Protein AF-A0A3A6P322-F1 (afdb_monomer_lite)

Secondary structure (DSSP, 8-state):
-------EEEEE-S-HHHHHHHHHHHHHTT-EEEEESSHHHHHHHHTT---SEEEE-SS-SSS-HHHHHHHHHHSTTGGG-EEEEEESGGGTS---HHHHT-SEEEE---HHHHHHHHHHHHHHHHTT---PSTT--BTGGG-PPPHHHHHHHHHHHHHHHHHHH-SSEEEEE-TTSBEEEE-HHHHHHHT--HHHHTTSBGGGGS-TTTHHHHHHHHHHTTTS-EEESTTTTEEETTEEEEEEEEEEEETTEEEEEEEEEE-HHHHHHHHHHHHHHHHHHHHHHHHHHHHHHHHHHHHHHHHHHHHHHHHHHHHHHHHHHHHHHHHHHT----B-TTT-PEEPTTS-EE-HHHHHHHHH---------HHHHHHH-GGGGS--

Structure (mmCIF, N/CA/C/O backbone):
data_AF-A0A3A6P322-F1
#
_entry.id   AF-A0A3A6P322-F1
#
loop_
_atom_site.group_PDB
_atom_site.id
_atom_site.type_symbol
_atom_site.label_atom_id
_atom_site.label_alt_id
_atom_site.label_comp_id
_atom_site.label_asym_id
_atom_site.label_entity_id
_atom_site.label_seq_id
_atom_site.pdbx_PDB_ins_code
_atom_site.Cartn_x
_atom_site.Cartn_y
_atom_site.Cartn_z
_atom_site.occupancy
_atom_site.B_iso_or_equiv
_atom_site.auth_seq_id
_atom_site.auth_comp_id
_atom_site.auth_asym_id
_atom_site.auth_atom_id
_atom_site.pdbx_PDB_model_num
ATOM 1 N N . MET A 1 1 ? 8.075 -6.057 -49.344 1.00 40.66 1 MET A N 1
ATOM 2 C CA . MET A 1 1 ? 7.851 -5.943 -47.887 1.00 40.66 1 MET A CA 1
ATOM 3 C C . MET A 1 1 ? 8.477 -4.638 -47.450 1.00 40.66 1 MET A C 1
ATOM 5 O O . MET A 1 1 ? 9.699 -4.543 -47.470 1.00 40.66 1 MET A O 1
ATOM 9 N N . ASP A 1 2 ? 7.656 -3.635 -47.153 1.00 43.91 2 ASP A N 1
ATOM 10 C CA . ASP A 1 2 ? 8.124 -2.313 -46.735 1.00 43.91 2 ASP A CA 1
ATOM 11 C C . ASP A 1 2 ? 8.832 -2.416 -45.381 1.00 43.91 2 ASP A C 1
ATOM 13 O O . ASP A 1 2 ? 8.223 -2.778 -44.372 1.00 43.91 2 ASP A O 1
ATOM 17 N N . LYS A 1 3 ? 10.145 -2.154 -45.367 1.00 55.72 3 LYS A N 1
ATOM 18 C CA . LYS A 1 3 ? 10.917 -2.018 -44.128 1.00 55.72 3 LYS A CA 1
ATOM 19 C C . LYS A 1 3 ? 10.449 -0.744 -43.435 1.00 55.72 3 LYS A C 1
ATOM 21 O O . LYS A 1 3 ? 10.542 0.333 -44.019 1.00 55.72 3 LYS A O 1
ATOM 26 N N . LYS A 1 4 ? 9.956 -0.861 -42.201 1.00 64.69 4 LYS A N 1
ATOM 27 C CA . LYS A 1 4 ? 9.653 0.315 -41.380 1.00 64.69 4 LYS A CA 1
ATOM 28 C C . LYS A 1 4 ? 10.980 1.005 -41.051 1.00 64.69 4 LYS A C 1
ATOM 30 O O . LYS A 1 4 ? 11.884 0.365 -40.517 1.00 64.69 4 LYS A O 1
ATOM 35 N N . GLU A 1 5 ? 11.099 2.277 -41.408 1.00 75.31 5 GLU A N 1
ATOM 36 C CA . GLU A 1 5 ? 12.256 3.101 -41.063 1.00 75.31 5 GLU A CA 1
ATOM 37 C C . GLU A 1 5 ? 12.214 3.385 -39.555 1.00 75.31 5 GLU A C 1
ATOM 39 O O . GLU A 1 5 ? 11.262 3.992 -39.065 1.00 75.31 5 GLU A O 1
ATOM 44 N N . ILE A 1 6 ? 13.199 2.873 -38.815 1.00 77.94 6 ILE A N 1
ATOM 45 C CA . ILE A 1 6 ? 13.358 3.151 -37.384 1.00 77.94 6 ILE A CA 1
ATOM 46 C C . ILE A 1 6 ? 13.904 4.568 -37.280 1.00 77.94 6 ILE A C 1
ATOM 48 O O . ILE A 1 6 ? 15.014 4.819 -37.741 1.00 77.94 6 ILE A O 1
ATOM 52 N N . LYS A 1 7 ? 13.126 5.487 -36.707 1.00 84.75 7 LYS A N 1
ATOM 53 C CA . LYS A 1 7 ? 13.545 6.886 -36.572 1.00 84.75 7 LYS A CA 1
ATOM 54 C C . LYS A 1 7 ? 13.874 7.256 -35.148 1.00 84.75 7 LYS A C 1
ATOM 56 O O . LYS A 1 7 ? 14.807 8.019 -34.956 1.00 84.75 7 LYS A O 1
ATOM 61 N N . LYS A 1 8 ? 13.126 6.748 -34.169 1.00 94.00 8 LYS A N 1
ATOM 62 C CA . LYS A 1 8 ? 13.229 7.218 -32.783 1.00 94.00 8 LYS A CA 1
ATOM 63 C C . LYS A 1 8 ? 13.598 6.084 -31.851 1.00 94.00 8 LYS A C 1
ATOM 65 O O . LYS A 1 8 ? 12.889 5.079 -31.799 1.00 94.00 8 LYS A O 1
ATOM 70 N N . ILE A 1 9 ? 14.680 6.251 -31.102 1.00 95.88 9 ILE A N 1
ATOM 71 C CA . ILE A 1 9 ? 15.171 5.240 -30.167 1.00 95.88 9 ILE A CA 1
ATOM 72 C C . ILE A 1 9 ? 15.332 5.864 -28.787 1.00 95.88 9 ILE A C 1
ATOM 74 O O . ILE A 1 9 ? 15.892 6.948 -28.661 1.00 95.88 9 ILE A O 1
ATOM 78 N N . LEU A 1 10 ? 14.860 5.168 -27.755 1.00 96.81 10 LEU A N 1
ATOM 79 C CA . LEU A 1 10 ? 15.116 5.519 -26.360 1.00 96.81 10 LEU A CA 1
ATOM 80 C C . LEU A 1 10 ? 16.160 4.563 -25.772 1.00 96.81 10 LEU A C 1
ATOM 82 O O . LEU A 1 10 ? 16.041 3.351 -25.928 1.00 96.81 10 LEU A O 1
ATOM 86 N N . VAL A 1 11 ? 17.164 5.092 -25.082 1.00 96.25 11 VAL A N 1
ATOM 87 C CA . VAL A 1 11 ? 18.168 4.310 -24.349 1.00 96.25 11 VAL A CA 1
ATOM 88 C C . VAL A 1 11 ? 18.060 4.639 -22.866 1.00 96.25 11 VAL A C 1
ATOM 90 O O . VAL A 1 11 ? 18.153 5.805 -22.488 1.00 96.25 11 VAL A O 1
ATOM 93 N N . VAL A 1 12 ? 17.861 3.622 -22.032 1.00 96.44 12 VAL A N 1
ATOM 94 C CA . VAL A 1 12 ? 17.664 3.761 -20.587 1.00 96.44 12 VAL A CA 1
ATOM 95 C C . VAL A 1 12 ? 18.778 3.032 -19.846 1.00 96.44 12 VAL A C 1
ATOM 97 O O . VAL A 1 12 ? 18.859 1.803 -19.899 1.00 96.44 12 VAL A O 1
ATOM 100 N N . ASP A 1 13 ? 19.649 3.797 -19.192 1.00 93.50 13 ASP A N 1
ATOM 101 C CA . ASP A 1 13 ? 20.837 3.284 -18.510 1.00 93.50 13 ASP A CA 1
ATOM 102 C C . ASP A 1 13 ? 21.332 4.289 -17.463 1.00 93.50 13 ASP A C 1
ATOM 104 O O . ASP A 1 13 ? 21.461 5.478 -17.753 1.00 93.50 13 ASP A O 1
ATOM 108 N N . ASN A 1 14 ? 21.669 3.829 -16.259 1.00 91.06 14 ASN A N 1
ATOM 109 C CA . ASN A 1 14 ? 22.191 4.705 -15.209 1.00 91.06 14 ASN A CA 1
ATOM 110 C C . ASN A 1 14 ? 23.682 5.043 -15.385 1.00 91.06 14 ASN A C 1
ATOM 112 O O . ASN A 1 14 ? 24.209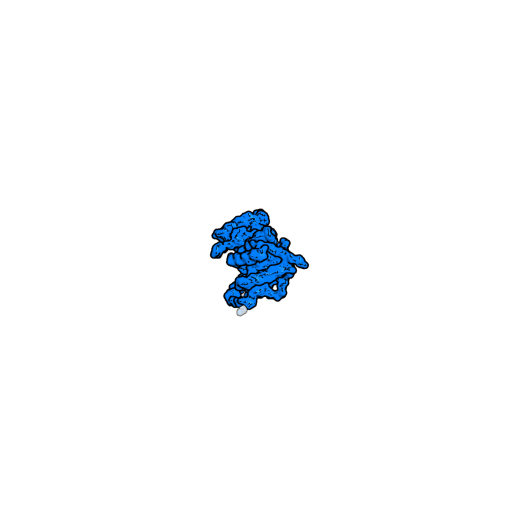 5.889 -14.658 1.00 91.06 14 ASN A O 1
ATOM 116 N N . ASN A 1 15 ? 24.382 4.408 -16.331 1.00 90.06 15 ASN A N 1
ATOM 117 C CA . ASN A 1 15 ? 25.773 4.698 -16.642 1.00 90.06 15 ASN A CA 1
ATOM 118 C C . ASN A 1 15 ? 25.891 5.737 -17.780 1.00 90.06 15 ASN A C 1
ATOM 120 O O . ASN A 1 15 ? 25.635 5.421 -18.948 1.00 90.06 15 ASN A O 1
ATOM 124 N N . PRO A 1 16 ? 26.396 6.957 -17.501 1.00 90.81 16 PRO A N 1
ATOM 125 C CA . PRO A 1 16 ? 26.507 8.013 -18.508 1.00 90.81 16 PRO A CA 1
ATOM 126 C C . PRO A 1 16 ? 27.463 7.666 -19.660 1.00 90.81 16 PRO A C 1
ATOM 128 O O . PRO A 1 16 ? 27.329 8.215 -20.754 1.00 90.81 16 PRO A O 1
ATOM 131 N N . VAL A 1 17 ? 28.430 6.765 -19.449 1.00 91.12 17 VAL A N 1
ATOM 132 C CA . VAL A 1 17 ? 29.339 6.296 -20.507 1.00 91.12 17 VAL A CA 1
ATOM 133 C C . VAL A 1 17 ? 28.582 5.431 -21.513 1.00 91.12 17 VAL A C 1
ATOM 135 O O . VAL A 1 17 ? 28.780 5.589 -22.717 1.00 91.12 17 VAL A O 1
ATOM 138 N N . ILE A 1 18 ? 27.690 4.559 -21.033 1.00 89.81 18 ILE A N 1
ATOM 139 C CA . ILE A 1 18 ? 26.874 3.702 -21.897 1.00 89.81 18 ILE A CA 1
ATOM 140 C C . ILE A 1 18 ? 25.860 4.532 -22.678 1.00 89.81 18 ILE A C 1
ATOM 142 O O . ILE A 1 18 ? 25.749 4.340 -23.888 1.00 89.81 18 ILE A O 1
ATOM 146 N N . LEU A 1 19 ? 25.193 5.494 -22.030 1.00 93.44 19 LEU A N 1
ATOM 147 C CA . LEU A 1 19 ? 24.292 6.421 -22.720 1.00 93.44 19 LEU A CA 1
ATOM 148 C C . LEU A 1 19 ? 25.007 7.142 -23.868 1.00 93.44 19 LEU A C 1
ATOM 150 O O . LEU A 1 19 ? 24.546 7.086 -25.002 1.00 93.44 19 LEU A O 1
ATOM 154 N N . ARG A 1 20 ? 26.180 7.740 -23.610 1.00 93.00 20 ARG A N 1
ATOM 155 C CA . ARG A 1 20 ? 26.964 8.442 -24.643 1.00 93.00 20 ARG A CA 1
ATOM 156 C C . ARG A 1 20 ? 27.395 7.528 -25.786 1.00 93.00 20 ARG A C 1
ATOM 158 O O . ARG A 1 20 ? 27.314 7.929 -26.944 1.00 93.00 20 ARG A O 1
ATOM 165 N N . LEU A 1 21 ? 27.856 6.317 -25.468 1.00 91.19 21 LEU A N 1
ATOM 166 C CA . LEU A 1 21 ? 28.233 5.330 -26.477 1.00 91.19 21 LEU A CA 1
ATOM 167 C C . LEU A 1 21 ? 27.039 4.981 -27.370 1.00 91.19 21 LEU A C 1
ATOM 169 O O . LEU A 1 21 ? 27.158 5.025 -28.592 1.00 91.19 21 LEU A O 1
ATOM 173 N N . MET A 1 22 ? 25.916 4.600 -26.760 1.00 93.00 22 MET A N 1
ATOM 174 C CA . MET A 1 22 ? 24.723 4.167 -27.480 1.00 93.00 22 MET A CA 1
ATOM 175 C C . MET A 1 22 ? 24.141 5.302 -28.317 1.00 93.00 22 MET A C 1
ATOM 177 O O . MET A 1 22 ? 23.811 5.066 -29.475 1.00 93.00 22 MET A O 1
ATOM 181 N N . SER A 1 23 ? 24.088 6.526 -27.783 1.00 94.44 23 SER A N 1
ATOM 182 C CA . SER A 1 23 ? 23.704 7.718 -28.544 1.00 94.44 23 SER A CA 1
ATOM 183 C C . SER A 1 23 ? 24.567 7.885 -29.784 1.00 94.44 23 SER A C 1
ATOM 185 O O . SER A 1 23 ? 24.035 7.863 -30.887 1.00 94.44 23 SER A O 1
ATOM 187 N N . HIS A 1 24 ? 25.892 7.927 -29.629 1.00 93.50 24 HIS A N 1
ATOM 188 C CA . HIS A 1 24 ? 26.792 8.106 -30.766 1.00 93.50 24 HIS A CA 1
ATOM 189 C C . HIS A 1 24 ? 26.637 6.994 -31.817 1.00 93.50 24 HIS A C 1
ATOM 191 O O . HIS A 1 24 ? 26.561 7.263 -33.013 1.00 93.50 24 HIS A O 1
ATOM 197 N N . LEU A 1 25 ? 26.532 5.741 -31.370 1.00 91.06 25 LEU A N 1
ATOM 198 C CA . LEU A 1 25 ? 26.390 4.578 -32.241 1.00 91.06 25 LEU A CA 1
ATOM 199 C C . LEU A 1 25 ? 25.090 4.603 -33.048 1.00 91.06 25 LEU A C 1
ATOM 201 O O . LEU A 1 25 ? 25.097 4.298 -34.238 1.00 91.06 25 LEU A O 1
ATOM 205 N N . LEU A 1 26 ? 23.975 4.933 -32.402 1.00 93.31 26 LEU A N 1
ATOM 206 C CA . LEU A 1 26 ? 22.654 4.946 -33.022 1.00 93.31 26 LEU A CA 1
ATOM 207 C C . LEU A 1 26 ? 22.445 6.190 -33.905 1.00 93.31 26 LEU A C 1
ATOM 209 O O . LEU A 1 26 ? 21.820 6.086 -34.961 1.00 93.31 26 LEU A O 1
ATOM 213 N N . GLU A 1 27 ? 23.019 7.335 -33.527 1.00 94.19 27 GLU A N 1
ATOM 214 C CA . GLU A 1 27 ? 23.039 8.558 -34.342 1.00 94.19 27 GLU A CA 1
ATOM 215 C C . GLU A 1 27 ? 23.847 8.364 -35.633 1.00 94.19 27 GLU A C 1
ATOM 217 O O . GLU A 1 27 ? 23.377 8.736 -36.708 1.00 94.19 27 GLU A O 1
ATOM 222 N N . GLU A 1 28 ? 25.013 7.700 -35.575 1.00 91.12 28 GLU A N 1
ATOM 223 C CA . GLU A 1 28 ? 25.774 7.298 -36.775 1.00 91.12 28 GLU A CA 1
ATOM 224 C C . GLU A 1 28 ? 24.954 6.400 -37.716 1.00 91.12 28 GLU A C 1
ATOM 226 O O . GLU A 1 28 ? 25.182 6.375 -38.927 1.00 91.12 28 GLU A O 1
ATOM 231 N N . MET A 1 29 ? 23.992 5.655 -37.168 1.00 88.62 29 MET A N 1
ATOM 232 C CA . MET A 1 29 ? 23.067 4.809 -37.924 1.00 88.62 29 MET A CA 1
ATOM 233 C C . MET A 1 29 ? 21.836 5.575 -38.441 1.00 88.62 29 MET A C 1
ATOM 235 O O . MET A 1 29 ? 20.950 4.960 -39.033 1.00 88.62 29 MET A O 1
ATOM 239 N N . GLY A 1 30 ? 21.786 6.899 -38.257 1.00 89.81 30 GLY A N 1
ATOM 240 C CA . GLY A 1 30 ? 20.733 7.784 -38.761 1.00 89.81 30 GLY A CA 1
ATOM 241 C C . GLY A 1 30 ? 19.476 7.848 -37.891 1.00 89.81 30 GLY A C 1
ATOM 242 O O . GLY A 1 30 ? 18.441 8.313 -38.365 1.00 89.81 30 GLY A O 1
ATOM 243 N N . CYS A 1 31 ? 19.539 7.367 -36.646 1.00 93.06 31 CYS A N 1
ATOM 244 C CA . CYS A 1 31 ? 18.415 7.396 -35.711 1.00 93.06 31 CYS A CA 1
ATOM 245 C C . CYS A 1 31 ? 18.452 8.650 -34.825 1.00 93.06 31 CYS A C 1
ATOM 247 O O . CYS A 1 31 ? 19.515 9.125 -34.436 1.00 93.06 31 CYS A O 1
ATOM 249 N N . GLU A 1 32 ? 17.280 9.149 -34.450 1.00 94.81 32 GLU A N 1
ATOM 250 C CA . GLU A 1 32 ? 17.099 10.160 -33.413 1.00 94.81 32 GLU A CA 1
ATOM 251 C C . GLU A 1 32 ? 17.088 9.469 -32.043 1.00 94.81 32 GLU A C 1
ATOM 253 O O . GLU A 1 32 ? 16.232 8.613 -31.778 1.00 94.81 32 GLU A O 1
ATOM 258 N N . VAL A 1 33 ? 18.050 9.809 -31.183 1.00 96.00 33 VAL A N 1
ATOM 259 C CA . VAL A 1 33 ? 18.254 9.122 -29.903 1.00 96.00 33 VAL A CA 1
ATOM 260 C C . VAL A 1 33 ? 17.821 9.994 -28.738 1.00 96.00 33 VAL A C 1
ATOM 262 O O . VAL A 1 33 ? 18.214 11.148 -28.605 1.00 96.00 33 VAL A O 1
ATOM 265 N N . TYR A 1 34 ? 17.043 9.389 -27.856 1.00 97.00 34 TYR A N 1
ATOM 266 C CA . TYR A 1 34 ? 16.624 9.937 -26.582 1.00 97.00 34 TYR A CA 1
ATOM 267 C C . TYR A 1 34 ? 17.236 9.082 -25.477 1.00 97.00 34 TYR A C 1
ATOM 269 O O . TYR A 1 34 ? 17.385 7.869 -25.632 1.00 97.00 34 TYR A O 1
ATOM 277 N N . THR A 1 35 ? 17.590 9.697 -24.356 1.00 96.50 35 THR A N 1
ATOM 278 C CA . THR A 1 35 ? 18.238 9.003 -23.239 1.00 96.50 35 THR A CA 1
ATOM 279 C C . THR A 1 35 ? 17.467 9.219 -21.953 1.00 96.50 35 THR A C 1
ATOM 281 O O . THR A 1 35 ? 16.935 10.307 -21.749 1.00 96.50 35 THR A O 1
ATOM 284 N N . ALA A 1 36 ? 17.475 8.218 -21.081 1.00 96.06 36 ALA A N 1
ATOM 285 C CA . ALA A 1 36 ? 16.993 8.330 -19.714 1.00 96.06 36 ALA A CA 1
ATOM 286 C C . ALA A 1 36 ? 17.952 7.629 -18.745 1.00 96.06 36 ALA A C 1
ATOM 288 O O . ALA A 1 36 ? 18.548 6.607 -19.089 1.00 96.06 36 ALA A O 1
ATOM 289 N N . VAL A 1 37 ? 18.103 8.172 -17.538 1.00 92.62 37 VAL A N 1
ATOM 290 C CA . VAL A 1 37 ? 19.062 7.642 -16.543 1.00 92.62 37 VAL A CA 1
ATOM 291 C C . VAL A 1 37 ? 18.472 6.578 -15.616 1.00 92.62 37 VAL A C 1
ATOM 293 O O . VAL A 1 37 ? 19.207 5.841 -14.962 1.00 92.62 37 VAL A O 1
ATOM 296 N N . ASP A 1 38 ? 17.147 6.502 -15.529 1.00 91.75 38 ASP A N 1
ATOM 297 C CA . ASP A 1 38 ? 16.419 5.518 -14.732 1.00 91.75 38 ASP A CA 1
ATOM 298 C C . ASP A 1 38 ? 15.004 5.300 -15.294 1.00 91.75 38 ASP A C 1
ATOM 300 O O . ASP A 1 38 ? 14.584 5.952 -16.257 1.00 91.75 38 ASP A O 1
ATOM 304 N N . GLY A 1 39 ? 14.250 4.366 -14.706 1.00 91.88 39 GLY A N 1
ATOM 305 C CA . GLY A 1 39 ? 12.904 4.063 -15.183 1.00 91.88 39 GLY A CA 1
ATOM 306 C C . GLY A 1 39 ? 11.879 5.188 -14.993 1.00 91.88 39 GLY A C 1
ATOM 307 O O . GLY A 1 39 ? 10.930 5.254 -15.769 1.00 91.88 39 GLY A O 1
ATOM 308 N N . LEU A 1 40 ? 12.044 6.100 -14.026 1.00 90.94 40 LEU A N 1
ATOM 309 C CA . LEU A 1 40 ? 11.132 7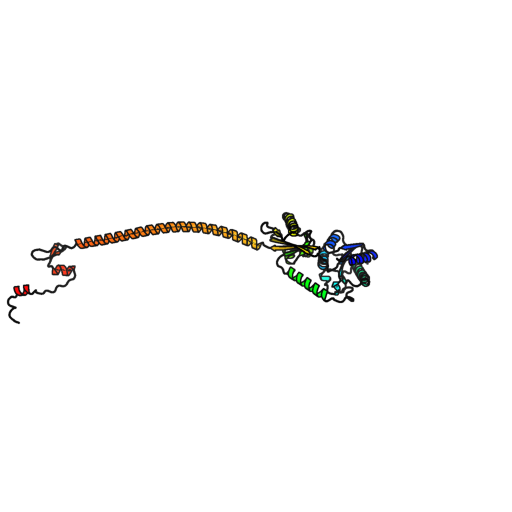.243 -13.880 1.00 90.94 40 LEU A CA 1
ATOM 310 C C . LEU A 1 40 ? 11.371 8.291 -14.966 1.00 90.94 40 LEU A C 1
ATOM 312 O O . LEU A 1 40 ? 10.408 8.790 -15.547 1.00 90.94 40 LEU A O 1
ATOM 316 N N . ASP A 1 41 ? 12.637 8.600 -15.240 1.00 92.69 41 ASP A N 1
ATOM 317 C CA . ASP A 1 41 ? 13.040 9.502 -16.322 1.00 92.69 41 ASP A CA 1
ATOM 318 C C . ASP A 1 41 ? 12.578 8.950 -17.684 1.00 92.69 41 ASP A C 1
ATOM 320 O O . ASP A 1 41 ? 11.974 9.656 -18.493 1.00 92.69 41 ASP A O 1
ATOM 324 N N . ALA A 1 42 ? 12.708 7.633 -17.890 1.00 94.62 42 ALA A N 1
ATOM 325 C CA . ALA A 1 42 ? 12.212 6.969 -19.092 1.00 94.62 42 ALA A CA 1
ATOM 326 C C . ALA A 1 42 ? 10.698 7.140 -19.276 1.00 94.62 42 ALA A C 1
ATOM 328 O O . ALA A 1 42 ? 10.244 7.446 -20.377 1.00 94.62 42 ALA A O 1
ATOM 329 N N . LEU A 1 43 ? 9.904 6.983 -18.211 1.00 92.19 43 LEU A N 1
ATOM 330 C CA . LEU A 1 43 ? 8.454 7.190 -18.273 1.00 92.19 43 LEU A CA 1
ATOM 331 C C . LEU A 1 43 ? 8.084 8.652 -18.561 1.00 92.19 43 LEU A C 1
ATOM 333 O O . LEU A 1 43 ? 7.101 8.904 -19.260 1.00 92.19 43 LEU A O 1
ATOM 337 N N . GLU A 1 44 ? 8.874 9.619 -18.087 1.00 91.12 44 GLU A N 1
ATOM 338 C CA . GLU A 1 44 ? 8.681 11.028 -18.440 1.00 91.12 44 GLU A CA 1
ATOM 339 C C . GLU A 1 44 ? 8.930 11.270 -19.935 1.00 91.12 44 GLU A C 1
ATOM 341 O O . GLU A 1 44 ? 8.105 11.909 -20.595 1.00 91.12 44 GLU A O 1
ATOM 346 N N . VAL A 1 45 ? 9.996 10.699 -20.501 1.00 93.25 45 VAL A N 1
ATOM 347 C CA . VAL A 1 45 ? 10.264 10.771 -21.946 1.00 93.25 45 VAL A CA 1
ATOM 348 C C . VAL A 1 45 ? 9.141 10.102 -22.745 1.00 93.25 45 VAL A C 1
ATOM 350 O O . VAL A 1 45 ? 8.616 10.695 -23.689 1.00 93.25 45 VAL A O 1
ATOM 353 N N . LEU A 1 46 ? 8.706 8.908 -22.333 1.00 92.62 46 LEU A N 1
ATOM 354 C CA . LEU A 1 46 ? 7.636 8.152 -22.994 1.00 92.62 46 LEU A CA 1
ATOM 355 C C . LEU A 1 46 ? 6.265 8.837 -22.922 1.00 92.62 46 LEU A C 1
ATOM 357 O O . LEU A 1 46 ? 5.414 8.597 -23.775 1.00 92.62 46 LEU A O 1
ATOM 361 N N . SER A 1 47 ? 6.046 9.730 -21.951 1.00 89.88 47 SER A N 1
ATOM 362 C CA . SER A 1 47 ? 4.825 10.546 -21.893 1.00 89.88 47 SER A CA 1
ATOM 363 C C . SER A 1 47 ? 4.743 11.597 -23.010 1.00 89.88 47 SER A C 1
ATOM 365 O O . SER A 1 47 ? 3.656 12.080 -23.328 1.00 89.88 47 SER A O 1
ATOM 367 N N . ARG A 1 48 ? 5.883 11.952 -23.620 1.00 90.75 48 ARG A N 1
ATOM 368 C CA . ARG A 1 48 ? 6.005 12.985 -24.666 1.00 90.75 48 ARG A CA 1
ATOM 369 C C . ARG A 1 48 ? 6.378 12.408 -26.033 1.00 90.75 48 ARG A C 1
ATOM 371 O O . ARG A 1 48 ? 6.257 13.102 -27.042 1.00 90.75 48 ARG A O 1
ATOM 378 N N . LEU A 1 49 ? 6.847 11.163 -26.070 1.00 90.81 49 LEU A N 1
ATOM 379 C CA . LEU A 1 49 ? 7.446 10.530 -27.238 1.00 90.81 49 LEU A CA 1
ATOM 380 C C . LEU A 1 49 ? 7.024 9.065 -27.352 1.00 90.81 49 LEU A C 1
ATOM 382 O O . LEU A 1 49 ? 7.076 8.321 -26.380 1.00 90.81 49 LEU A O 1
ATOM 386 N N . LEU A 1 50 ? 6.722 8.623 -28.573 1.00 90.75 50 LEU A N 1
ATOM 387 C CA . LEU A 1 50 ? 6.532 7.209 -28.894 1.00 90.75 50 LEU A CA 1
ATOM 388 C C . LEU A 1 50 ? 7.731 6.711 -29.725 1.00 90.75 50 LEU A C 1
ATOM 390 O O . LEU A 1 50 ? 7.784 6.999 -30.925 1.00 90.75 50 LEU A O 1
ATOM 394 N N . PRO A 1 51 ? 8.728 6.048 -29.107 1.00 93.12 51 PRO A N 1
ATOM 395 C CA . PRO A 1 51 ? 9.895 5.529 -29.815 1.00 93.12 51 PRO A CA 1
ATOM 396 C C . PRO A 1 51 ? 9.557 4.255 -30.601 1.00 93.12 51 PRO A C 1
ATOM 398 O O . PRO A 1 51 ? 8.627 3.527 -30.269 1.00 93.12 51 PRO A O 1
ATOM 401 N N . ASP A 1 52 ? 10.338 3.954 -31.636 1.00 91.94 52 ASP A N 1
ATOM 402 C CA . ASP A 1 52 ? 10.244 2.692 -32.376 1.00 91.94 52 ASP A CA 1
ATOM 403 C C . ASP A 1 52 ? 10.935 1.544 -31.626 1.00 91.94 52 ASP A C 1
ATOM 405 O O . ASP A 1 52 ? 10.477 0.401 -31.683 1.00 91.94 52 ASP A O 1
ATOM 409 N N . VAL A 1 53 ? 12.034 1.853 -30.931 1.00 93.38 53 VAL A N 1
ATOM 410 C CA . VAL A 1 53 ? 12.855 0.895 -30.179 1.00 93.38 53 VAL A CA 1
ATOM 411 C C . VAL A 1 53 ? 13.245 1.492 -28.829 1.00 93.38 53 VAL A C 1
ATOM 413 O O . VAL A 1 53 ? 13.561 2.679 -28.745 1.00 93.38 53 VAL A O 1
ATOM 416 N N . ILE A 1 54 ? 13.260 0.671 -27.780 1.00 95.06 54 ILE A N 1
ATOM 417 C CA . ILE A 1 54 ? 13.777 1.048 -26.460 1.00 95.06 54 ILE A CA 1
ATOM 418 C C . ILE A 1 54 ? 14.850 0.045 -26.050 1.00 95.06 54 ILE A C 1
ATOM 420 O O . ILE A 1 54 ? 14.585 -1.153 -26.019 1.00 95.06 54 ILE A O 1
ATOM 424 N N . PHE A 1 55 ? 16.037 0.535 -25.709 1.00 94.38 55 PHE A N 1
ATOM 425 C CA . PHE A 1 55 ? 17.081 -0.237 -25.041 1.00 94.38 55 PHE A CA 1
ATOM 426 C C . PHE A 1 55 ? 17.022 0.052 -23.544 1.00 94.38 55 PHE A C 1
ATOM 428 O O . PHE A 1 55 ? 17.015 1.218 -23.158 1.00 94.38 55 PHE A O 1
ATOM 435 N N . VAL A 1 56 ? 16.971 -0.981 -22.708 1.00 94.50 56 VAL A N 1
ATOM 436 C CA . VAL A 1 56 ? 16.791 -0.834 -21.258 1.00 94.50 56 VAL A CA 1
ATOM 437 C C . VAL A 1 56 ? 17.755 -1.715 -20.475 1.00 94.50 56 VAL A C 1
ATOM 439 O O . VAL A 1 56 ? 17.826 -2.922 -20.711 1.00 94.50 56 VAL A O 1
ATOM 442 N N . ASP A 1 57 ? 18.467 -1.129 -19.514 1.00 92.50 57 ASP A N 1
ATOM 443 C CA . ASP A 1 57 ? 19.222 -1.902 -18.529 1.00 92.50 57 ASP A CA 1
ATOM 444 C C . ASP A 1 57 ? 18.313 -2.476 -17.438 1.00 92.50 57 ASP A C 1
ATOM 446 O O . ASP A 1 57 ? 17.407 -1.810 -16.949 1.00 92.50 57 ASP A O 1
ATOM 450 N N . LEU A 1 58 ? 18.561 -3.716 -17.014 1.00 87.44 58 LEU A N 1
ATOM 451 C CA . LEU A 1 58 ? 17.797 -4.345 -15.936 1.00 87.44 58 LEU A CA 1
ATOM 452 C C . LEU A 1 58 ? 18.142 -3.761 -14.566 1.00 87.44 58 LEU A C 1
ATOM 454 O O . LEU A 1 58 ? 17.257 -3.627 -13.717 1.00 87.44 58 LEU A O 1
ATOM 458 N N . VAL A 1 59 ? 19.406 -3.395 -14.343 1.00 84.44 59 VAL A N 1
ATOM 459 C CA . VAL A 1 59 ? 19.902 -2.969 -13.030 1.00 84.44 59 VAL A CA 1
ATOM 460 C C . VAL A 1 59 ? 20.036 -1.453 -12.986 1.00 84.44 59 VAL A C 1
ATOM 462 O O . VAL A 1 59 ? 21.061 -0.892 -13.346 1.00 84.44 59 VAL A O 1
ATOM 465 N N . MET A 1 60 ? 18.992 -0.785 -12.501 1.00 86.88 60 MET A N 1
ATOM 466 C CA . MET A 1 60 ? 18.943 0.673 -12.365 1.00 86.88 60 MET A CA 1
ATOM 467 C C . MET A 1 60 ? 18.302 1.075 -11.026 1.00 86.88 60 MET A C 1
ATOM 469 O O . MET A 1 60 ? 17.527 0.284 -10.473 1.00 86.88 60 MET A O 1
ATOM 473 N N . PRO A 1 61 ? 18.609 2.274 -10.490 1.00 81.12 61 PRO A N 1
ATOM 474 C CA . PRO A 1 61 ? 17.960 2.800 -9.290 1.00 81.12 61 PRO A CA 1
ATOM 475 C C . PRO A 1 61 ? 16.486 3.157 -9.548 1.00 81.12 61 PRO A C 1
ATOM 477 O O . PRO A 1 61 ? 16.053 3.284 -10.694 1.00 81.12 61 PRO A O 1
ATOM 480 N N . LYS A 1 62 ? 15.722 3.379 -8.469 1.00 84.69 62 LYS A N 1
ATOM 481 C CA . LYS A 1 62 ? 14.286 3.712 -8.502 1.00 84.69 62 LYS A CA 1
ATOM 482 C C . LYS A 1 62 ? 13.456 2.599 -9.159 1.00 84.69 62 LYS A C 1
ATOM 484 O O . LYS A 1 62 ? 13.167 1.594 -8.520 1.00 84.69 62 LYS A O 1
ATOM 489 N N . ILE A 1 63 ? 13.085 2.757 -10.430 1.00 87.12 63 ILE A N 1
ATOM 490 C CA . ILE A 1 63 ? 12.368 1.738 -11.202 1.00 87.12 63 ILE A CA 1
ATOM 491 C C . ILE A 1 63 ? 13.390 0.970 -12.039 1.00 87.12 63 ILE A C 1
ATOM 493 O O . ILE A 1 63 ? 14.017 1.530 -12.940 1.00 87.12 63 ILE A O 1
ATOM 497 N N . ASN A 1 64 ? 13.536 -0.321 -11.739 1.00 88.88 64 ASN A N 1
ATOM 498 C CA . ASN A 1 64 ? 14.432 -1.219 -12.463 1.00 88.88 64 ASN A CA 1
ATOM 499 C C . ASN A 1 64 ? 13.912 -1.528 -13.887 1.00 88.88 64 ASN A C 1
ATOM 501 O O . ASN A 1 64 ? 12.745 -1.284 -14.213 1.00 88.88 64 ASN A O 1
ATOM 505 N N . GLY A 1 65 ? 14.774 -2.082 -14.745 1.00 88.69 65 GLY A N 1
ATOM 506 C CA . GLY A 1 65 ? 14.422 -2.330 -16.147 1.00 88.69 65 GLY A CA 1
ATOM 507 C C . GLY A 1 65 ? 13.329 -3.372 -16.346 1.00 88.69 65 GLY A C 1
ATOM 508 O O . GLY A 1 65 ? 12.512 -3.233 -17.254 1.00 88.69 65 GLY A O 1
ATOM 509 N N . GLU A 1 66 ? 13.261 -4.390 -15.483 1.00 89.12 66 GLU A N 1
ATOM 510 C CA . GLU A 1 66 ? 12.201 -5.402 -15.557 1.00 89.12 66 GLU A CA 1
ATOM 511 C C . GLU A 1 66 ? 10.818 -4.786 -15.334 1.00 89.12 66 GLU A C 1
ATOM 513 O O . GLU A 1 66 ? 9.900 -5.010 -16.125 1.00 89.12 66 GLU A O 1
ATOM 518 N N . LYS A 1 67 ? 10.678 -3.974 -14.279 1.00 90.44 67 LYS A N 1
ATOM 519 C CA . LYS A 1 67 ? 9.442 -3.252 -13.970 1.00 90.44 67 LYS A CA 1
ATOM 520 C C . LYS A 1 67 ? 9.119 -2.253 -15.075 1.00 90.44 67 LYS A C 1
ATOM 522 O O . LYS A 1 67 ? 7.977 -2.216 -15.522 1.00 90.44 67 LYS A O 1
ATOM 527 N N . LEU A 1 68 ? 10.110 -1.506 -15.574 1.00 93.38 68 LEU A N 1
ATOM 528 C CA . LEU A 1 68 ? 9.910 -0.570 -16.685 1.00 93.38 68 LEU A CA 1
ATOM 529 C C . LEU A 1 68 ? 9.337 -1.272 -17.923 1.00 93.38 68 LEU A C 1
ATOM 531 O O . LEU A 1 68 ? 8.355 -0.791 -18.480 1.00 93.38 68 LEU A O 1
ATOM 535 N N . CYS A 1 69 ? 9.886 -2.421 -18.329 1.00 92.25 69 CYS A N 1
ATOM 536 C CA . CYS A 1 69 ? 9.359 -3.197 -19.456 1.00 92.25 69 CYS A CA 1
ATOM 537 C C . CYS A 1 69 ? 7.881 -3.556 -19.275 1.00 92.25 69 CYS A C 1
ATOM 539 O O . CYS A 1 69 ? 7.080 -3.340 -20.190 1.00 92.25 69 CYS A O 1
ATOM 541 N N . ARG A 1 70 ? 7.498 -4.056 -18.092 1.00 90.88 70 ARG A N 1
ATOM 542 C CA . ARG A 1 70 ? 6.100 -4.402 -17.797 1.00 90.88 70 ARG A CA 1
ATOM 543 C C . ARG A 1 70 ? 5.191 -3.175 -17.831 1.00 90.88 70 ARG A C 1
ATOM 545 O O . ARG A 1 70 ? 4.123 -3.234 -18.439 1.00 90.88 70 ARG A O 1
ATOM 552 N N . ILE A 1 71 ? 5.640 -2.048 -17.267 1.00 91.25 71 ILE A N 1
ATOM 553 C CA . ILE A 1 71 ? 4.914 -0.773 -17.334 1.00 91.25 71 ILE A CA 1
ATOM 554 C C . ILE A 1 71 ? 4.705 -0.373 -18.793 1.00 91.25 71 ILE A C 1
ATOM 556 O O . ILE A 1 71 ? 3.563 -0.169 -19.196 1.00 91.25 71 ILE A O 1
ATOM 560 N N . VAL A 1 72 ? 5.764 -0.345 -19.609 1.00 91.75 72 VAL A N 1
ATOM 561 C CA . VAL A 1 72 ? 5.676 0.017 -21.032 1.00 91.75 72 VAL A CA 1
ATOM 562 C C . VAL A 1 72 ? 4.698 -0.887 -21.778 1.00 91.75 72 VAL A C 1
ATOM 564 O O . VAL A 1 72 ? 3.901 -0.389 -22.565 1.00 91.75 72 VAL A O 1
ATOM 567 N N . ARG A 1 73 ? 4.678 -2.196 -21.503 1.00 89.75 73 ARG A N 1
ATOM 568 C CA . ARG A 1 73 ? 3.700 -3.117 -22.108 1.00 89.75 73 ARG A CA 1
ATOM 569 C C . ARG A 1 73 ? 2.264 -2.905 -21.649 1.00 89.75 73 ARG A C 1
ATOM 571 O O . ARG A 1 73 ? 1.351 -3.227 -22.402 1.00 89.75 73 ARG A O 1
ATOM 578 N N . SER A 1 74 ? 2.059 -2.354 -20.459 1.00 88.44 74 SER A N 1
ATOM 579 C CA . SER A 1 74 ? 0.730 -1.997 -19.959 1.00 88.44 74 SER A CA 1
ATOM 580 C C . SER A 1 74 ? 0.204 -0.663 -20.513 1.00 88.44 74 SER A C 1
ATOM 582 O O . SER A 1 74 ? -0.995 -0.393 -20.415 1.00 88.44 74 SER A O 1
ATOM 584 N N . LEU A 1 75 ? 1.076 0.172 -21.099 1.00 87.81 75 LEU A N 1
ATOM 585 C CA . LEU A 1 75 ? 0.705 1.485 -21.626 1.00 87.81 75 LEU A CA 1
ATOM 586 C C . LEU A 1 75 ? -0.030 1.377 -22.979 1.00 87.81 75 LEU A C 1
ATOM 588 O O . LEU A 1 75 ? 0.472 0.741 -23.913 1.00 87.81 75 LEU A O 1
ATOM 592 N N . PRO A 1 76 ? -1.184 2.056 -23.142 1.00 84.56 76 PRO A N 1
ATOM 593 C CA . PRO A 1 76 ? -1.885 2.118 -24.421 1.00 84.56 76 PRO A CA 1
ATOM 594 C C . PRO A 1 76 ? -0.997 2.710 -25.524 1.00 84.56 76 PRO A C 1
ATOM 596 O O . PRO A 1 76 ? -0.373 3.752 -25.336 1.00 84.56 76 PRO A O 1
ATOM 599 N N . GLY A 1 77 ? -0.956 2.064 -26.691 1.00 84.00 77 GLY A N 1
ATOM 600 C CA . GLY A 1 77 ? -0.177 2.528 -27.848 1.00 84.00 77 GLY A CA 1
ATOM 601 C C . GLY A 1 77 ? 1.266 2.012 -27.921 1.00 84.00 77 GLY A C 1
ATOM 602 O O . GLY A 1 77 ? 1.913 2.199 -28.949 1.00 84.00 77 GLY A O 1
ATOM 603 N N . MET A 1 78 ? 1.754 1.293 -26.904 1.00 86.88 78 MET A N 1
ATOM 604 C CA . MET A 1 78 ? 3.127 0.760 -26.869 1.00 86.88 78 MET A CA 1
ATOM 605 C C . MET A 1 78 ? 3.280 -0.662 -27.455 1.00 86.88 78 MET A C 1
ATOM 607 O O . MET A 1 78 ? 4.370 -1.234 -27.450 1.00 86.88 78 MET A O 1
ATOM 611 N N . GLU A 1 79 ? 2.214 -1.245 -28.016 1.00 82.69 79 GLU A N 1
ATOM 612 C CA . GLU A 1 79 ? 2.200 -2.612 -28.583 1.00 82.69 79 GLU A CA 1
ATOM 613 C C . GLU A 1 79 ? 3.132 -2.812 -29.793 1.00 82.69 79 GLU A C 1
ATOM 615 O O . GLU A 1 79 ? 3.477 -3.945 -30.160 1.00 82.69 79 GLU A O 1
ATOM 620 N N . GLY A 1 80 ? 3.470 -1.709 -30.465 1.00 82.06 80 GLY A N 1
ATOM 621 C CA . GLY A 1 80 ? 4.327 -1.675 -31.648 1.00 82.06 80 GLY A CA 1
ATOM 622 C C . GLY A 1 80 ? 5.780 -1.298 -31.364 1.00 82.06 80 GLY A C 1
ATOM 623 O O . GLY A 1 80 ? 6.574 -1.298 -32.304 1.00 82.06 80 GLY A O 1
ATOM 624 N N . VAL A 1 81 ? 6.113 -0.963 -30.114 1.00 89.38 81 VAL A N 1
ATOM 625 C CA . VAL A 1 81 ? 7.464 -0.563 -29.705 1.00 89.38 81 VAL A CA 1
ATOM 626 C C . VAL A 1 81 ? 8.315 -1.801 -29.476 1.00 89.38 81 VAL A C 1
ATOM 628 O O . VAL A 1 81 ? 7.897 -2.712 -28.758 1.00 89.38 81 VAL A O 1
ATOM 631 N N . PHE A 1 82 ? 9.509 -1.828 -30.059 1.00 90.88 82 PHE A N 1
ATOM 632 C CA . PHE A 1 82 ? 10.435 -2.941 -29.895 1.00 90.88 82 PHE A CA 1
ATOM 633 C C . PHE A 1 82 ? 11.275 -2.759 -28.618 1.00 90.88 82 PHE A C 1
ATOM 635 O O . PHE A 1 82 ? 12.092 -1.843 -28.539 1.00 90.88 82 PHE A O 1
ATOM 642 N N . LEU A 1 83 ? 11.071 -3.601 -27.605 1.00 92.19 83 LEU A N 1
ATOM 643 C CA . LEU A 1 83 ? 11.783 -3.549 -26.324 1.00 92.19 83 LEU A CA 1
ATOM 644 C C . LEU A 1 83 ? 13.006 -4.465 -26.345 1.00 92.19 83 LEU A C 1
ATOM 646 O O . LEU A 1 83 ? 12.894 -5.671 -26.572 1.00 92.19 83 LEU A O 1
ATOM 650 N N . VAL A 1 84 ? 14.167 -3.900 -26.038 1.00 90.94 84 VAL A N 1
ATOM 651 C CA . VAL A 1 84 ? 15.449 -4.599 -26.011 1.00 90.94 84 VAL A CA 1
ATOM 652 C C . VAL A 1 84 ? 16.054 -4.475 -24.625 1.00 90.94 84 VAL A C 1
ATOM 654 O O . VAL A 1 84 ? 16.454 -3.391 -24.206 1.00 90.94 84 VAL A O 1
ATOM 657 N N . ILE A 1 85 ? 16.181 -5.595 -23.925 1.00 90.88 85 ILE A N 1
ATOM 658 C CA . ILE A 1 85 ? 16.982 -5.649 -22.706 1.00 90.88 85 ILE A CA 1
ATOM 659 C C . ILE A 1 85 ? 18.452 -5.522 -23.112 1.00 90.88 85 ILE A C 1
ATOM 661 O O . ILE A 1 85 ? 18.938 -6.305 -23.922 1.00 90.88 85 ILE A O 1
ATOM 665 N N . PHE A 1 86 ? 19.162 -4.551 -22.553 1.00 89.31 86 PHE A N 1
ATOM 666 C CA . PHE A 1 86 ? 20.590 -4.343 -22.746 1.00 89.31 86 PHE A CA 1
ATOM 667 C C . PHE A 1 86 ? 21.243 -4.308 -21.371 1.00 89.31 86 PHE A C 1
ATOM 669 O O . PHE A 1 86 ? 21.232 -3.269 -20.725 1.00 89.31 86 PHE A O 1
ATOM 676 N N . SER A 1 87 ? 21.764 -5.440 -20.886 1.00 84.62 87 SER A N 1
ATOM 677 C CA . SER A 1 87 ? 22.246 -5.547 -19.500 1.00 84.62 87 SER A CA 1
ATOM 678 C C . SER A 1 87 ? 23.491 -6.417 -19.353 1.00 84.62 87 SER A C 1
ATOM 680 O O . SER A 1 87 ? 23.684 -7.368 -20.104 1.00 84.62 87 SER A O 1
ATOM 682 N N . ALA A 1 88 ? 24.348 -6.101 -18.379 1.00 78.12 88 ALA A N 1
ATOM 683 C CA . ALA A 1 88 ? 25.541 -6.897 -18.077 1.00 78.12 88 ALA A CA 1
ATOM 684 C C . ALA A 1 88 ? 25.181 -8.240 -17.422 1.00 78.12 88 ALA A C 1
ATOM 686 O O . ALA A 1 88 ? 25.802 -9.252 -17.724 1.00 78.12 88 ALA A O 1
ATOM 687 N N . ILE A 1 89 ? 24.122 -8.263 -16.603 1.00 74.69 89 ILE A N 1
ATOM 688 C CA . ILE A 1 89 ? 23.668 -9.476 -15.905 1.00 74.69 89 ILE A CA 1
ATOM 689 C C . ILE A 1 89 ? 22.918 -10.452 -16.817 1.00 74.69 89 ILE A C 1
ATOM 691 O O . ILE A 1 89 ? 22.688 -11.591 -16.433 1.00 74.69 89 ILE A O 1
ATOM 695 N N . ALA A 1 90 ? 22.564 -10.041 -18.039 1.00 68.00 90 ALA A N 1
ATOM 696 C CA . ALA A 1 90 ? 21.876 -10.913 -18.986 1.00 68.00 90 ALA A CA 1
ATOM 697 C C . ALA A 1 90 ? 22.715 -12.139 -19.389 1.00 68.00 90 ALA A C 1
ATOM 699 O O . ALA A 1 90 ? 22.154 -13.148 -19.784 1.00 68.00 90 ALA A O 1
ATOM 700 N N . ALA A 1 91 ? 24.045 -12.074 -19.288 1.00 65.50 91 ALA A N 1
ATOM 701 C CA . ALA A 1 91 ? 24.899 -13.247 -19.485 1.00 65.50 91 ALA A CA 1
ATOM 702 C C . ALA A 1 91 ? 25.082 -14.094 -18.211 1.00 65.50 91 ALA A C 1
ATOM 704 O O . ALA A 1 91 ? 25.512 -15.239 -18.309 1.00 65.50 91 ALA A O 1
ATOM 705 N N . GLU A 1 92 ? 24.781 -13.541 -17.033 1.00 64.88 92 GLU A N 1
ATOM 706 C CA . GLU A 1 92 ? 25.056 -14.152 -15.725 1.00 64.88 92 GLU A CA 1
ATOM 707 C C . GLU A 1 92 ? 23.814 -14.826 -15.112 1.00 64.88 92 GLU A C 1
ATOM 709 O O . GLU A 1 92 ? 23.941 -15.795 -14.370 1.00 64.88 92 GLU A O 1
ATOM 714 N N . GLU A 1 93 ? 22.606 -14.352 -15.436 1.00 66.50 93 GLU A N 1
ATOM 715 C CA . GLU A 1 93 ? 21.336 -14.917 -14.969 1.00 66.50 93 GLU A CA 1
ATOM 716 C C . GLU A 1 93 ? 20.434 -15.288 -16.154 1.00 66.50 93 GLU A C 1
ATOM 718 O O . GLU A 1 93 ? 20.409 -14.613 -17.184 1.00 66.50 93 GLU A O 1
ATOM 723 N N . GLN A 1 94 ? 19.658 -16.368 -16.012 1.00 66.56 94 GLN A N 1
ATOM 724 C CA . GLN A 1 94 ? 18.682 -16.771 -17.021 1.00 66.56 94 GLN A CA 1
ATOM 725 C C . GLN A 1 94 ? 17.500 -15.788 -17.023 1.00 66.56 94 GLN A C 1
ATOM 727 O O . GLN A 1 94 ? 16.509 -15.966 -16.315 1.00 66.56 94 GLN A O 1
ATOM 732 N N . VAL A 1 95 ? 17.622 -14.727 -17.821 1.00 71.06 95 VAL A N 1
ATOM 733 C CA . VAL A 1 95 ? 16.589 -13.701 -17.978 1.00 71.06 95 VAL A CA 1
ATOM 734 C C . VAL A 1 95 ? 15.439 -14.249 -18.824 1.00 71.06 95 VAL A C 1
ATOM 736 O O . VAL A 1 95 ? 15.595 -14.532 -20.013 1.00 71.06 95 VAL A O 1
ATOM 739 N N . ASP A 1 96 ? 14.245 -14.354 -18.238 1.00 77.75 96 ASP A N 1
ATOM 740 C CA . ASP A 1 96 ? 13.028 -14.704 -18.979 1.00 77.75 96 ASP A CA 1
ATOM 741 C C . ASP A 1 96 ? 12.482 -13.475 -19.725 1.00 77.75 96 ASP A C 1
ATOM 743 O O . ASP A 1 96 ? 11.606 -12.739 -19.255 1.00 77.75 96 ASP A O 1
ATOM 747 N N . VAL A 1 97 ? 13.033 -13.257 -20.920 1.00 80.75 97 VAL A N 1
ATOM 748 C CA . VAL A 1 97 ? 12.707 -12.141 -21.822 1.00 80.75 97 VAL A CA 1
ATOM 749 C C . VAL A 1 97 ? 11.198 -12.056 -22.097 1.00 80.75 97 VAL A C 1
ATOM 751 O O . VAL A 1 97 ? 10.633 -10.959 -22.098 1.00 80.75 97 VAL A O 1
ATOM 754 N N . LYS A 1 98 ? 10.520 -13.205 -22.261 1.00 77.38 98 LYS A N 1
ATOM 755 C CA . LYS A 1 98 ? 9.074 -13.264 -22.536 1.00 77.38 98 LYS A CA 1
ATOM 756 C C . LYS A 1 98 ? 8.259 -12.830 -21.320 1.00 77.38 98 LYS A C 1
ATOM 758 O O . LYS A 1 98 ? 7.322 -12.051 -21.476 1.00 77.38 98 LYS A O 1
ATOM 763 N N . LYS A 1 99 ? 8.616 -13.288 -20.115 1.00 82.19 99 LYS A N 1
ATOM 764 C CA . LYS A 1 99 ? 7.921 -12.910 -18.871 1.00 82.19 99 LYS A CA 1
ATOM 765 C C . LYS A 1 99 ? 8.076 -11.426 -18.532 1.00 82.19 99 LYS A C 1
ATOM 767 O O . LYS A 1 99 ? 7.168 -10.830 -17.958 1.00 82.19 99 LYS A O 1
ATOM 772 N N . ILE A 1 100 ? 9.212 -10.826 -18.882 1.00 84.25 100 ILE A N 1
ATOM 773 C CA . ILE A 1 100 ? 9.443 -9.379 -18.739 1.00 84.25 100 ILE A CA 1
ATOM 774 C C . ILE A 1 100 ? 8.664 -8.583 -19.804 1.00 84.25 100 ILE A C 1
ATOM 776 O O . ILE A 1 100 ? 8.327 -7.420 -19.589 1.00 84.25 100 ILE A O 1
ATOM 780 N N . GLY A 1 101 ? 8.330 -9.217 -20.932 1.00 84.31 101 GLY A N 1
ATOM 781 C CA . GLY A 1 101 ? 7.618 -8.601 -22.050 1.00 84.31 101 GLY A CA 1
ATOM 782 C C . GLY A 1 101 ? 8.537 -7.919 -23.065 1.00 84.31 101 GLY A C 1
ATOM 783 O O . GLY A 1 101 ? 8.059 -7.120 -23.870 1.00 84.31 101 GLY A O 1
ATOM 784 N N . ALA A 1 102 ? 9.839 -8.209 -23.042 1.00 87.88 102 ALA A N 1
ATOM 785 C CA . ALA A 1 102 ? 10.793 -7.697 -24.021 1.00 87.88 102 ALA A CA 1
ATOM 786 C C . ALA A 1 102 ? 10.790 -8.538 -25.313 1.00 87.88 102 ALA A C 1
ATOM 788 O O . ALA A 1 102 ? 10.383 -9.698 -25.316 1.00 87.88 102 ALA A O 1
ATOM 789 N N . ASP A 1 103 ? 11.238 -7.947 -26.420 1.00 87.94 103 ASP A N 1
ATOM 790 C CA . ASP A 1 103 ? 11.312 -8.605 -27.733 1.00 87.94 103 ASP A CA 1
ATOM 791 C C . ASP A 1 103 ? 12.702 -9.211 -27.996 1.00 87.94 103 ASP A C 1
ATOM 793 O O . ASP A 1 103 ? 12.845 -10.193 -28.733 1.00 87.94 103 ASP A O 1
ATOM 797 N N . ALA A 1 104 ? 13.738 -8.624 -27.388 1.00 87.38 104 ALA A N 1
ATOM 798 C CA . ALA A 1 104 ? 15.118 -9.076 -27.499 1.00 87.38 104 ALA A CA 1
ATOM 799 C C . ALA A 1 104 ? 15.933 -8.816 -26.227 1.00 87.38 104 ALA A C 1
ATOM 801 O O . ALA A 1 104 ? 15.583 -7.968 -25.405 1.00 87.38 104 ALA A O 1
ATOM 802 N N . CYS A 1 105 ? 17.053 -9.527 -26.097 1.00 87.75 105 CYS A N 1
ATOM 803 C CA . CYS A 1 105 ? 18.025 -9.335 -25.029 1.00 87.75 105 CYS A CA 1
ATOM 804 C C . CYS A 1 105 ? 19.452 -9.353 -25.593 1.00 87.75 105 CYS A C 1
ATOM 806 O O . CYS A 1 105 ? 19.806 -10.211 -26.403 1.00 87.75 105 CYS A O 1
ATOM 808 N N . ILE A 1 106 ? 20.254 -8.380 -25.175 1.00 87.12 106 ILE A N 1
ATOM 809 C CA . ILE A 1 106 ? 21.660 -8.214 -25.515 1.00 87.12 106 ILE A CA 1
ATOM 810 C C . ILE A 1 106 ? 22.440 -8.147 -24.200 1.00 87.12 106 ILE A C 1
ATOM 812 O O . ILE A 1 106 ? 22.160 -7.303 -23.342 1.00 87.12 106 ILE A O 1
ATOM 816 N N . ALA A 1 107 ? 23.452 -8.998 -24.064 1.00 84.38 107 ALA A N 1
ATOM 817 C CA . ALA A 1 107 ? 24.404 -8.886 -22.973 1.00 84.38 107 ALA A CA 1
ATOM 818 C C . ALA A 1 107 ? 25.375 -7.723 -23.237 1.00 84.38 107 ALA A C 1
ATOM 820 O O . ALA A 1 107 ? 25.918 -7.585 -24.340 1.00 84.38 107 ALA A O 1
ATOM 821 N N . LYS A 1 108 ? 25.604 -6.869 -22.232 1.00 82.19 108 LYS A N 1
ATOM 822 C CA . LYS A 1 108 ? 26.603 -5.791 -22.313 1.00 82.19 108 LYS A CA 1
ATOM 823 C C . LYS A 1 108 ? 28.006 -6.409 -22.347 1.00 82.19 108 LYS A C 1
ATOM 825 O O . LYS A 1 108 ? 28.585 -6.708 -21.308 1.00 82.19 108 LYS A O 1
ATOM 830 N N . GLY A 1 109 ? 28.527 -6.616 -23.552 1.00 74.19 109 GLY A N 1
ATOM 831 C CA . GLY A 1 109 ? 29.874 -7.124 -23.805 1.00 74.19 109 GLY A CA 1
ATOM 832 C C . GLY A 1 109 ? 30.889 -6.023 -24.145 1.00 74.19 109 GLY A C 1
ATOM 833 O O . GLY A 1 109 ? 30.625 -4.833 -23.948 1.00 74.19 109 GLY A O 1
ATOM 834 N N . PRO A 1 110 ? 32.063 -6.396 -24.681 1.00 77.00 110 PRO A N 1
ATOM 835 C CA . PRO A 1 110 ? 33.062 -5.447 -25.163 1.00 77.00 110 PRO A CA 1
ATOM 836 C C . PRO A 1 110 ? 32.499 -4.502 -26.237 1.00 77.00 110 PRO A C 1
ATOM 838 O O . PRO A 1 110 ? 31.733 -4.910 -27.110 1.00 77.00 110 PRO A O 1
ATOM 841 N N . PHE A 1 111 ? 32.952 -3.243 -26.244 1.00 72.75 111 PHE A N 1
ATOM 842 C CA . PHE A 1 111 ? 32.449 -2.196 -27.152 1.00 72.75 111 PHE A CA 1
ATOM 843 C C . PHE A 1 111 ? 32.435 -2.578 -28.642 1.00 72.75 111 PHE A C 1
ATOM 845 O O . PHE A 1 111 ? 31.560 -2.124 -29.378 1.00 72.75 111 PHE A O 1
ATOM 852 N N . LYS A 1 112 ? 33.389 -3.404 -29.095 1.00 74.12 112 LYS A N 1
ATOM 853 C CA . LYS A 1 112 ? 33.481 -3.835 -30.500 1.00 74.12 112 LYS A CA 1
ATOM 854 C C . LYS A 1 112 ? 32.283 -4.689 -30.931 1.00 74.12 112 LYS A C 1
ATOM 856 O O . LYS A 1 112 ? 31.798 -4.516 -32.042 1.00 74.12 112 LYS A O 1
ATOM 861 N N . GLU A 1 113 ? 31.788 -5.548 -30.045 1.00 81.44 113 GLU A N 1
ATOM 862 C CA . GLU A 1 113 ? 30.694 -6.488 -30.323 1.00 81.44 113 GLU A CA 1
ATOM 863 C C . GLU A 1 113 ? 29.319 -5.815 -30.193 1.00 81.44 113 GLU A C 1
ATOM 865 O O . GLU A 1 113 ? 28.395 -6.123 -30.947 1.00 81.44 113 GLU A O 1
ATOM 870 N N . ILE A 1 114 ? 29.195 -4.811 -29.308 1.00 84.50 114 ILE A N 1
ATOM 871 C CA . ILE A 1 114 ? 27.942 -4.065 -29.088 1.00 84.50 114 ILE A CA 1
ATOM 872 C C . ILE A 1 114 ? 27.382 -3.513 -30.408 1.00 84.50 114 ILE A C 1
ATOM 874 O O . ILE A 1 114 ? 26.180 -3.619 -30.654 1.00 84.50 114 ILE A O 1
ATOM 878 N N . ARG A 1 115 ? 28.233 -2.978 -31.297 1.00 85.81 115 ARG A N 1
ATOM 879 C CA . ARG A 1 115 ? 27.794 -2.429 -32.594 1.00 85.81 115 ARG A CA 1
ATOM 880 C C . ARG A 1 115 ? 27.126 -3.473 -33.480 1.00 85.81 115 ARG A C 1
ATOM 882 O O . ARG A 1 115 ? 26.102 -3.183 -34.101 1.00 85.81 115 ARG A O 1
ATOM 889 N N . GLU A 1 116 ? 27.683 -4.674 -33.544 1.00 85.44 116 GLU A N 1
ATOM 890 C CA . GLU A 1 116 ? 27.130 -5.753 -34.362 1.00 85.44 116 GLU A CA 1
ATOM 891 C C . GLU A 1 116 ? 25.813 -6.266 -33.775 1.00 85.44 116 GLU A C 1
ATOM 893 O O . GLU A 1 116 ? 24.833 -6.437 -34.506 1.00 85.44 116 GLU A O 1
ATOM 898 N N . HIS A 1 117 ? 25.752 -6.414 -32.449 1.00 87.50 117 HIS A N 1
ATOM 899 C CA . HIS A 1 117 ? 24.554 -6.853 -31.735 1.00 87.50 117 HIS A CA 1
ATOM 900 C C . HIS A 1 117 ? 23.398 -5.860 -31.888 1.00 87.50 117 HIS A C 1
ATOM 902 O O . HIS A 1 117 ? 22.290 -6.252 -32.264 1.00 87.50 117 HIS A O 1
ATOM 908 N N . VAL A 1 118 ? 23.661 -4.565 -31.693 1.00 88.31 118 VAL A N 1
ATOM 909 C CA . VAL A 1 118 ? 22.665 -3.500 -31.883 1.00 88.31 118 VAL A CA 1
ATOM 910 C C . VAL A 1 118 ? 22.167 -3.483 -33.329 1.00 88.31 118 VAL A C 1
ATOM 912 O O . VAL A 1 118 ? 20.959 -3.451 -33.563 1.00 88.31 118 VAL A O 1
ATOM 915 N N . LYS A 1 119 ? 23.061 -3.606 -34.318 1.00 87.81 119 LYS A N 1
ATOM 916 C CA . LYS A 1 119 ? 22.674 -3.657 -35.737 1.00 87.81 119 LYS A CA 1
ATOM 917 C C . LYS A 1 119 ? 21.806 -4.875 -36.069 1.00 87.81 119 LYS A C 1
ATOM 919 O O . LYS A 1 119 ? 20.826 -4.731 -36.805 1.00 87.81 119 LYS A O 1
ATOM 924 N N . LYS A 1 120 ? 22.123 -6.054 -35.518 1.00 86.31 120 LYS A N 1
ATOM 925 C CA . LYS A 1 120 ? 21.307 -7.276 -35.660 1.00 86.31 120 LYS A CA 1
ATOM 926 C C . LYS A 1 120 ? 19.896 -7.044 -35.111 1.00 86.31 120 LYS A C 1
ATOM 928 O O . LYS A 1 120 ? 18.921 -7.339 -35.801 1.00 86.31 120 LYS A O 1
ATOM 933 N N . VAL A 1 121 ? 19.782 -6.452 -33.922 1.00 87.81 121 VAL A N 1
ATOM 934 C CA . VAL A 1 121 ? 18.492 -6.200 -33.262 1.00 87.81 121 VAL A CA 1
ATOM 935 C C . VAL A 1 121 ? 17.657 -5.134 -33.974 1.00 87.81 121 VAL A C 1
ATOM 937 O O . VAL A 1 121 ? 16.470 -5.356 -34.203 1.00 87.81 121 VAL A O 1
ATOM 940 N N . LEU A 1 122 ? 18.258 -4.032 -34.429 1.00 87.25 122 LEU A N 1
ATOM 941 C CA . LEU A 1 122 ? 17.547 -3.035 -35.239 1.00 87.25 122 LEU A CA 1
ATOM 942 C C . LEU A 1 122 ? 17.038 -3.630 -36.561 1.00 87.25 122 LEU A C 1
ATOM 944 O O . LEU A 1 122 ? 15.936 -3.314 -37.008 1.00 87.25 122 LEU A O 1
ATOM 948 N N . GLY A 1 123 ? 17.796 -4.553 -37.161 1.00 84.81 123 GLY A N 1
ATOM 949 C CA . GLY A 1 123 ? 17.339 -5.320 -38.319 1.00 84.81 123 GLY A CA 1
ATOM 950 C C . GLY A 1 123 ? 16.086 -6.150 -38.023 1.00 84.81 123 GLY A C 1
ATOM 951 O O . GLY A 1 123 ? 15.154 -6.162 -38.831 1.00 84.81 123 GLY A O 1
ATOM 952 N N . LEU A 1 124 ? 16.027 -6.809 -36.862 1.00 83.94 124 LEU A N 1
ATOM 953 C CA . LEU A 1 124 ? 14.855 -7.576 -36.418 1.00 83.94 124 LEU A CA 1
ATOM 954 C C . LEU A 1 124 ? 13.642 -6.673 -36.164 1.00 83.94 124 LEU A C 1
ATOM 956 O O . LEU A 1 124 ? 12.555 -6.965 -36.673 1.00 83.94 124 LEU A O 1
ATOM 960 N N . ALA A 1 125 ? 13.853 -5.548 -35.477 1.00 84.38 125 ALA A N 1
ATOM 961 C CA . ALA A 1 125 ? 12.825 -4.547 -35.206 1.00 84.38 125 ALA A CA 1
ATOM 962 C C . ALA A 1 125 ? 12.213 -3.992 -36.508 1.00 84.38 125 ALA A C 1
ATOM 964 O O . ALA A 1 125 ? 10.991 -3.982 -36.672 1.00 84.38 125 ALA A O 1
ATOM 965 N N . ALA A 1 126 ? 13.048 -3.640 -37.494 1.00 81.44 126 ALA A N 1
ATOM 966 C CA . ALA A 1 126 ? 12.600 -3.155 -38.805 1.00 81.44 126 ALA A CA 1
ATOM 967 C C . ALA A 1 126 ? 11.838 -4.221 -39.618 1.00 81.44 126 ALA A C 1
ATOM 969 O O . ALA A 1 126 ? 11.005 -3.893 -40.466 1.00 81.44 126 ALA A O 1
ATOM 970 N N . SER A 1 127 ? 12.107 -5.504 -39.351 1.00 74.75 127 SER A N 1
ATOM 971 C CA . SER A 1 127 ? 11.479 -6.656 -40.015 1.00 74.75 127 SER A CA 1
ATOM 972 C C . SER A 1 127 ? 10.128 -7.066 -39.408 1.00 74.75 127 SER A C 1
ATOM 974 O O . SER A 1 127 ? 9.523 -8.024 -39.890 1.00 74.75 127 SER A O 1
ATOM 976 N N . LYS A 1 128 ? 9.664 -6.395 -38.338 1.00 63.75 128 LYS A N 1
ATOM 977 C CA . LYS A 1 128 ? 8.496 -6.780 -37.514 1.00 63.75 128 LYS A CA 1
ATOM 978 C C . LYS A 1 128 ? 8.536 -8.222 -36.975 1.00 63.75 128 LYS A C 1
ATOM 980 O O . LYS A 1 128 ? 7.500 -8.767 -36.592 1.00 63.75 128 LYS A O 1
ATOM 985 N N . ARG A 1 129 ? 9.709 -8.859 -36.905 1.00 62.34 129 ARG A N 1
ATOM 986 C CA . ARG A 1 129 ? 9.848 -10.126 -36.173 1.00 62.34 129 ARG A CA 1
ATOM 987 C C . ARG A 1 129 ? 9.876 -9.787 -34.690 1.00 62.34 129 ARG A C 1
ATOM 989 O O . ARG A 1 129 ? 10.891 -9.307 -34.208 1.00 62.34 129 ARG A O 1
ATOM 996 N N . LYS A 1 130 ? 8.752 -10.001 -34.000 1.00 58.25 130 LYS A N 1
ATOM 997 C CA . LYS A 1 130 ? 8.583 -9.636 -32.583 1.00 58.25 130 LYS A CA 1
ATOM 998 C C . LYS A 1 130 ? 9.456 -10.445 -31.615 1.00 58.25 130 LYS A C 1
ATOM 1000 O O . LYS A 1 130 ? 9.593 -10.037 -30.478 1.00 58.25 130 LYS A O 1
ATOM 1005 N N . THR A 1 131 ? 10.049 -11.565 -32.025 1.00 56.00 131 THR A N 1
ATOM 1006 C CA . THR A 1 131 ? 10.822 -12.408 -31.100 1.00 56.00 131 THR A CA 1
ATOM 1007 C C . THR A 1 131 ? 12.051 -13.022 -31.761 1.00 56.00 131 THR A C 1
ATOM 1009 O O . THR A 1 131 ? 11.984 -13.519 -32.890 1.00 56.00 131 THR A O 1
ATOM 1012 N N . LEU A 1 132 ? 13.169 -13.013 -31.030 1.00 56.94 132 LEU A N 1
ATOM 1013 C CA . LEU A 1 132 ? 14.296 -13.924 -31.257 1.00 56.94 132 LEU A CA 1
ATOM 1014 C C . LEU A 1 132 ? 13.854 -15.393 -31.038 1.00 56.94 132 LEU A C 1
ATOM 1016 O O . LEU A 1 132 ? 12.850 -15.629 -30.355 1.00 56.94 132 LEU A O 1
ATOM 1020 N N . PRO A 1 133 ? 14.561 -16.387 -31.614 1.00 53.12 133 PRO A N 1
ATOM 1021 C CA . PRO A 1 133 ? 14.425 -17.795 -31.228 1.00 53.12 133 PRO A CA 1
ATOM 1022 C C . PRO A 1 133 ? 14.600 -17.972 -29.708 1.00 53.12 133 PRO A C 1
ATOM 1024 O O . PRO A 1 133 ? 15.285 -17.181 -29.062 1.00 53.12 133 PRO A O 1
ATOM 1027 N N . GLU A 1 134 ? 13.927 -18.963 -29.121 1.00 49.03 134 GLU A N 1
ATOM 1028 C CA . GLU A 1 134 ? 13.734 -19.068 -27.667 1.00 49.03 134 GLU A CA 1
ATOM 1029 C C . GLU A 1 134 ? 15.033 -18.988 -26.852 1.00 49.03 134 GLU A C 1
ATOM 1031 O O . GLU A 1 134 ? 15.925 -19.815 -27.006 1.00 49.03 134 GLU A O 1
ATOM 1036 N N . GLY A 1 135 ? 15.102 -18.005 -25.946 1.00 54.16 135 GLY A N 1
ATOM 1037 C CA . GLY A 1 135 ? 16.168 -17.890 -24.947 1.00 54.16 135 GLY A CA 1
ATOM 1038 C C . GLY A 1 135 ? 17.526 -17.412 -25.471 1.00 54.16 135 GLY A C 1
ATOM 1039 O O . GLY A 1 135 ? 18.480 -17.404 -24.701 1.00 54.16 135 GLY A O 1
ATOM 1040 N N . GLU A 1 136 ? 17.639 -17.010 -26.742 1.00 62.28 136 GLU A N 1
ATOM 1041 C CA . GLU A 1 136 ? 18.914 -16.569 -27.317 1.00 62.28 136 GLU A CA 1
ATOM 1042 C C . GLU A 1 136 ? 19.268 -15.149 -26.835 1.00 62.28 136 GLU A C 1
ATOM 1044 O O . GLU A 1 136 ? 18.680 -14.152 -27.267 1.00 62.28 136 GLU A O 1
ATOM 1049 N N . ILE A 1 137 ? 20.234 -15.059 -25.920 1.00 65.62 137 ILE A N 1
ATOM 1050 C CA . ILE A 1 137 ? 20.810 -13.795 -25.451 1.00 65.62 137 ILE A CA 1
ATOM 1051 C C . ILE A 1 137 ? 21.984 -13.455 -26.364 1.00 65.62 137 ILE A C 1
ATOM 1053 O O . ILE A 1 137 ? 22.965 -14.190 -26.450 1.00 65.62 137 ILE A O 1
ATOM 1057 N N . ILE A 1 138 ? 21.895 -12.334 -27.078 1.00 70.00 138 ILE A N 1
ATOM 1058 C CA . ILE A 1 138 ? 22.941 -11.949 -28.027 1.00 70.00 138 ILE A CA 1
ATOM 1059 C C . ILE A 1 138 ? 24.168 -11.464 -27.241 1.00 70.00 138 ILE A C 1
ATOM 1061 O O . ILE A 1 138 ? 24.070 -10.509 -26.469 1.00 70.00 138 ILE A O 1
ATOM 1065 N N . GLY A 1 139 ? 25.327 -12.089 -27.469 1.00 62.78 139 GLY A N 1
ATOM 1066 C CA . GLY A 1 139 ? 26.597 -11.702 -26.843 1.00 62.78 139 GLY A CA 1
ATOM 1067 C C . GLY A 1 139 ? 26.902 -12.370 -25.501 1.00 62.78 139 GLY A C 1
ATOM 1068 O O . GLY A 1 139 ? 27.824 -11.936 -24.816 1.00 62.78 139 GLY A O 1
ATOM 1069 N N . SER A 1 140 ? 26.161 -13.414 -25.113 1.00 61.34 140 SER A N 1
ATOM 1070 C CA . SER A 1 140 ? 26.447 -14.190 -23.895 1.00 61.34 140 SER A CA 1
ATOM 1071 C C . SER A 1 140 ? 27.660 -15.124 -24.023 1.00 61.34 140 SER A C 1
ATOM 1073 O O . SER A 1 140 ? 28.148 -15.623 -23.018 1.00 61.34 140 SER A O 1
ATOM 1075 N N . GLU A 1 141 ? 28.167 -15.359 -25.239 1.00 54.62 141 GLU A N 1
ATOM 1076 C CA . GLU A 1 141 ? 29.247 -16.322 -25.526 1.00 54.62 141 GLU A CA 1
ATOM 1077 C C . GLU A 1 141 ? 30.626 -15.907 -24.964 1.00 54.62 141 GLU A C 1
ATOM 1079 O O . GLU A 1 141 ? 31.505 -16.754 -24.809 1.00 54.62 141 GLU A O 1
ATOM 1084 N N . SER A 1 142 ? 30.811 -14.625 -24.620 1.00 50.00 142 SER A N 1
ATOM 1085 C CA . SER A 1 142 ? 32.114 -14.031 -24.263 1.00 50.00 142 SER A CA 1
ATOM 1086 C C . SER A 1 142 ? 32.237 -13.588 -22.793 1.00 50.00 142 SER A C 1
ATOM 1088 O O . SER A 1 142 ? 33.241 -12.974 -22.424 1.00 50.00 142 SER A O 1
ATOM 1090 N N . ILE A 1 143 ? 31.221 -13.822 -21.952 1.00 57.09 143 ILE A N 1
ATOM 1091 C CA . ILE A 1 143 ? 31.124 -13.229 -20.605 1.00 57.09 143 ILE A CA 1
ATOM 1092 C C . ILE A 1 143 ? 31.111 -14.336 -19.544 1.00 57.09 143 ILE A C 1
ATOM 1094 O O . ILE A 1 143 ? 30.250 -15.209 -19.552 1.00 57.09 143 ILE A O 1
ATOM 1098 N N . PHE A 1 144 ? 32.081 -14.294 -18.626 1.00 54.38 144 PHE A N 1
ATOM 1099 C CA . PHE A 1 144 ? 32.183 -15.222 -17.497 1.00 54.38 144 PHE A CA 1
ATOM 1100 C C . PHE A 1 144 ? 31.363 -14.716 -16.302 1.00 54.38 144 PHE A C 1
ATOM 1102 O O . PHE A 1 144 ? 31.540 -13.571 -15.883 1.00 54.38 144 PHE A O 1
ATOM 1109 N N . GLU A 1 145 ? 30.519 -15.587 -15.743 1.00 53.72 145 GLU A N 1
ATOM 1110 C CA . GLU A 1 145 ? 29.739 -15.356 -14.518 1.00 53.72 145 GLU A CA 1
ATOM 1111 C C . GLU A 1 145 ? 30.682 -15.007 -13.349 1.00 53.72 145 GLU A C 1
ATOM 1113 O O . GLU A 1 145 ? 31.645 -15.730 -13.075 1.00 53.72 145 GLU A O 1
ATOM 1118 N N . ARG A 1 146 ? 30.448 -13.878 -12.666 1.00 57.97 146 ARG A N 1
ATOM 1119 C CA . ARG A 1 146 ? 31.256 -13.455 -11.510 1.00 57.97 146 ARG A CA 1
ATOM 1120 C C . ARG A 1 146 ? 30.585 -13.915 -10.212 1.00 57.97 146 ARG A C 1
ATOM 1122 O O . ARG A 1 146 ? 29.424 -13.628 -9.962 1.00 57.97 146 ARG A O 1
ATOM 1129 N N . GLU A 1 147 ? 31.325 -14.582 -9.331 1.00 57.12 147 GLU A N 1
ATOM 1130 C CA . GLU A 1 147 ? 30.769 -15.156 -8.090 1.00 57.12 147 GLU A CA 1
ATOM 1131 C C . GLU A 1 147 ? 30.134 -14.089 -7.163 1.00 57.12 147 GLU A C 1
ATOM 1133 O O . GLU A 1 147 ? 29.052 -14.290 -6.617 1.00 57.12 147 GLU A O 1
ATOM 1138 N N . ILE A 1 148 ? 30.736 -12.894 -7.087 1.00 63.00 148 ILE A N 1
ATOM 1139 C CA . ILE A 1 148 ? 30.243 -11.769 -6.267 1.00 63.00 148 ILE A CA 1
ATOM 1140 C C . ILE A 1 148 ? 28.917 -11.194 -6.797 1.00 63.00 148 ILE A C 1
ATOM 1142 O O . ILE A 1 148 ? 28.055 -10.799 -6.009 1.00 63.00 148 ILE A O 1
ATOM 1146 N N . THR A 1 149 ? 28.724 -11.117 -8.120 1.00 67.69 149 THR A N 1
ATOM 1147 C CA . THR A 1 149 ? 27.482 -10.559 -8.685 1.00 67.69 149 THR A CA 1
ATOM 1148 C C . THR A 1 149 ? 26.302 -11.479 -8.395 1.00 67.69 149 THR A C 1
ATOM 1150 O O . THR A 1 149 ? 25.235 -10.998 -8.012 1.00 67.69 149 THR A O 1
ATOM 1153 N N . LYS A 1 150 ? 26.518 -12.797 -8.443 1.00 68.50 150 LYS A N 1
ATOM 1154 C CA . LYS A 1 150 ? 25.529 -13.807 -8.053 1.00 68.50 150 LYS A CA 1
ATOM 1155 C C . LYS A 1 150 ? 25.100 -13.686 -6.590 1.00 68.50 150 LYS A C 1
ATOM 1157 O O . LYS A 1 150 ? 23.902 -13.716 -6.303 1.00 68.50 150 LYS A O 1
ATOM 1162 N N . GLU A 1 151 ? 26.046 -13.522 -5.664 1.00 69.81 151 GLU A N 1
ATOM 1163 C CA . GLU A 1 151 ? 25.733 -13.344 -4.239 1.00 69.81 151 GLU A CA 1
ATOM 1164 C C . GLU A 1 151 ? 24.913 -12.071 -3.984 1.00 69.81 151 GLU A C 1
ATOM 1166 O O . GLU A 1 151 ? 23.904 -12.114 -3.275 1.00 69.81 151 GLU A O 1
ATOM 1171 N N . LEU A 1 152 ? 25.292 -10.949 -4.608 1.00 75.19 152 LEU A N 1
ATOM 1172 C CA . LEU A 1 152 ? 24.567 -9.680 -4.489 1.00 75.19 152 LEU A CA 1
ATOM 1173 C C . LEU A 1 152 ? 23.144 -9.767 -5.058 1.00 75.19 152 LEU A C 1
ATOM 1175 O O . LEU A 1 152 ? 22.198 -9.299 -4.420 1.00 75.19 152 LEU A O 1
ATOM 1179 N N . LEU A 1 153 ? 22.973 -10.396 -6.225 1.00 72.25 153 LEU A N 1
ATOM 1180 C CA . LEU A 1 153 ? 21.660 -10.615 -6.839 1.00 72.25 153 LEU A CA 1
ATOM 1181 C C . LEU A 1 153 ? 20.782 -11.529 -5.976 1.00 72.25 153 LEU A C 1
ATOM 1183 O O . LEU A 1 153 ? 19.612 -11.222 -5.738 1.00 72.25 153 LEU A O 1
ATOM 1187 N N . SER A 1 154 ? 21.354 -12.610 -5.441 1.00 73.38 154 SER A N 1
ATOM 1188 C CA . SER A 1 154 ? 20.654 -13.518 -4.527 1.00 73.38 154 SER A CA 1
ATOM 1189 C C . SER A 1 154 ? 20.205 -12.802 -3.250 1.00 73.38 154 SER A C 1
ATOM 1191 O O . SER A 1 154 ? 19.057 -12.947 -2.824 1.00 73.38 154 SER A O 1
ATOM 1193 N N . SER A 1 155 ? 21.078 -11.978 -2.667 1.00 77.88 155 SER A N 1
ATOM 1194 C CA . SER A 1 155 ? 20.758 -11.169 -1.490 1.00 77.88 155 SER A CA 1
ATOM 1195 C C . SER A 1 155 ? 19.618 -10.186 -1.780 1.00 77.88 155 SER A C 1
ATOM 1197 O O . SER A 1 155 ? 18.613 -10.175 -1.068 1.00 77.88 155 SER A O 1
ATOM 1199 N N . LYS A 1 156 ? 19.695 -9.442 -2.894 1.00 79.88 156 LYS A N 1
ATOM 1200 C CA . LYS A 1 156 ? 18.626 -8.534 -3.342 1.00 79.88 156 LYS A CA 1
ATOM 1201 C C . LYS A 1 156 ? 17.285 -9.257 -3.501 1.00 79.88 156 LYS A C 1
ATOM 1203 O O . LYS A 1 156 ? 16.266 -8.784 -3.000 1.00 79.88 156 LYS A O 1
ATOM 1208 N N . LYS A 1 157 ? 17.285 -10.429 -4.138 1.00 77.62 157 LYS A N 1
ATOM 1209 C CA . LYS A 1 157 ? 16.083 -11.254 -4.321 1.00 77.62 157 LYS A CA 1
ATOM 1210 C C . LYS A 1 157 ? 15.485 -11.698 -2.988 1.00 77.62 157 LYS A C 1
ATOM 1212 O O . LYS A 1 157 ? 14.267 -11.691 -2.829 1.00 77.62 157 LYS A O 1
ATOM 1217 N N . HIS A 1 158 ? 16.325 -12.058 -2.019 1.00 80.75 158 HIS A N 1
ATOM 1218 C CA . HIS A 1 158 ? 15.867 -12.409 -0.678 1.00 80.75 158 HIS A CA 1
ATOM 1219 C C . HIS A 1 158 ? 15.177 -11.224 0.020 1.00 80.75 158 HIS A C 1
ATOM 1221 O O . HIS A 1 158 ? 14.109 -11.403 0.606 1.00 80.75 158 HIS A O 1
ATOM 1227 N N . PHE A 1 159 ? 15.727 -10.010 -0.092 1.00 81.75 159 PHE A N 1
ATOM 1228 C CA . PHE A 1 159 ? 15.085 -8.799 0.434 1.00 81.75 159 PHE A CA 1
ATOM 1229 C C . PHE A 1 159 ? 13.728 -8.519 -0.222 1.00 81.75 159 PHE A C 1
ATOM 1231 O O . PHE A 1 159 ? 12.748 -8.279 0.481 1.00 81.75 159 PHE A O 1
ATOM 1238 N N . GLU A 1 160 ? 13.633 -8.610 -1.550 1.00 78.88 160 GLU A N 1
ATOM 1239 C CA . GLU A 1 160 ? 12.365 -8.405 -2.265 1.00 78.88 160 GLU A CA 1
ATOM 1240 C C . GLU A 1 160 ? 11.298 -9.436 -1.863 1.00 78.88 160 GLU A C 1
ATOM 1242 O O . GLU A 1 160 ? 10.126 -9.094 -1.696 1.00 78.88 160 GLU A O 1
ATOM 1247 N N . LEU A 1 161 ? 11.689 -10.698 -1.660 1.00 81.94 161 LEU A N 1
ATOM 1248 C CA . LEU A 1 161 ? 10.783 -11.740 -1.172 1.00 81.94 161 LEU A CA 1
ATOM 1249 C C . LEU A 1 161 ? 10.309 -11.470 0.258 1.00 81.94 161 LEU A C 1
ATOM 1251 O O . LEU A 1 161 ? 9.132 -11.681 0.548 1.00 81.94 161 LEU A O 1
ATOM 1255 N N . ALA A 1 162 ? 11.195 -10.993 1.135 1.00 83.88 162 ALA A N 1
ATOM 1256 C CA . ALA A 1 162 ? 10.832 -10.626 2.499 1.00 83.88 162 ALA A CA 1
ATOM 1257 C C . ALA A 1 162 ? 9.801 -9.486 2.507 1.00 83.88 162 ALA A C 1
ATOM 1259 O O . ALA A 1 162 ? 8.756 -9.620 3.140 1.00 83.88 162 ALA A O 1
ATOM 1260 N N . LEU A 1 163 ? 10.039 -8.418 1.737 1.00 84.56 163 LEU A N 1
ATOM 1261 C CA . LEU A 1 163 ? 9.125 -7.274 1.631 1.00 84.56 163 LEU A CA 1
ATOM 1262 C C . LEU A 1 163 ? 7.756 -7.656 1.048 1.00 84.56 163 LEU A C 1
ATOM 1264 O O . LEU A 1 163 ? 6.727 -7.152 1.502 1.00 84.56 163 LEU A O 1
ATOM 1268 N N . ASN A 1 164 ? 7.717 -8.590 0.095 1.00 82.44 164 ASN A N 1
ATOM 1269 C CA . ASN A 1 164 ? 6.467 -9.095 -0.482 1.00 82.44 164 ASN A CA 1
ATOM 1270 C C . ASN A 1 164 ? 5.658 -9.997 0.463 1.00 82.44 164 ASN A C 1
ATOM 1272 O O . ASN A 1 164 ? 4.466 -10.195 0.241 1.00 82.44 164 ASN A O 1
ATOM 1276 N N . ARG A 1 165 ? 6.277 -10.542 1.518 1.00 77.50 165 ARG A N 1
ATOM 1277 C CA . ARG A 1 165 ? 5.592 -11.356 2.536 1.00 77.50 165 ARG A CA 1
ATOM 1278 C C . ARG A 1 165 ? 5.055 -10.544 3.714 1.00 77.50 165 ARG A C 1
ATOM 1280 O O . ARG A 1 165 ? 4.292 -11.100 4.501 1.00 77.50 165 ARG A O 1
ATOM 1287 N N . ILE A 1 166 ? 5.437 -9.273 3.842 1.00 87.94 166 ILE A N 1
ATOM 1288 C CA . ILE A 1 166 ? 4.890 -8.370 4.861 1.00 87.94 166 ILE A CA 1
ATOM 1289 C C . ILE A 1 166 ? 3.386 -8.193 4.607 1.00 87.94 166 ILE A C 1
ATOM 1291 O O . ILE A 1 166 ? 2.960 -8.010 3.467 1.00 87.94 166 ILE A O 1
ATOM 1295 N N . SER A 1 167 ? 2.582 -8.285 5.670 1.00 83.69 167 SER A N 1
ATOM 1296 C CA . SER A 1 167 ? 1.123 -8.125 5.605 1.00 83.69 167 SER A CA 1
ATOM 1297 C C . SER A 1 167 ? 0.699 -6.685 5.345 1.00 83.69 167 SER A C 1
ATOM 1299 O O . SER A 1 167 ? -0.319 -6.453 4.699 1.00 83.69 167 SER A O 1
ATOM 1301 N N . ASP A 1 168 ? 1.483 -5.735 5.846 1.00 92.94 168 ASP A N 1
ATOM 1302 C CA . ASP A 1 168 ? 1.241 -4.313 5.668 1.00 92.94 168 ASP A CA 1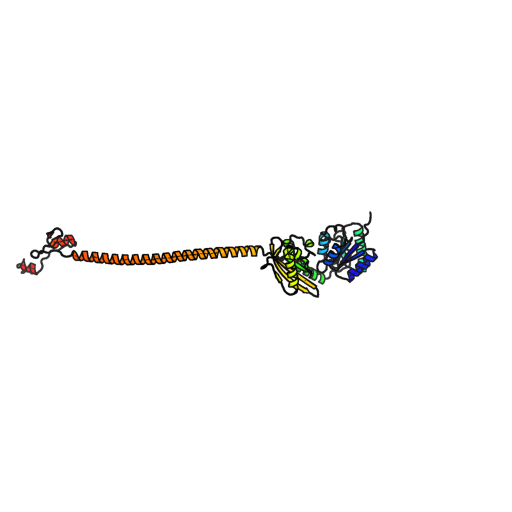
ATOM 1303 C C . ASP A 1 168 ? 1.697 -3.844 4.289 1.00 92.94 168 ASP A C 1
ATOM 1305 O O . ASP A 1 168 ? 2.678 -4.325 3.704 1.00 92.94 168 ASP A O 1
ATOM 1309 N N . ALA A 1 169 ? 0.964 -2.871 3.762 1.00 95.50 169 ALA A N 1
ATOM 1310 C CA . ALA A 1 169 ? 1.275 -2.279 2.479 1.00 95.50 169 ALA A CA 1
ATOM 1311 C C . ALA A 1 169 ? 2.514 -1.391 2.616 1.00 95.50 169 ALA A C 1
ATOM 1313 O O . ALA A 1 169 ? 2.519 -0.425 3.377 1.00 95.50 169 ALA A O 1
ATOM 1314 N N . PHE A 1 170 ? 3.559 -1.718 1.862 1.00 95.56 170 PHE A N 1
ATOM 1315 C CA . PHE A 1 170 ? 4.831 -1.007 1.871 1.00 95.56 170 PHE A CA 1
ATOM 1316 C C . PHE A 1 170 ? 5.041 -0.291 0.541 1.00 95.56 170 PHE A C 1
ATOM 1318 O O . PHE A 1 170 ? 4.920 -0.902 -0.526 1.00 95.56 170 PHE A O 1
ATOM 1325 N N . PHE A 1 171 ? 5.410 0.984 0.620 1.00 95.31 171 PHE A N 1
ATOM 1326 C CA . PHE A 1 171 ? 5.776 1.814 -0.517 1.00 95.31 171 PHE A CA 1
ATOM 1327 C C . PHE A 1 171 ? 7.140 2.453 -0.299 1.00 95.31 171 PHE A C 1
ATOM 1329 O O . PHE A 1 171 ? 7.452 2.930 0.791 1.00 95.31 171 PHE A O 1
ATOM 1336 N N . GLU A 1 172 ? 7.900 2.550 -1.379 1.00 93.56 172 GLU A N 1
ATOM 1337 C CA . GLU A 1 172 ? 9.072 3.412 -1.464 1.00 93.56 172 GLU A CA 1
ATOM 1338 C C . GLU A 1 172 ? 8.775 4.519 -2.468 1.00 93.56 172 GLU A C 1
ATOM 1340 O O . GLU A 1 172 ? 8.280 4.258 -3.573 1.00 93.56 172 GLU A O 1
ATOM 1345 N N . LEU A 1 173 ? 9.049 5.759 -2.078 1.00 94.31 173 LEU A N 1
ATOM 1346 C CA . LEU A 1 173 ? 8.743 6.949 -2.854 1.00 94.31 173 LEU A CA 1
ATOM 1347 C C . LEU A 1 173 ? 9.998 7.789 -3.106 1.00 94.31 173 LEU A C 1
ATOM 1349 O O . LEU A 1 173 ? 10.922 7.824 -2.289 1.00 94.31 173 LEU A O 1
ATOM 1353 N N . THR A 1 174 ? 9.988 8.541 -4.206 1.00 91.94 174 THR A N 1
ATOM 1354 C CA . THR A 1 174 ? 10.933 9.645 -4.416 1.00 91.94 174 THR A CA 1
ATOM 1355 C C . THR A 1 174 ? 10.646 10.813 -3.463 1.00 91.94 174 THR A C 1
ATOM 1357 O O . THR A 1 174 ? 9.542 10.894 -2.911 1.00 91.94 174 THR A O 1
ATOM 1360 N N . PRO A 1 175 ? 11.575 11.778 -3.312 1.00 89.19 175 PRO A N 1
ATOM 1361 C CA . PRO A 1 175 ? 11.337 12.995 -2.530 1.00 89.19 175 PRO A CA 1
ATOM 1362 C C . PRO A 1 175 ? 10.120 13.810 -2.995 1.00 89.19 175 PRO A C 1
ATOM 1364 O O . PRO A 1 175 ? 9.493 14.504 -2.202 1.00 89.19 175 PRO A O 1
ATOM 1367 N N . GLU A 1 176 ? 9.744 13.705 -4.272 1.00 90.00 176 GLU A N 1
ATOM 1368 C CA . GLU A 1 176 ? 8.564 14.360 -4.855 1.00 90.00 176 GLU A CA 1
ATOM 1369 C C . GLU A 1 176 ? 7.260 13.564 -4.643 1.00 90.00 176 GLU A C 1
ATOM 1371 O O . GLU A 1 176 ? 6.207 13.947 -5.170 1.00 90.00 176 GLU A O 1
ATOM 1376 N N . GLY A 1 177 ? 7.327 12.441 -3.919 1.00 92.44 177 GLY A N 1
ATOM 1377 C CA . GLY A 1 177 ? 6.194 11.582 -3.579 1.00 92.44 177 GLY A CA 1
ATOM 1378 C C . GLY A 1 177 ? 5.734 10.649 -4.703 1.00 92.44 177 GLY A C 1
ATOM 1379 O O . GLY A 1 177 ? 4.583 10.207 -4.680 1.00 92.44 177 GLY A O 1
ATOM 1380 N N . LYS A 1 178 ? 6.577 10.365 -5.708 1.00 93.56 178 LYS A N 1
ATOM 1381 C CA . LYS A 1 178 ? 6.269 9.367 -6.751 1.00 93.56 178 LYS A CA 1
ATOM 1382 C C . LYS A 1 178 ? 6.634 7.967 -6.273 1.00 93.56 178 LYS A C 1
ATOM 1384 O O . LYS A 1 178 ? 7.713 7.786 -5.723 1.00 93.56 178 LYS A O 1
ATOM 1389 N N . VAL A 1 179 ? 5.786 6.977 -6.532 1.00 95.50 179 VAL A N 1
ATOM 1390 C CA . VAL A 1 179 ? 6.053 5.585 -6.143 1.00 95.50 179 VAL A CA 1
ATOM 1391 C C . VAL A 1 179 ? 7.138 4.969 -7.026 1.00 95.50 179 VAL A C 1
ATOM 1393 O O . VAL A 1 179 ? 7.011 4.959 -8.253 1.00 95.50 179 VAL A O 1
ATOM 1396 N N . VAL A 1 180 ? 8.176 4.413 -6.403 1.00 92.88 180 VAL A N 1
ATOM 1397 C CA . VAL A 1 180 ? 9.245 3.646 -7.071 1.00 92.88 180 VAL A CA 1
ATOM 1398 C C . VAL A 1 180 ? 9.206 2.159 -6.732 1.00 92.88 180 VAL A C 1
ATOM 1400 O O . VAL A 1 180 ? 9.659 1.337 -7.527 1.00 92.88 180 VAL A O 1
ATOM 1403 N N . TYR A 1 181 ? 8.591 1.801 -5.605 1.00 92.06 181 TYR A N 1
ATOM 1404 C CA . TYR A 1 181 ? 8.341 0.419 -5.214 1.00 92.06 181 TYR A CA 1
ATOM 1405 C C . TYR A 1 181 ? 7.014 0.306 -4.460 1.00 92.06 181 TYR A C 1
ATOM 1407 O O . TYR A 1 181 ? 6.664 1.187 -3.674 1.00 92.06 181 TYR A O 1
ATOM 1415 N N . ALA A 1 182 ? 6.301 -0.797 -4.678 1.00 93.75 182 ALA A N 1
ATOM 1416 C CA . ALA A 1 182 ? 5.143 -1.207 -3.897 1.00 93.75 182 ALA A CA 1
ATOM 1417 C C . ALA A 1 182 ? 5.176 -2.732 -3.738 1.00 93.75 182 ALA A C 1
ATOM 1419 O O . ALA A 1 182 ? 5.411 -3.440 -4.717 1.00 93.75 182 ALA A O 1
ATOM 1420 N N . ASN A 1 183 ? 4.962 -3.237 -2.523 1.00 93.75 183 ASN A N 1
ATOM 1421 C CA . ASN A 1 183 ? 4.894 -4.682 -2.296 1.00 93.75 183 ASN A CA 1
ATOM 1422 C C . ASN A 1 183 ? 3.530 -5.271 -2.715 1.00 93.75 183 ASN A C 1
ATOM 1424 O O . ASN A 1 183 ? 2.588 -4.562 -3.086 1.00 93.75 183 ASN A O 1
ATOM 1428 N N . GLU A 1 184 ? 3.399 -6.596 -2.628 1.00 92.56 184 GLU A N 1
ATOM 1429 C CA . GLU A 1 184 ? 2.145 -7.289 -2.956 1.00 92.56 184 GLU A CA 1
ATOM 1430 C C . GLU A 1 184 ? 0.957 -6.822 -2.088 1.00 92.56 184 GLU A C 1
ATOM 1432 O O . GLU A 1 184 ? -0.156 -6.666 -2.596 1.00 92.56 184 GLU A O 1
ATOM 1437 N N . ALA A 1 185 ? 1.179 -6.556 -0.796 1.00 94.12 185 ALA A N 1
ATOM 1438 C CA . ALA A 1 185 ? 0.141 -6.055 0.108 1.00 94.12 185 ALA A CA 1
ATOM 1439 C C . ALA A 1 185 ? -0.370 -4.664 -0.307 1.00 94.12 185 ALA A C 1
ATOM 1441 O O . ALA A 1 185 ? -1.578 -4.433 -0.316 1.00 94.12 185 ALA A O 1
ATOM 1442 N N . ALA A 1 186 ? 0.521 -3.768 -0.739 1.00 95.56 186 ALA A N 1
ATOM 1443 C CA . ALA A 1 186 ? 0.169 -2.464 -1.296 1.00 95.56 186 ALA A CA 1
ATOM 1444 C C . ALA A 1 186 ? -0.693 -2.580 -2.557 1.00 95.56 186 ALA A C 1
ATOM 1446 O O . ALA A 1 186 ? -1.721 -1.910 -2.669 1.00 95.56 186 ALA A O 1
ATOM 1447 N N . CYS A 1 187 ? -0.325 -3.471 -3.478 1.00 93.88 187 CYS A N 1
ATOM 1448 C CA . CYS A 1 187 ? -1.102 -3.718 -4.693 1.00 93.88 187 CYS A CA 1
ATOM 1449 C C . CYS A 1 187 ? -2.509 -4.253 -4.373 1.00 93.8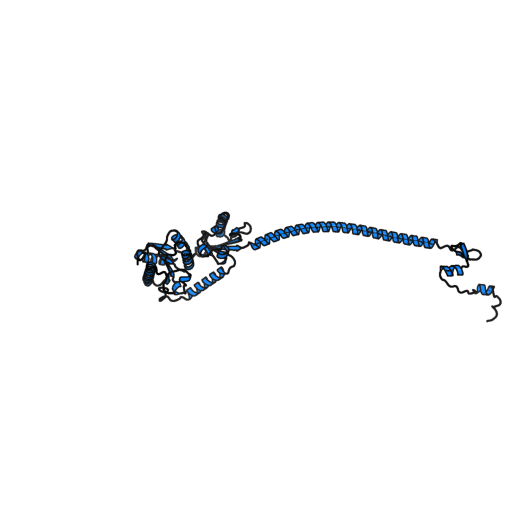8 187 CYS A C 1
ATOM 1451 O O . CYS A 1 187 ? -3.493 -3.801 -4.960 1.00 93.88 187 CYS A O 1
ATOM 1453 N N . LYS A 1 188 ? -2.623 -5.169 -3.399 1.00 92.69 188 LYS A N 1
ATOM 1454 C CA . LYS A 1 188 ? -3.913 -5.698 -2.919 1.00 92.69 188 LYS A CA 1
ATOM 1455 C C . LYS A 1 188 ? -4.772 -4.624 -2.259 1.00 92.69 188 LYS A C 1
ATOM 1457 O O . LYS A 1 188 ? -5.952 -4.534 -2.574 1.00 92.69 188 LYS A O 1
ATOM 1462 N N . LEU A 1 189 ? -4.182 -3.800 -1.392 1.00 93.44 189 LEU A N 1
ATOM 1463 C CA . LEU A 1 189 ? -4.875 -2.704 -0.711 1.00 93.44 189 LEU A CA 1
ATOM 1464 C C . LEU A 1 189 ? -5.457 -1.696 -1.715 1.00 93.44 189 LEU A C 1
ATOM 1466 O O . LEU A 1 189 ? -6.578 -1.216 -1.541 1.00 93.44 189 LEU A O 1
ATOM 1470 N N . LEU A 1 190 ? -4.715 -1.402 -2.787 1.00 93.56 190 LEU A N 1
ATOM 1471 C CA . LEU A 1 190 ? -5.144 -0.483 -3.844 1.00 93.56 190 LEU A CA 1
ATOM 1472 C C . LEU A 1 190 ? -6.052 -1.123 -4.908 1.00 93.56 190 LEU A C 1
ATOM 1474 O O . LEU A 1 190 ? -6.657 -0.387 -5.682 1.00 93.56 190 LEU A O 1
ATOM 1478 N N . GLU A 1 191 ? -6.145 -2.456 -4.971 1.00 93.56 191 GLU A N 1
ATOM 1479 C CA . GLU A 1 191 ? -6.734 -3.207 -6.097 1.00 93.56 191 GLU A CA 1
ATOM 1480 C C . GLU A 1 191 ? -6.155 -2.803 -7.467 1.00 93.56 191 GLU A C 1
ATOM 1482 O O . GLU A 1 191 ? -6.843 -2.750 -8.490 1.00 93.56 191 GLU A O 1
ATOM 1487 N N . LEU A 1 192 ? -4.851 -2.524 -7.497 1.00 92.75 192 LEU A N 1
ATOM 1488 C CA . LEU A 1 192 ? -4.123 -2.144 -8.704 1.00 92.75 192 LEU A CA 1
ATOM 1489 C C . LEU A 1 192 ? -2.941 -3.085 -8.924 1.00 92.75 192 LEU A C 1
ATOM 1491 O O . LEU A 1 192 ? -2.283 -3.515 -7.982 1.00 92.75 192 LEU A O 1
ATOM 1495 N N . ALA A 1 193 ? -2.663 -3.385 -10.193 1.00 91.75 193 ALA A N 1
ATOM 1496 C CA . ALA A 1 193 ? -1.437 -4.076 -10.576 1.00 91.75 193 ALA A CA 1
ATOM 1497 C C . ALA A 1 193 ? -0.221 -3.174 -10.314 1.00 91.75 193 ALA A C 1
ATOM 1499 O O . ALA A 1 193 ? -0.323 -1.954 -10.477 1.00 91.75 193 ALA A O 1
ATOM 1500 N N . GLU A 1 194 ? 0.919 -3.768 -9.955 1.00 90.50 194 GLU A N 1
ATOM 1501 C CA . GLU A 1 194 ? 2.144 -3.044 -9.592 1.00 90.50 194 GLU A CA 1
ATOM 1502 C C . GLU A 1 194 ? 2.530 -2.011 -10.663 1.00 90.50 194 GLU A C 1
ATOM 1504 O O . GLU A 1 194 ? 2.800 -0.852 -10.352 1.00 90.50 194 GLU A O 1
ATOM 1509 N N . GLU A 1 195 ? 2.440 -2.379 -11.942 1.00 88.38 195 GLU A N 1
ATOM 1510 C CA . GLU A 1 195 ? 2.797 -1.522 -13.075 1.00 88.38 195 GLU A CA 1
ATOM 1511 C C . GLU A 1 195 ? 1.960 -0.240 -13.158 1.00 88.38 195 GLU A C 1
ATOM 1513 O O . GLU A 1 195 ? 2.417 0.772 -13.684 1.00 88.38 195 GLU A O 1
ATOM 1518 N N . LYS A 1 196 ? 0.728 -0.273 -12.639 1.00 89.69 196 LYS A N 1
ATOM 1519 C CA . LYS A 1 196 ? -0.165 0.891 -12.599 1.00 89.69 196 LYS A CA 1
ATOM 1520 C C . LYS A 1 196 ? 0.067 1.764 -11.373 1.00 89.69 196 LYS A C 1
ATOM 1522 O O . LYS A 1 196 ? -0.349 2.915 -11.382 1.00 89.69 196 LYS A O 1
ATOM 1527 N N . VAL A 1 197 ? 0.669 1.217 -10.320 1.00 93.25 197 VAL A N 1
ATOM 1528 C CA . VAL A 1 197 ? 0.971 1.931 -9.072 1.00 93.25 197 VAL A CA 1
ATOM 1529 C C . VAL A 1 197 ? 2.266 2.728 -9.222 1.00 93.25 197 VAL A C 1
ATOM 1531 O O . VAL A 1 197 ? 2.354 3.868 -8.763 1.00 93.25 197 VAL A O 1
ATOM 1534 N N . LEU A 1 198 ? 3.264 2.141 -9.883 1.00 92.44 198 LEU A N 1
ATOM 1535 C CA . LEU A 1 198 ? 4.572 2.753 -10.098 1.00 92.44 198 LEU A CA 1
ATOM 1536 C C . LEU A 1 198 ? 4.465 4.069 -10.883 1.00 92.44 198 LEU A C 1
ATOM 1538 O O . LEU A 1 198 ? 3.619 4.228 -11.760 1.00 92.44 198 LEU A O 1
ATOM 1542 N N . SER A 1 199 ? 5.347 5.022 -10.571 1.00 90.38 199 SER A N 1
ATOM 1543 C CA . SER A 1 199 ? 5.411 6.397 -11.106 1.00 90.38 199 SER A CA 1
ATOM 1544 C C . SER A 1 199 ? 4.262 7.345 -10.740 1.00 90.38 199 SER A C 1
ATOM 1546 O O . SER A 1 199 ? 4.424 8.565 -10.868 1.00 90.38 199 SER A O 1
ATOM 1548 N N . LEU A 1 200 ? 3.132 6.835 -10.237 1.00 93.00 200 LEU A N 1
ATOM 1549 C CA . LEU A 1 200 ? 2.051 7.680 -9.740 1.00 93.00 200 LEU A CA 1
ATOM 1550 C C . LEU A 1 200 ? 2.473 8.423 -8.471 1.00 93.00 200 LEU A C 1
ATOM 1552 O O . LEU A 1 200 ? 3.326 7.975 -7.704 1.00 93.00 200 LEU A O 1
ATOM 1556 N N . ARG A 1 201 ? 1.840 9.573 -8.228 1.00 95.00 201 ARG A N 1
ATOM 1557 C CA . ARG A 1 201 ? 1.966 10.271 -6.946 1.00 95.00 201 ARG A CA 1
ATOM 1558 C C . ARG A 1 201 ? 1.204 9.517 -5.867 1.00 95.00 201 ARG A C 1
ATOM 1560 O O . ARG A 1 201 ? 0.014 9.270 -6.034 1.00 95.00 201 ARG A O 1
ATOM 1567 N N . PHE A 1 202 ? 1.858 9.245 -4.743 1.00 96.25 202 PHE A N 1
ATOM 1568 C CA . PHE A 1 202 ? 1.280 8.505 -3.620 1.00 96.25 202 PHE A CA 1
ATOM 1569 C C . PHE A 1 202 ? -0.032 9.117 -3.101 1.00 96.25 202 PHE A C 1
ATOM 1571 O O . PHE A 1 202 ? -1.003 8.409 -2.850 1.00 96.25 202 PHE A O 1
ATOM 1578 N N . ALA A 1 203 ? -0.110 10.450 -3.031 1.00 95.94 203 ALA A N 1
ATOM 1579 C CA . ALA A 1 203 ? -1.322 11.154 -2.609 1.00 95.94 203 ALA A CA 1
ATOM 1580 C C . ALA A 1 203 ? -2.543 10.872 -3.511 1.00 95.94 203 ALA A C 1
ATOM 1582 O O . ALA A 1 203 ? -3.675 11.006 -3.056 1.00 95.94 203 ALA A O 1
ATOM 1583 N N . ASN A 1 204 ? -2.354 10.440 -4.765 1.00 95.06 204 ASN A N 1
ATOM 1584 C CA . ASN A 1 204 ? -3.466 10.144 -5.675 1.00 95.06 204 ASN A CA 1
ATOM 1585 C C . ASN A 1 204 ? -4.274 8.906 -5.271 1.00 95.06 204 ASN A C 1
ATOM 1587 O O . ASN A 1 204 ? -5.399 8.762 -5.746 1.00 95.06 204 ASN A O 1
ATOM 1591 N N . PHE A 1 205 ? -3.734 8.042 -4.406 1.00 95.19 205 PHE A N 1
ATOM 1592 C CA . PHE A 1 205 ? -4.459 6.885 -3.875 1.00 95.19 205 PHE A CA 1
ATOM 1593 C C . PHE A 1 205 ? -5.507 7.257 -2.819 1.00 95.19 205 PHE A C 1
ATOM 1595 O O . PHE A 1 205 ? -6.334 6.425 -2.454 1.00 95.19 205 PHE A O 1
ATOM 1602 N N . PHE A 1 206 ? -5.494 8.507 -2.355 1.00 95.31 206 PHE A N 1
ATOM 1603 C CA . PHE A 1 206 ? -6.452 9.045 -1.400 1.00 95.31 206 PHE A CA 1
ATOM 1604 C C . PHE A 1 206 ? -7.489 9.931 -2.100 1.00 95.31 206 PHE A C 1
ATOM 1606 O O . PHE A 1 206 ? -7.263 10.464 -3.199 1.00 95.31 206 PHE A O 1
ATOM 1613 N N . ALA A 1 207 ? -8.628 10.118 -1.430 1.00 94.25 207 ALA A N 1
ATOM 1614 C CA . ALA A 1 207 ? -9.670 11.038 -1.869 1.00 94.25 207 ALA A CA 1
ATOM 1615 C C . ALA A 1 207 ? -9.116 12.468 -2.020 1.00 94.25 207 ALA A C 1
ATOM 1617 O O . ALA A 1 207 ? -8.146 12.848 -1.355 1.00 94.25 207 ALA A O 1
ATOM 1618 N N . ALA A 1 208 ? -9.709 13.262 -2.917 1.00 94.25 208 ALA A N 1
ATOM 1619 C CA . ALA A 1 208 ? -9.198 14.583 -3.296 1.00 94.25 208 ALA A CA 1
ATOM 1620 C C . ALA A 1 208 ? -9.028 15.521 -2.086 1.00 94.25 208 ALA A C 1
ATOM 1622 O O . ALA A 1 208 ? -8.076 16.297 -2.028 1.00 94.25 208 ALA A O 1
ATOM 1623 N N . GLU A 1 209 ? -9.907 15.385 -1.098 1.00 94.50 209 GLU A N 1
ATOM 1624 C CA . GLU A 1 209 ? -9.946 16.144 0.148 1.00 94.50 209 GLU A CA 1
ATOM 1625 C C . GLU A 1 209 ? -8.763 15.817 1.072 1.00 94.50 209 GLU A C 1
ATOM 1627 O O . GLU A 1 209 ? -8.321 16.665 1.844 1.00 94.50 209 GLU A O 1
ATOM 1632 N N . GLN A 1 210 ? -8.226 14.595 0.987 1.00 94.38 210 GLN A N 1
ATOM 1633 C CA . GLN A 1 210 ? -7.141 14.112 1.844 1.00 94.38 210 GLN A CA 1
ATOM 1634 C C . GLN A 1 210 ? -5.757 14.358 1.233 1.00 94.38 210 GLN A C 1
ATOM 1636 O O . GLN A 1 210 ? -4.770 14.391 1.967 1.00 94.38 210 GLN A O 1
ATOM 1641 N N . ARG A 1 211 ? -5.654 14.591 -0.084 1.00 95.00 211 ARG A N 1
ATOM 1642 C CA . ARG A 1 211 ? -4.357 14.758 -0.774 1.00 95.00 211 ARG A CA 1
ATOM 1643 C C . ARG A 1 211 ? -3.461 15.840 -0.166 1.00 95.00 211 ARG A C 1
ATOM 1645 O O . ARG A 1 211 ? -2.295 15.529 0.071 1.00 95.00 211 ARG A O 1
ATOM 1652 N N . PRO A 1 212 ? -3.956 17.053 0.163 1.00 95.00 212 PRO A N 1
ATOM 1653 C CA . PRO A 1 212 ? -3.111 18.085 0.770 1.00 95.00 212 PRO A CA 1
ATOM 1654 C C . PRO A 1 212 ? -2.561 17.668 2.139 1.00 95.00 212 PRO A C 1
ATOM 1656 O O . PRO A 1 212 ? -1.447 18.039 2.505 1.00 95.00 212 PRO A O 1
ATOM 1659 N N . VAL A 1 213 ? -3.327 16.873 2.896 1.00 94.44 213 VAL A N 1
ATOM 1660 C CA . VAL A 1 213 ? -2.891 16.327 4.187 1.00 94.44 213 VAL A CA 1
ATOM 1661 C C . VAL A 1 213 ? -1.760 15.326 3.970 1.00 94.44 213 VAL A C 1
ATOM 1663 O O . VAL A 1 213 ? -0.732 15.431 4.629 1.00 94.44 213 VAL A O 1
ATOM 1666 N N . ILE A 1 214 ? -1.904 14.411 3.007 1.00 94.94 214 ILE A N 1
ATOM 1667 C CA . ILE A 1 214 ? -0.862 13.428 2.677 1.00 94.94 214 ILE A CA 1
ATOM 1668 C C . ILE A 1 214 ? 0.420 14.112 2.193 1.00 94.94 214 ILE A C 1
ATOM 1670 O O . ILE A 1 214 ? 1.503 13.775 2.662 1.00 94.94 214 ILE A O 1
ATOM 1674 N N . GLU A 1 215 ? 0.318 15.105 1.307 1.00 93.62 215 GLU A N 1
ATOM 1675 C CA . GLU A 1 215 ? 1.485 15.864 0.837 1.00 93.62 215 GLU A CA 1
ATOM 1676 C C . GLU A 1 215 ? 2.200 16.576 1.993 1.00 93.62 215 GLU A C 1
ATOM 1678 O O . GLU A 1 215 ? 3.428 16.540 2.081 1.00 93.62 215 GLU A O 1
ATOM 1683 N N . LYS A 1 216 ? 1.444 17.157 2.932 1.00 92.31 216 LYS A N 1
ATOM 1684 C CA . LYS A 1 216 ? 2.011 17.759 4.142 1.00 92.31 216 LYS A CA 1
ATOM 1685 C C . LYS A 1 216 ? 2.724 16.725 5.020 1.00 92.31 216 LYS A C 1
ATOM 1687 O O . LYS A 1 216 ? 3.814 17.016 5.505 1.00 92.31 216 LYS A O 1
ATOM 1692 N N . LEU A 1 217 ? 2.143 15.539 5.209 1.00 93.06 217 LEU A N 1
ATOM 1693 C CA . LEU A 1 217 ? 2.757 14.460 5.993 1.00 93.06 217 LEU A CA 1
ATOM 1694 C C . LEU A 1 217 ? 4.074 13.980 5.364 1.00 93.06 217 LEU A C 1
ATOM 1696 O O . LEU A 1 217 ? 5.061 13.813 6.076 1.00 93.06 217 LEU A O 1
ATOM 1700 N N . LEU A 1 218 ? 4.117 13.828 4.035 1.00 92.31 218 LEU A N 1
ATOM 1701 C CA . LEU A 1 218 ? 5.340 13.466 3.307 1.00 92.31 218 LEU A CA 1
ATOM 1702 C C . LEU A 1 218 ? 6.438 14.528 3.466 1.00 92.31 218 LEU A C 1
ATOM 1704 O O . LEU A 1 218 ? 7.597 14.183 3.675 1.00 92.31 218 LEU A O 1
ATOM 1708 N N . LEU A 1 219 ? 6.078 15.815 3.420 1.00 88.62 219 LEU A N 1
ATOM 1709 C CA . LEU A 1 219 ? 7.024 16.915 3.638 1.00 88.62 219 LEU A CA 1
ATOM 1710 C C . LEU A 1 219 ? 7.563 16.944 5.077 1.00 88.62 219 LEU A C 1
ATOM 1712 O O . LEU A 1 219 ? 8.749 17.193 5.284 1.00 88.62 219 LEU A O 1
ATOM 1716 N N . GLN A 1 220 ? 6.709 16.685 6.071 1.00 86.81 220 GLN A N 1
ATOM 1717 C CA . GLN A 1 220 ? 7.098 16.653 7.487 1.00 86.81 220 GLN A CA 1
ATOM 1718 C C . GLN A 1 220 ? 8.029 15.480 7.812 1.00 86.81 220 GLN A C 1
ATOM 1720 O O . GLN A 1 220 ? 8.958 15.637 8.604 1.00 86.81 220 GLN A O 1
ATOM 1725 N N . ALA A 1 221 ? 7.831 14.336 7.154 1.00 82.62 221 ALA A N 1
ATOM 1726 C CA . ALA A 1 221 ? 8.642 13.143 7.371 1.00 82.62 221 ALA A CA 1
ATOM 1727 C C . ALA A 1 221 ? 10.114 13.297 6.954 1.00 82.62 221 ALA A C 1
ATOM 1729 O O . ALA A 1 221 ? 10.937 12.433 7.253 1.00 82.62 221 ALA A O 1
ATOM 1730 N N . GLY A 1 222 ? 10.473 14.385 6.264 1.00 72.62 222 GLY A N 1
ATOM 1731 C CA . GLY A 1 222 ? 11.860 14.712 5.937 1.00 72.62 222 GLY A CA 1
ATOM 1732 C C . GLY A 1 222 ? 12.729 15.071 7.150 1.00 72.62 222 GLY A C 1
ATOM 1733 O O . GLY A 1 222 ? 13.951 15.088 7.010 1.00 72.62 222 GLY A O 1
ATOM 1734 N N . ALA A 1 223 ? 12.126 15.364 8.311 1.00 72.25 223 ALA A N 1
ATOM 1735 C CA . ALA A 1 223 ? 12.833 15.710 9.548 1.00 72.25 223 ALA A CA 1
ATOM 1736 C C . ALA A 1 223 ? 12.789 14.595 10.611 1.00 72.25 223 ALA A C 1
ATOM 1738 O O . ALA A 1 223 ? 13.791 14.363 11.282 1.00 72.25 223 ALA A O 1
ATOM 1739 N N . GLU A 1 224 ? 11.653 13.906 10.756 1.00 81.62 224 GLU A N 1
ATOM 1740 C CA . GLU A 1 224 ? 11.414 12.873 11.776 1.00 81.62 224 GLU A CA 1
ATOM 1741 C C . GLU A 1 224 ? 10.440 11.805 11.250 1.00 81.62 224 GLU A C 1
ATOM 1743 O O . GLU A 1 224 ? 9.788 11.996 10.224 1.00 81.62 224 GLU A O 1
ATOM 1748 N N . GLN A 1 225 ? 10.313 10.678 11.956 1.00 89.25 225 GLN A N 1
ATOM 1749 C CA . GLN A 1 225 ? 9.276 9.686 11.663 1.00 89.25 225 GLN A CA 1
ATOM 1750 C C . GLN A 1 225 ? 7.885 10.266 11.950 1.00 89.25 225 GLN A C 1
ATOM 1752 O O . GLN A 1 225 ? 7.642 10.816 13.023 1.00 89.25 225 GLN A O 1
ATOM 1757 N N . VAL A 1 226 ? 6.953 10.092 11.011 1.00 92.56 226 VAL A N 1
ATOM 1758 C CA . VAL A 1 226 ? 5.583 10.611 11.120 1.00 92.56 226 VAL A CA 1
ATOM 1759 C C . VAL A 1 226 ? 4.582 9.464 11.111 1.00 92.56 226 VAL A C 1
ATOM 1761 O O . VAL A 1 226 ? 4.608 8.615 10.221 1.00 92.56 226 VAL A O 1
ATOM 1764 N N . THR A 1 227 ? 3.658 9.483 12.071 1.00 93.62 227 THR A N 1
ATOM 1765 C CA . THR A 1 227 ? 2.530 8.548 12.155 1.00 93.62 227 THR A CA 1
ATOM 1766 C C . THR A 1 227 ? 1.212 9.311 12.029 1.00 93.62 227 THR A C 1
ATOM 1768 O O . THR A 1 227 ? 1.018 10.321 12.701 1.00 93.62 227 THR A O 1
ATOM 1771 N N . ALA A 1 228 ? 0.291 8.839 11.187 1.00 93.50 228 ALA A N 1
ATOM 1772 C CA . ALA A 1 228 ? -1.010 9.474 10.951 1.00 93.50 228 ALA A CA 1
ATOM 1773 C C . ALA A 1 228 ? -2.129 8.441 10.729 1.00 93.50 228 ALA A C 1
ATOM 1775 O O . ALA A 1 228 ? -1.852 7.290 10.414 1.00 93.50 228 ALA A O 1
ATOM 1776 N N . GLY A 1 229 ? -3.398 8.845 10.865 1.00 88.88 229 GLY A N 1
ATOM 1777 C CA . GLY A 1 229 ? -4.567 7.987 10.597 1.00 88.88 229 GLY A CA 1
ATOM 1778 C C . GLY A 1 229 ? -5.349 7.505 11.827 1.00 88.88 229 GLY A C 1
ATOM 1779 O O . GLY A 1 229 ? -6.491 7.060 11.684 1.00 88.88 229 GLY A O 1
ATOM 1780 N N . GLU A 1 230 ? -4.784 7.622 13.038 1.00 83.56 230 GLU A N 1
ATOM 1781 C CA . GLU A 1 230 ? -5.488 7.262 14.282 1.00 83.56 230 GLU A CA 1
ATOM 1782 C C . GLU A 1 230 ? -6.396 8.389 14.804 1.00 83.56 230 GLU A C 1
ATOM 1784 O O . GLU A 1 230 ? -7.591 8.156 14.989 1.00 83.56 230 GLU A O 1
ATOM 1789 N N . GLU A 1 231 ? -5.852 9.594 15.029 1.00 83.38 231 GLU A N 1
ATOM 1790 C CA . GLU A 1 231 ? -6.620 10.754 15.521 1.00 83.38 231 GLU A CA 1
ATOM 1791 C C . GLU A 1 231 ? -7.468 11.395 14.419 1.00 83.38 231 GLU A C 1
ATOM 1793 O O . GLU A 1 231 ? -8.650 11.679 14.606 1.00 83.38 231 GLU A O 1
ATOM 1798 N N . GLN A 1 232 ? -6.853 11.608 13.254 1.00 89.31 232 GLN A N 1
ATOM 1799 C CA . GLN A 1 232 ? -7.514 12.081 12.043 1.00 89.31 232 GLN A CA 1
ATOM 1800 C C . GLN A 1 232 ? -7.646 10.896 11.085 1.00 89.31 232 GLN A C 1
ATOM 1802 O O . GLN A 1 232 ? -6.629 10.463 10.538 1.00 89.31 232 GLN A O 1
ATOM 1807 N N . PRO A 1 233 ? -8.860 10.345 10.898 1.00 91.56 233 PRO A N 1
ATOM 1808 C CA . PRO A 1 233 ? -9.057 9.151 10.091 1.00 91.56 233 PRO A CA 1
ATOM 1809 C C . PRO A 1 233 ? -8.600 9.362 8.650 1.00 91.56 233 PRO A C 1
ATOM 1811 O O . PRO A 1 233 ? -9.070 10.266 7.954 1.00 91.56 233 PRO A O 1
ATOM 1814 N N . LEU A 1 234 ? -7.699 8.495 8.201 1.00 95.12 234 LEU A N 1
ATOM 1815 C CA . LEU A 1 234 ? -7.312 8.403 6.803 1.00 95.12 234 LEU A CA 1
ATOM 1816 C C . LEU A 1 234 ? -8.010 7.212 6.167 1.00 95.12 234 LEU A C 1
ATOM 1818 O O . LEU A 1 234 ? -8.173 6.170 6.801 1.00 95.12 234 LEU A O 1
ATOM 1822 N N . PHE A 1 235 ? -8.433 7.387 4.920 1.00 94.19 235 PHE A N 1
ATOM 1823 C CA . PHE A 1 235 ? -9.195 6.381 4.204 1.00 94.19 235 PHE A CA 1
ATOM 1824 C C . PHE A 1 235 ? -8.573 6.143 2.843 1.00 94.19 235 PHE A C 1
ATOM 1826 O O . PHE A 1 235 ? -8.282 7.082 2.102 1.00 94.19 235 PHE A O 1
ATOM 1833 N N . ILE A 1 236 ? -8.398 4.872 2.517 1.00 94.00 236 ILE A N 1
ATOM 1834 C CA . ILE A 1 236 ? -8.174 4.434 1.149 1.00 94.00 236 ILE A CA 1
ATOM 1835 C C . ILE A 1 236 ? -9.396 3.601 0.803 1.00 94.00 236 ILE A C 1
ATOM 1837 O O . ILE A 1 236 ? -9.586 2.509 1.338 1.00 94.00 236 ILE A O 1
ATOM 1841 N N . ARG A 1 237 ? -10.253 4.152 -0.063 1.00 89.69 237 ARG A N 1
ATOM 1842 C CA . ARG A 1 237 ? -11.575 3.581 -0.364 1.00 89.69 237 ARG A CA 1
ATOM 1843 C C . ARG A 1 237 ? -12.395 3.465 0.933 1.00 89.69 237 ARG A C 1
ATOM 1845 O O . ARG A 1 237 ? -12.593 4.480 1.594 1.00 89.69 237 ARG A O 1
ATOM 1852 N N . ASP A 1 238 ? -12.819 2.261 1.310 1.00 88.81 238 ASP A N 1
ATOM 1853 C CA . ASP A 1 238 ? -13.608 2.001 2.524 1.00 88.81 238 ASP A CA 1
ATOM 1854 C C . ASP A 1 238 ? -12.759 1.563 3.732 1.00 88.81 238 ASP A C 1
ATOM 1856 O O . ASP A 1 238 ? -13.298 1.276 4.806 1.00 88.81 238 ASP A O 1
ATOM 1860 N N . LEU A 1 239 ? -11.435 1.488 3.567 1.00 92.62 239 LEU A N 1
ATOM 1861 C CA . LEU A 1 239 ? -10.512 1.031 4.601 1.00 92.62 239 LEU A CA 1
ATOM 1862 C C . LEU A 1 239 ? -9.987 2.222 5.396 1.00 92.62 239 LEU A C 1
ATOM 1864 O O . LEU A 1 239 ? -9.434 3.162 4.821 1.00 92.62 239 LEU A O 1
ATOM 1868 N N . GLN A 1 240 ? -10.137 2.174 6.720 1.00 94.44 240 GLN A N 1
ATOM 1869 C CA . GLN A 1 240 ? -9.476 3.119 7.609 1.00 94.44 240 GLN A CA 1
ATOM 1870 C C . GLN A 1 240 ? -8.028 2.679 7.798 1.00 94.44 240 GLN A C 1
ATOM 1872 O O . GLN A 1 240 ? -7.765 1.578 8.282 1.00 94.44 240 GLN A O 1
ATOM 1877 N N . VAL A 1 241 ? -7.093 3.558 7.452 1.00 95.62 241 VAL A N 1
ATOM 1878 C CA . VAL A 1 241 ? -5.670 3.229 7.416 1.00 95.62 241 VAL A CA 1
ATOM 1879 C C . VAL A 1 241 ? -4.841 4.096 8.352 1.00 95.62 241 VAL A C 1
ATOM 1881 O O . VAL A 1 241 ? -5.134 5.273 8.564 1.00 95.62 241 VAL A O 1
ATOM 1884 N N . GLN A 1 242 ? -3.770 3.506 8.876 1.00 96.00 242 GLN A N 1
ATOM 1885 C CA . GLN A 1 242 ? -2.705 4.199 9.592 1.00 96.00 242 GLN A CA 1
ATOM 1886 C C . GLN A 1 242 ? -1.445 4.228 8.730 1.00 96.00 242 GLN A C 1
ATOM 1888 O O . GLN A 1 242 ? -1.007 3.197 8.223 1.00 96.00 242 GLN A O 1
ATOM 1893 N N . LEU A 1 243 ? -0.857 5.409 8.584 1.00 95.56 243 LEU A N 1
ATOM 1894 C CA . LEU A 1 243 ? 0.368 5.642 7.833 1.00 95.56 243 LEU A CA 1
ATOM 1895 C C . LEU A 1 243 ? 1.535 5.826 8.790 1.00 95.56 243 LEU A C 1
ATOM 1897 O O . LEU A 1 243 ? 1.464 6.684 9.666 1.00 95.56 243 LEU A O 1
ATOM 1901 N N . ASN A 1 244 ? 2.615 5.089 8.556 1.00 95.25 244 ASN A N 1
ATOM 1902 C CA . ASN A 1 244 ? 3.927 5.348 9.136 1.00 95.25 244 ASN A CA 1
ATOM 1903 C C . ASN A 1 244 ? 4.873 5.751 8.009 1.00 95.25 244 ASN A C 1
ATOM 1905 O O . ASN A 1 244 ? 5.075 4.984 7.069 1.00 95.25 244 ASN A O 1
ATOM 1909 N N . ILE A 1 245 ? 5.436 6.950 8.099 1.00 95.31 245 ILE A N 1
ATOM 1910 C CA . ILE A 1 245 ? 6.286 7.540 7.069 1.00 95.31 245 ILE A CA 1
ATOM 1911 C C . ILE A 1 245 ? 7.670 7.778 7.666 1.00 95.31 245 ILE A C 1
ATOM 1913 O O . ILE A 1 245 ? 7.804 8.423 8.708 1.00 95.31 245 ILE A O 1
ATOM 1917 N N . VAL A 1 246 ? 8.694 7.258 6.997 1.00 92.69 246 VAL A N 1
ATOM 1918 C CA . VAL A 1 246 ? 10.098 7.387 7.393 1.00 92.69 246 VAL A CA 1
ATOM 1919 C C . VAL A 1 246 ? 10.906 7.819 6.180 1.00 92.69 246 VAL A C 1
ATOM 1921 O O . VAL A 1 246 ? 10.836 7.184 5.131 1.00 92.69 246 VAL A O 1
ATOM 1924 N N . THR A 1 247 ? 11.700 8.876 6.316 1.00 91.38 247 THR A N 1
ATOM 1925 C CA . THR A 1 247 ? 12.657 9.262 5.273 1.00 91.38 247 THR A CA 1
ATOM 1926 C C . THR A 1 247 ? 14.008 8.624 5.555 1.00 91.38 247 THR A C 1
ATOM 1928 O O . THR A 1 247 ? 14.537 8.736 6.659 1.00 91.38 247 THR A O 1
ATOM 1931 N N . VAL A 1 248 ? 14.576 7.975 4.543 1.00 87.69 248 VAL A N 1
ATOM 1932 C CA . VAL A 1 248 ? 15.909 7.374 4.580 1.00 87.69 248 VAL A CA 1
ATOM 1933 C C . VAL A 1 248 ? 16.826 8.160 3.647 1.00 87.69 248 VAL A C 1
ATOM 1935 O O . VAL A 1 248 ? 16.457 8.495 2.520 1.00 87.69 248 VAL A O 1
ATOM 1938 N N . THR A 1 249 ? 18.025 8.472 4.131 1.00 83.44 249 THR A N 1
ATOM 1939 C CA . THR A 1 249 ? 19.093 9.129 3.370 1.00 83.44 249 THR A CA 1
ATOM 1940 C C . THR A 1 249 ? 20.269 8.175 3.222 1.00 83.44 249 THR A C 1
ATOM 1942 O O . THR A 1 249 ? 20.827 7.762 4.238 1.00 83.44 249 THR A O 1
ATOM 1945 N N . ASP A 1 250 ? 20.677 7.882 1.990 1.00 77.00 250 ASP A N 1
ATOM 1946 C CA . ASP A 1 250 ? 21.877 7.096 1.690 1.00 77.00 250 ASP A CA 1
ATOM 1947 C C . ASP A 1 250 ? 22.685 7.767 0.572 1.00 77.00 250 ASP A C 1
ATOM 1949 O O . ASP A 1 250 ? 22.137 8.010 -0.498 1.00 77.00 250 ASP A O 1
ATOM 1953 N N . LEU A 1 251 ? 23.961 8.092 0.830 1.00 59.41 251 LEU A N 1
ATOM 1954 C CA . LEU A 1 251 ? 24.950 8.575 -0.158 1.00 59.41 251 LEU A CA 1
ATOM 1955 C C . LEU A 1 251 ? 24.369 9.531 -1.235 1.00 59.41 251 LEU A C 1
ATOM 1957 O O . LEU A 1 251 ? 24.493 9.282 -2.432 1.00 59.41 251 LEU A O 1
ATOM 1961 N N . ASP A 1 252 ? 23.717 10.616 -0.793 1.00 65.56 252 ASP A N 1
ATOM 1962 C CA . ASP A 1 252 ? 23.034 11.662 -1.593 1.00 65.56 252 ASP A CA 1
ATOM 1963 C C . ASP A 1 252 ? 21.661 11.319 -2.206 1.00 65.56 252 ASP A C 1
ATOM 1965 O O . ASP A 1 252 ? 21.030 12.173 -2.834 1.00 65.56 252 ASP A O 1
ATOM 1969 N N . GLN A 1 253 ? 21.124 10.124 -1.965 1.00 74.56 253 GLN A N 1
ATOM 1970 C CA . GLN A 1 253 ? 19.759 9.754 -2.335 1.00 74.56 253 GLN A CA 1
ATOM 1971 C C . GLN A 1 253 ? 18.822 9.791 -1.123 1.00 74.56 253 GLN A C 1
ATOM 1973 O O . GLN A 1 253 ? 19.100 9.234 -0.061 1.00 74.56 253 GLN A O 1
ATOM 1978 N N . ARG A 1 254 ? 17.688 10.477 -1.288 1.00 83.31 254 ARG A N 1
ATOM 1979 C CA . ARG A 1 254 ? 16.586 10.503 -0.320 1.00 83.31 254 ARG A CA 1
ATOM 1980 C C . ARG A 1 254 ? 15.438 9.659 -0.839 1.00 83.31 254 ARG A C 1
ATOM 1982 O O . ARG A 1 254 ? 14.953 9.908 -1.941 1.00 83.31 254 ARG A O 1
ATOM 1989 N N . PHE A 1 255 ? 14.970 8.740 -0.009 1.00 88.38 255 PHE A N 1
ATOM 1990 C CA . PHE A 1 255 ? 13.783 7.937 -0.267 1.00 88.38 255 PHE A CA 1
ATOM 1991 C C . PHE A 1 255 ? 12.823 8.056 0.904 1.00 88.38 255 PHE A C 1
ATOM 1993 O O . PHE A 1 255 ? 13.241 8.163 2.056 1.00 88.38 255 PHE A O 1
ATOM 2000 N N . ILE A 1 256 ? 11.529 8.047 0.607 1.00 92.94 256 ILE A N 1
ATOM 2001 C CA . ILE A 1 256 ? 10.485 8.056 1.628 1.00 92.94 256 ILE A CA 1
ATOM 2002 C C . ILE A 1 256 ? 9.859 6.667 1.653 1.00 92.94 256 ILE A C 1
ATOM 2004 O O . ILE A 1 256 ? 9.288 6.221 0.660 1.00 92.94 256 ILE A O 1
ATOM 2008 N N . MET A 1 257 ? 9.961 5.987 2.786 1.00 93.69 257 MET A N 1
ATOM 2009 C CA . MET A 1 257 ? 9.285 4.723 3.044 1.00 93.69 257 MET A CA 1
ATOM 2010 C C . MET A 1 257 ? 7.940 5.000 3.704 1.00 93.69 257 MET A C 1
ATOM 2012 O O . MET A 1 257 ? 7.865 5.736 4.689 1.00 93.69 257 MET A O 1
ATOM 2016 N N . VAL A 1 258 ? 6.877 4.402 3.173 1.00 95.62 258 VAL A N 1
ATOM 2017 C CA . VAL A 1 258 ? 5.527 4.495 3.734 1.00 95.62 258 VAL A CA 1
ATOM 2018 C C . VAL A 1 258 ? 4.996 3.099 4.006 1.00 95.62 258 VAL A C 1
ATOM 2020 O O . VAL A 1 258 ? 4.912 2.274 3.100 1.00 95.62 258 VAL A O 1
ATOM 2023 N N . ILE A 1 259 ? 4.600 2.855 5.251 1.00 95.31 259 ILE A N 1
ATOM 2024 C CA . ILE A 1 259 ? 3.904 1.640 5.669 1.00 95.31 259 ILE A CA 1
ATOM 2025 C C . ILE A 1 259 ? 2.457 2.008 5.968 1.00 95.31 259 ILE A C 1
ATOM 2027 O O . ILE A 1 259 ? 2.195 2.904 6.773 1.00 95.31 259 ILE A O 1
ATOM 2031 N N . ILE A 1 260 ? 1.523 1.313 5.329 1.00 95.56 260 ILE A N 1
ATOM 2032 C CA . ILE A 1 260 ? 0.089 1.470 5.541 1.00 95.56 260 ILE A CA 1
ATOM 2033 C C . ILE A 1 260 ? -0.440 0.231 6.257 1.00 95.56 260 ILE A C 1
ATOM 2035 O O . ILE A 1 260 ? -0.380 -0.874 5.717 1.00 95.56 260 ILE A O 1
ATOM 2039 N N . HIS A 1 261 ? -1.003 0.441 7.442 1.00 94.19 261 HIS A N 1
ATOM 2040 C CA . HIS A 1 261 ? -1.701 -0.589 8.202 1.00 94.19 261 HIS A CA 1
ATOM 2041 C C . HIS A 1 261 ? -3.207 -0.402 8.028 1.00 94.19 261 HIS A C 1
ATOM 2043 O O . HIS A 1 261 ? -3.722 0.703 8.222 1.00 94.19 261 HIS A O 1
ATOM 2049 N N . ASP A 1 262 ? -3.924 -1.476 7.702 1.00 93.19 262 ASP A N 1
ATOM 2050 C CA . ASP A 1 262 ? -5.384 -1.486 7.765 1.00 93.19 262 ASP A CA 1
ATOM 2051 C C . ASP A 1 262 ? -5.826 -1.628 9.228 1.00 93.19 262 ASP A C 1
ATOM 2053 O O . ASP A 1 262 ? -5.610 -2.654 9.874 1.00 93.19 262 ASP A O 1
ATOM 2057 N N . ILE A 1 263 ? -6.443 -0.577 9.765 1.00 92.25 263 ILE A N 1
ATOM 2058 C CA . ILE A 1 263 ? -6.935 -0.530 11.147 1.00 92.25 263 ILE A CA 1
ATOM 2059 C C . ILE A 1 263 ? -8.464 -0.567 11.210 1.00 92.25 263 ILE A C 1
ATOM 2061 O O . ILE A 1 263 ? -9.047 -0.289 12.261 1.00 92.25 263 ILE A O 1
ATOM 2065 N N . THR A 1 264 ? -9.131 -0.919 10.107 1.00 90.75 264 THR A N 1
ATOM 2066 C CA . THR A 1 264 ? -10.593 -0.891 9.986 1.00 90.75 264 THR A CA 1
ATOM 2067 C C . THR A 1 264 ? -11.262 -1.776 11.035 1.00 90.75 264 THR A C 1
ATOM 2069 O O . THR A 1 264 ? -12.125 -1.310 11.784 1.00 90.75 264 THR A O 1
ATOM 2072 N N . GLU A 1 265 ? -10.856 -3.044 11.142 1.00 89.75 265 GLU A N 1
ATOM 2073 C CA . GLU A 1 265 ? -11.424 -3.978 12.125 1.00 89.75 265 GLU A CA 1
ATOM 2074 C C . GLU A 1 265 ? -11.101 -3.572 13.565 1.00 89.75 265 GLU A C 1
ATOM 2076 O O . GLU A 1 265 ? -11.978 -3.605 14.437 1.00 89.75 265 GLU A O 1
ATOM 2081 N N . ARG A 1 266 ? -9.869 -3.105 13.805 1.00 92.25 266 ARG A N 1
ATOM 2082 C CA . ARG A 1 266 ? -9.439 -2.593 15.111 1.00 92.25 266 ARG A CA 1
ATOM 2083 C C . ARG A 1 266 ? -10.329 -1.430 15.556 1.00 92.25 266 ARG A C 1
ATOM 2085 O O . ARG A 1 266 ? -10.862 -1.464 16.662 1.00 92.25 266 ARG A O 1
ATOM 2092 N N . LYS A 1 267 ? -10.570 -0.443 14.684 1.00 90.25 267 LYS A N 1
ATOM 2093 C CA . LYS A 1 267 ? -11.410 0.728 14.989 1.00 90.25 267 LYS A CA 1
ATOM 2094 C C . LYS A 1 267 ? -12.896 0.393 15.117 1.00 90.25 267 LYS A C 1
ATOM 2096 O O . LYS A 1 267 ? -13.586 1.017 15.924 1.00 90.25 267 LYS A O 1
ATOM 2101 N N . ARG A 1 268 ? -13.408 -0.599 14.378 1.00 88.75 268 ARG A N 1
ATOM 2102 C CA . ARG A 1 268 ? -14.779 -1.112 14.572 1.00 88.75 268 ARG A CA 1
ATOM 2103 C C . ARG A 1 268 ? -14.941 -1.752 15.950 1.00 88.75 268 ARG A C 1
ATOM 2105 O O . ARG A 1 268 ? -15.895 -1.430 16.656 1.00 88.75 268 ARG A O 1
ATOM 2112 N N . THR A 1 269 ? -13.984 -2.589 16.340 1.00 90.88 269 THR A N 1
ATOM 2113 C CA . THR A 1 269 ? -13.974 -3.265 17.644 1.00 90.88 269 THR A CA 1
ATOM 2114 C C . THR A 1 269 ? -13.862 -2.261 18.789 1.00 90.88 269 THR A C 1
ATOM 2116 O O . THR A 1 269 ? -14.627 -2.335 19.745 1.00 90.88 269 THR A O 1
ATOM 2119 N N . GLU A 1 270 ? -12.980 -1.266 18.664 1.00 90.75 270 GLU A N 1
ATOM 2120 C CA . GLU A 1 270 ? -12.812 -0.193 19.650 1.00 90.75 270 GLU A CA 1
ATOM 2121 C C . GLU A 1 270 ? -14.119 0.591 19.860 1.00 90.75 270 GLU A C 1
ATOM 2123 O O . GLU A 1 270 ? -14.577 0.748 20.991 1.00 90.75 270 GLU A O 1
ATOM 2128 N N . LYS A 1 271 ? -14.794 1.002 18.776 1.00 89.44 271 LYS A N 1
ATOM 2129 C CA . LYS A 1 271 ? -16.098 1.687 18.861 1.00 89.44 271 LYS A CA 1
ATOM 2130 C C . LYS A 1 271 ? -17.181 0.820 19.504 1.00 89.44 271 LYS A C 1
ATOM 2132 O O . LYS A 1 271 ? -17.991 1.328 20.280 1.00 89.44 271 LYS A O 1
ATOM 2137 N N . GLN A 1 272 ? -17.219 -0.473 19.181 1.00 92.75 272 GLN A N 1
ATOM 2138 C CA . GLN A 1 272 ? -18.169 -1.406 19.784 1.00 92.75 272 GLN A CA 1
ATOM 2139 C C . GLN A 1 272 ? -17.921 -1.560 21.286 1.00 92.75 272 GLN A C 1
ATOM 2141 O O . GLN A 1 272 ? -18.876 -1.536 22.061 1.00 92.75 272 GLN A O 1
ATOM 2146 N N . LEU A 1 273 ? -16.657 -1.671 21.690 1.00 93.44 273 LEU A N 1
ATOM 2147 C CA . LEU A 1 273 ? -16.264 -1.805 23.087 1.00 93.44 273 LEU A CA 1
ATOM 2148 C C . LEU A 1 273 ? -16.621 -0.550 23.890 1.00 93.44 273 LEU A C 1
ATOM 2150 O O . LEU A 1 273 ? -17.238 -0.669 24.944 1.00 93.44 273 LEU A O 1
ATOM 2154 N N . VAL A 1 274 ? -16.346 0.645 23.354 1.00 92.38 274 VAL A N 1
ATOM 2155 C CA . VAL A 1 274 ? -16.743 1.922 23.978 1.00 92.38 274 VAL A CA 1
ATOM 2156 C C . VAL A 1 274 ? -18.262 2.000 24.168 1.00 92.38 274 VAL A C 1
ATOM 2158 O O . VAL A 1 274 ? -18.735 2.401 25.230 1.00 92.38 274 VAL A O 1
ATOM 2161 N N . LYS A 1 275 ? -19.046 1.572 23.171 1.00 92.50 275 LYS A N 1
ATOM 2162 C CA . LYS A 1 275 ? -20.511 1.533 23.282 1.00 92.50 275 LYS A CA 1
ATOM 2163 C C . LYS A 1 275 ? -20.979 0.546 24.357 1.00 92.50 275 LYS A C 1
ATOM 2165 O O . LYS A 1 275 ? -21.807 0.902 25.188 1.00 92.50 275 LYS A O 1
ATOM 2170 N N . GLN A 1 276 ? -20.435 -0.671 24.362 1.00 91.88 276 GLN A N 1
ATOM 2171 C CA . GLN A 1 276 ? -20.776 -1.690 25.358 1.00 91.88 276 GLN A CA 1
ATOM 2172 C C . GLN A 1 276 ? -20.402 -1.256 26.778 1.00 91.88 276 GLN A C 1
ATOM 2174 O O . GLN A 1 276 ? -21.159 -1.523 27.708 1.00 91.88 276 GLN A O 1
ATOM 2179 N N . GLN A 1 277 ? -19.270 -0.570 26.948 1.00 93.88 277 GLN A N 1
ATOM 2180 C CA . GLN A 1 277 ? -18.862 -0.013 28.232 1.00 93.88 277 GLN A CA 1
ATOM 2181 C C . GLN A 1 277 ? -19.870 1.030 28.729 1.00 93.88 277 GLN A C 1
ATOM 2183 O O . GLN A 1 277 ? -20.326 0.926 29.864 1.00 93.88 277 GLN A O 1
ATOM 2188 N N . ALA A 1 278 ? -20.280 1.974 27.877 1.00 93.12 278 ALA A N 1
ATOM 2189 C CA . ALA A 1 278 ? -21.282 2.976 28.240 1.00 93.12 278 ALA A CA 1
ATOM 2190 C C . ALA A 1 278 ? -22.638 2.342 28.622 1.00 93.12 278 ALA A C 1
ATOM 2192 O O . ALA A 1 278 ? -23.265 2.745 29.605 1.00 93.12 278 ALA A O 1
ATOM 2193 N N . ASP A 1 279 ? -23.075 1.318 27.880 1.00 94.44 279 ASP A N 1
ATOM 2194 C CA . ASP A 1 279 ? -24.314 0.586 28.169 1.00 94.44 279 ASP A CA 1
ATOM 2195 C C . ASP A 1 279 ? -24.225 -0.182 29.506 1.00 94.44 279 ASP A C 1
ATOM 2197 O O . ASP A 1 279 ? -25.169 -0.168 30.303 1.00 94.44 279 ASP A O 1
ATOM 2201 N N . LEU A 1 280 ? -23.081 -0.821 29.784 1.00 95.00 280 LEU A N 1
ATOM 2202 C CA . LEU A 1 280 ? -22.820 -1.523 31.044 1.00 95.00 280 LEU A CA 1
ATOM 2203 C C . LEU A 1 280 ? -22.758 -0.564 32.234 1.00 95.00 280 LEU A C 1
ATOM 2205 O O . LEU A 1 280 ? -23.369 -0.849 33.261 1.00 95.00 280 LEU A O 1
ATOM 2209 N N . GLU A 1 281 ? -22.069 0.571 32.110 1.00 95.00 281 GLU A N 1
ATOM 2210 C CA . GLU A 1 281 ? -21.980 1.587 33.165 1.00 95.00 281 GLU A CA 1
ATOM 2211 C C . GLU A 1 281 ? -23.369 2.110 33.549 1.00 95.00 281 GLU A C 1
ATOM 2213 O O . GLU A 1 281 ? -23.700 2.192 34.736 1.00 95.00 281 GLU A O 1
ATOM 2218 N N . LYS A 1 282 ? -24.227 2.371 32.555 1.00 94.81 282 LYS A N 1
ATOM 2219 C CA . LYS A 1 282 ? -25.619 2.765 32.788 1.00 94.81 282 LYS A CA 1
ATOM 2220 C C . LYS A 1 282 ? -26.404 1.679 33.530 1.00 94.81 282 LYS A C 1
ATOM 2222 O O . LYS A 1 282 ? -27.062 1.973 34.528 1.00 94.81 282 LYS A O 1
ATOM 2227 N N . LEU A 1 283 ? -26.312 0.426 33.082 1.00 95.69 283 LEU A N 1
ATOM 2228 C CA . LEU A 1 283 ? -27.020 -0.691 33.711 1.00 95.69 283 LEU A CA 1
ATOM 2229 C C . LEU A 1 283 ? -26.544 -0.936 35.151 1.00 95.69 283 LEU A C 1
ATOM 2231 O O . LEU A 1 283 ? -27.358 -1.207 36.036 1.00 95.69 283 LEU A O 1
ATOM 2235 N N . VAL A 1 284 ? -25.236 -0.834 35.397 1.00 96.06 284 VAL A N 1
ATOM 2236 C CA . VAL A 1 284 ? -24.645 -0.964 36.734 1.00 96.06 284 VAL A CA 1
ATOM 2237 C C . VAL A 1 284 ? -25.148 0.150 37.645 1.00 96.06 284 VAL A C 1
ATOM 2239 O O . VAL A 1 284 ? -25.546 -0.145 38.771 1.00 96.06 284 VAL A O 1
ATOM 2242 N N . ALA A 1 285 ? -25.202 1.399 37.177 1.00 94.50 285 ALA A N 1
ATOM 2243 C CA . ALA A 1 285 ? -25.740 2.513 37.955 1.00 94.50 285 ALA A CA 1
ATOM 2244 C C . ALA A 1 285 ? -27.220 2.290 38.330 1.00 94.50 285 ALA A C 1
ATOM 2246 O O . ALA A 1 285 ? -27.579 2.392 39.505 1.00 94.50 285 ALA A O 1
ATOM 2247 N N . GLU A 1 286 ? -28.060 1.896 37.365 1.00 94.56 286 GLU A N 1
ATOM 2248 C CA . GLU A 1 286 ? -29.483 1.593 37.590 1.00 94.56 286 GLU A CA 1
ATOM 2249 C C . GLU A 1 286 ? -29.677 0.440 38.591 1.00 94.56 286 GLU A C 1
ATOM 2251 O O . GLU A 1 286 ? -30.473 0.540 39.529 1.00 94.56 286 GLU A O 1
ATOM 2256 N N . ARG A 1 287 ? -28.921 -0.657 38.439 1.00 95.44 287 ARG A N 1
ATOM 2257 C CA . ARG A 1 287 ? -29.000 -1.819 39.340 1.00 95.44 287 ARG A CA 1
ATOM 2258 C C . ARG A 1 287 ? -28.472 -1.524 40.735 1.00 95.44 287 ARG A C 1
ATOM 2260 O O . ARG A 1 287 ? -29.054 -2.009 41.702 1.00 95.44 287 ARG A O 1
ATOM 2267 N N . THR A 1 288 ? -27.409 -0.736 40.847 1.00 95.25 288 THR A N 1
ATOM 2268 C CA . THR A 1 288 ? -26.836 -0.344 42.141 1.00 95.25 288 THR A CA 1
ATOM 2269 C C . THR A 1 288 ? -27.824 0.517 42.923 1.00 95.25 288 THR A C 1
ATOM 2271 O O . THR A 1 288 ? -28.012 0.290 44.118 1.00 95.25 288 THR A O 1
ATOM 2274 N N . LEU A 1 289 ? -28.523 1.441 42.249 1.00 95.75 289 LEU A N 1
ATOM 2275 C CA . LEU A 1 289 ? -29.575 2.248 42.867 1.00 95.75 289 LEU A CA 1
ATOM 2276 C C . LEU A 1 289 ? -30.743 1.376 43.347 1.00 95.75 289 LEU A C 1
ATOM 2278 O O . LEU A 1 289 ? -31.092 1.422 44.525 1.00 95.75 289 LEU A O 1
ATOM 2282 N N . ALA A 1 290 ? -31.284 0.521 42.474 1.00 95.38 290 ALA A N 1
ATOM 2283 C CA . ALA A 1 290 ? -32.394 -0.366 42.824 1.00 95.38 290 ALA A CA 1
ATOM 2284 C C . ALA A 1 290 ? -32.043 -1.325 43.979 1.00 95.38 290 ALA A C 1
ATOM 2286 O O . ALA A 1 290 ? -32.868 -1.586 44.855 1.00 95.38 290 ALA A O 1
ATOM 2287 N N . LEU A 1 291 ? -30.809 -1.842 44.007 1.00 95.56 291 LEU A N 1
ATOM 2288 C CA . LEU A 1 291 ? -30.339 -2.708 45.087 1.00 95.56 291 LEU A CA 1
ATOM 2289 C C . LEU A 1 291 ? -30.175 -1.939 46.403 1.00 95.56 291 LEU A C 1
ATOM 2291 O O . LEU A 1 291 ? -30.521 -2.467 47.457 1.00 95.56 291 LEU A O 1
ATOM 2295 N N . SER A 1 292 ? -29.690 -0.696 46.353 1.00 95.31 292 SER A N 1
ATOM 2296 C CA . SER A 1 292 ? -29.605 0.184 47.523 1.00 95.31 292 SER A CA 1
ATOM 2297 C C . SER A 1 292 ? -30.994 0.465 48.111 1.00 95.31 292 SER A C 1
ATOM 2299 O O . SER A 1 292 ? -31.216 0.289 49.311 1.00 95.31 292 SER A O 1
ATOM 2301 N N . GLU A 1 293 ? -31.974 0.792 47.265 1.00 95.56 293 GLU A N 1
ATOM 2302 C CA . GLU A 1 293 ? -33.370 0.976 47.679 1.00 95.56 293 GLU A CA 1
ATOM 2303 C C . GLU A 1 293 ? -33.956 -0.300 48.303 1.00 95.56 293 GLU A C 1
ATOM 2305 O O . GLU A 1 293 ? -34.529 -0.253 49.394 1.00 95.56 293 GLU A O 1
ATOM 2310 N N . ALA A 1 294 ? -33.751 -1.461 47.674 1.00 94.62 294 ALA A N 1
ATOM 2311 C CA . ALA A 1 294 ? -34.202 -2.740 48.217 1.00 94.62 294 ALA A CA 1
ATOM 2312 C C . ALA A 1 294 ? -33.534 -3.075 49.562 1.00 94.62 294 ALA A C 1
ATOM 2314 O O . ALA A 1 294 ? -34.219 -3.497 50.493 1.00 94.62 294 ALA A O 1
ATOM 2315 N N . ASN A 1 295 ? -32.225 -2.839 49.701 1.00 96.06 295 ASN A N 1
ATOM 2316 C CA . ASN A 1 295 ? -31.499 -3.058 50.953 1.00 96.06 295 ASN A CA 1
ATOM 2317 C C . ASN A 1 295 ? -31.999 -2.145 52.071 1.00 96.06 295 ASN A C 1
ATOM 2319 O O . ASN A 1 295 ? -32.220 -2.617 53.183 1.00 96.06 295 ASN A O 1
ATOM 2323 N N . THR A 1 296 ? -32.222 -0.856 51.795 1.00 95.88 296 THR A N 1
ATOM 2324 C CA . THR A 1 296 ? -32.762 0.060 52.813 1.00 95.88 296 THR A CA 1
ATOM 2325 C C . THR A 1 296 ? -34.168 -0.340 53.249 1.00 95.88 296 THR A C 1
ATOM 2327 O O . THR A 1 296 ? -34.489 -0.234 54.432 1.00 95.88 296 THR A O 1
ATOM 2330 N N . LYS A 1 297 ? -35.002 -0.847 52.331 1.00 96.38 297 LYS A N 1
ATOM 2331 C CA . LYS A 1 297 ? -36.313 -1.406 52.673 1.00 96.38 297 LYS A CA 1
ATOM 2332 C C . LYS A 1 297 ? -36.178 -2.660 53.541 1.00 96.38 297 LYS A C 1
ATOM 2334 O O . LYS A 1 297 ? -36.780 -2.713 54.605 1.00 96.38 297 LYS A O 1
ATOM 2339 N N . LEU A 1 298 ? -35.342 -3.619 53.141 1.00 95.12 298 LEU A N 1
ATOM 2340 C CA . LEU A 1 298 ? -35.108 -4.846 53.908 1.00 95.12 298 LEU A CA 1
ATOM 2341 C C . LEU A 1 298 ? -34.571 -4.558 55.313 1.00 95.12 298 LEU A C 1
ATOM 2343 O O . LEU A 1 298 ? -35.001 -5.191 56.270 1.00 95.12 298 LEU A O 1
ATOM 2347 N N . GLN A 1 299 ? -33.674 -3.582 55.461 1.00 95.31 299 GLN A N 1
ATOM 2348 C CA . GLN A 1 299 ? -33.185 -3.163 56.775 1.00 95.31 299 GLN A CA 1
ATOM 2349 C C . GLN A 1 299 ? -34.313 -2.633 57.667 1.00 95.31 299 GLN A C 1
ATOM 2351 O O . GLN A 1 299 ? -34.344 -2.960 58.852 1.00 95.31 299 GLN A O 1
ATOM 2356 N N . ARG A 1 300 ? -35.262 -1.862 57.115 1.00 94.88 300 ARG A N 1
ATOM 2357 C CA . ARG A 1 300 ? -36.444 -1.412 57.872 1.00 94.88 300 ARG A CA 1
ATOM 2358 C C . ARG A 1 300 ? -37.326 -2.589 58.277 1.00 94.88 300 ARG A C 1
ATOM 2360 O O . ARG A 1 300 ? -37.669 -2.689 59.451 1.00 94.88 300 ARG A O 1
ATOM 2367 N N . ASP A 1 301 ? -37.619 -3.493 57.344 1.00 95.25 301 ASP A N 1
ATOM 2368 C CA . ASP A 1 301 ? -38.457 -4.669 57.598 1.00 95.25 301 ASP A CA 1
ATOM 2369 C C . ASP A 1 301 ? -37.837 -5.586 58.672 1.00 95.25 301 ASP A C 1
ATOM 2371 O O . ASP A 1 301 ? -38.553 -6.130 59.511 1.00 95.25 301 ASP A O 1
ATOM 2375 N N . ILE A 1 302 ? -36.504 -5.741 58.689 1.00 95.88 302 ILE A N 1
ATOM 2376 C CA . ILE A 1 302 ? -35.780 -6.500 59.725 1.00 95.88 302 ILE A CA 1
ATOM 2377 C C . ILE A 1 302 ? -35.962 -5.852 61.101 1.00 95.88 302 ILE A C 1
ATOM 2379 O O . ILE A 1 302 ? -36.284 -6.548 62.063 1.00 95.88 302 ILE A O 1
ATOM 2383 N N . VAL A 1 303 ? -35.784 -4.531 61.199 1.00 96.31 303 VAL A N 1
ATOM 2384 C CA . VAL A 1 303 ? -35.944 -3.797 62.465 1.00 96.31 303 VAL A CA 1
ATOM 2385 C C . VAL A 1 303 ? -37.381 -3.891 62.978 1.00 96.31 303 VAL A C 1
ATOM 2387 O O . VAL A 1 303 ? -37.598 -4.113 64.167 1.00 96.31 303 VAL A O 1
ATOM 2390 N N . GLU A 1 304 ? -38.370 -3.748 62.098 1.00 95.69 304 GLU A N 1
ATOM 2391 C CA . GLU A 1 304 ? -39.782 -3.875 62.462 1.00 95.69 304 GLU A CA 1
ATOM 2392 C C . GLU A 1 304 ? -40.123 -5.295 62.921 1.00 95.69 304 GLU A C 1
ATOM 2394 O O . GLU A 1 304 ? -40.751 -5.483 63.965 1.00 95.69 304 GLU A O 1
ATOM 2399 N N . ARG A 1 305 ? -39.643 -6.307 62.192 1.00 95.31 305 ARG A N 1
ATOM 2400 C CA . ARG A 1 305 ? -39.855 -7.709 62.547 1.00 95.31 305 ARG A CA 1
ATOM 2401 C C . ARG A 1 305 ? -39.232 -8.048 63.901 1.00 95.31 305 ARG A C 1
ATOM 2403 O O . ARG A 1 305 ? -39.878 -8.740 64.681 1.00 95.31 305 ARG A O 1
ATOM 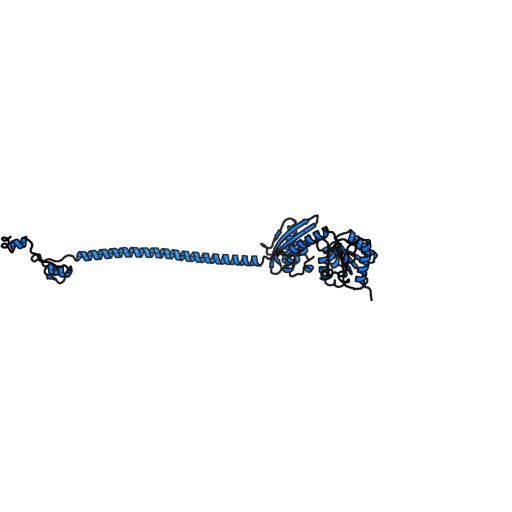2410 N N . GLN A 1 306 ? -38.037 -7.537 64.204 1.00 95.06 306 GLN A N 1
ATOM 2411 C CA . GLN A 1 306 ? -37.403 -7.736 65.509 1.00 95.06 306 GLN A CA 1
ATOM 2412 C C . GLN A 1 306 ? -38.251 -7.147 66.644 1.00 95.06 306 GLN A C 1
ATOM 2414 O O . GLN A 1 306 ? -38.522 -7.841 67.615 1.00 95.06 306 GLN A O 1
ATOM 2419 N N . ARG A 1 307 ? -38.767 -5.920 66.482 1.00 94.88 307 ARG A N 1
ATOM 2420 C CA . ARG A 1 307 ? -39.655 -5.302 67.485 1.00 94.88 307 ARG A CA 1
ATOM 2421 C C . ARG A 1 307 ? -40.910 -6.130 67.749 1.00 94.88 307 ARG A C 1
ATOM 2423 O O . ARG A 1 307 ? -41.319 -6.266 68.896 1.00 94.88 307 ARG A O 1
ATOM 2430 N N . LEU A 1 308 ? -41.524 -6.676 66.697 1.00 94.19 308 LEU A N 1
ATOM 2431 C CA . LEU A 1 308 ? -42.695 -7.548 66.832 1.00 94.19 308 LEU A CA 1
ATOM 2432 C C . LEU A 1 308 ? -42.356 -8.862 67.550 1.00 94.19 308 LEU A C 1
ATOM 2434 O O . LEU A 1 308 ? -43.177 -9.360 68.319 1.00 94.19 308 LEU A O 1
ATOM 2438 N N . TYR A 1 309 ? -41.168 -9.426 67.309 1.00 93.38 309 TYR A N 1
ATOM 2439 C CA . TYR A 1 309 ? -40.688 -10.599 68.042 1.00 93.38 309 TYR A CA 1
ATOM 2440 C C . TYR A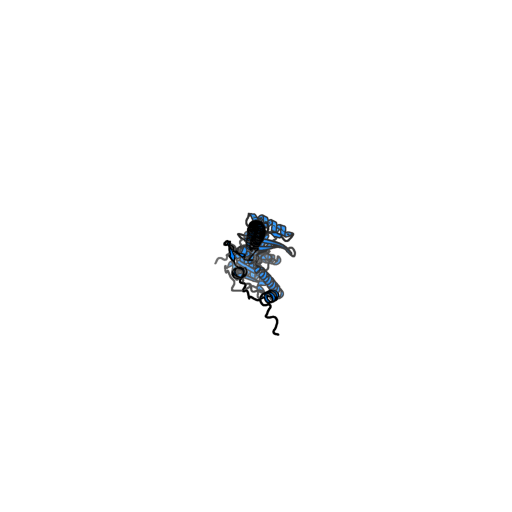 1 309 ? -40.501 -10.297 69.531 1.00 93.38 309 TYR A C 1
ATOM 2442 O O . TYR A 1 309 ? -41.020 -11.055 70.348 1.00 93.38 309 TYR A O 1
ATOM 2450 N N . ASP A 1 310 ? -39.849 -9.184 69.872 1.00 94.75 310 ASP A N 1
ATOM 2451 C CA . ASP A 1 310 ? -39.602 -8.789 71.263 1.00 94.75 310 ASP A CA 1
ATOM 2452 C C . ASP A 1 310 ? -40.932 -8.562 72.018 1.00 94.75 310 ASP A C 1
ATOM 2454 O O . ASP A 1 310 ? -41.146 -9.115 73.095 1.00 94.75 310 ASP A O 1
ATOM 2458 N N . GLN A 1 311 ? -41.890 -7.849 71.405 1.00 94.62 311 GLN A N 1
ATOM 2459 C CA . GLN A 1 311 ? -43.236 -7.658 71.972 1.00 94.62 311 GLN A CA 1
ATOM 2460 C C . GLN A 1 311 ? -43.977 -8.980 72.190 1.00 94.62 311 GLN A C 1
ATOM 2462 O O . GLN A 1 311 ? -44.676 -9.160 73.187 1.00 94.62 311 GLN A O 1
ATOM 2467 N N . ARG A 1 312 ? -43.855 -9.916 71.241 1.00 95.06 312 ARG A N 1
ATOM 2468 C CA . ARG A 1 312 ? -44.482 -11.233 71.357 1.00 95.06 312 ARG A CA 1
ATOM 2469 C C . ARG A 1 312 ? -43.902 -12.019 72.533 1.00 95.06 312 ARG A C 1
ATOM 2471 O O . ARG A 1 312 ? -44.676 -12.686 73.215 1.00 95.06 312 ARG A O 1
ATOM 2478 N N . GLU A 1 313 ? -42.590 -11.969 72.763 1.00 94.75 313 GLU A N 1
ATOM 2479 C CA . GLU A 1 313 ? -41.976 -12.621 73.927 1.00 94.75 313 GLU A CA 1
ATOM 2480 C C . GLU A 1 313 ? -42.452 -12.010 75.248 1.00 94.75 313 GLU A C 1
ATOM 2482 O O . GLU A 1 313 ? -42.827 -12.759 76.151 1.00 94.75 313 GLU A O 1
ATOM 2487 N N . GLU A 1 314 ? -42.529 -10.679 75.346 1.00 93.88 314 GLU A N 1
ATOM 2488 C CA . GLU A 1 314 ? -43.072 -10.005 76.536 1.00 93.88 314 GLU A CA 1
ATOM 2489 C C . GLU A 1 314 ? -44.509 -10.457 76.838 1.00 93.88 314 GLU A C 1
ATOM 2491 O O . GLU A 1 314 ? -44.817 -10.856 77.962 1.00 93.88 314 GLU A O 1
ATOM 2496 N N . LEU A 1 315 ? -45.375 -10.482 75.819 1.00 93.06 315 LEU A N 1
ATOM 2497 C CA . LEU A 1 315 ? -46.759 -10.953 75.934 1.00 93.06 315 LEU A CA 1
ATOM 2498 C C . LEU A 1 315 ? -46.853 -12.420 76.371 1.00 93.06 315 LEU A C 1
ATOM 2500 O O . LEU A 1 315 ? -47.707 -12.763 77.189 1.00 93.06 315 LEU A O 1
ATOM 2504 N N . ILE A 1 316 ? -45.994 -13.296 75.836 1.00 94.44 316 ILE A N 1
ATOM 2505 C CA . ILE A 1 316 ? -45.930 -14.700 76.267 1.00 94.44 316 ILE A CA 1
ATOM 2506 C C . ILE A 1 316 ? -45.600 -14.760 77.759 1.00 94.44 316 ILE A C 1
ATOM 2508 O O . ILE A 1 316 ? -46.297 -15.446 78.507 1.00 94.44 316 ILE A O 1
ATOM 2512 N N . HIS A 1 317 ? -44.602 -13.996 78.202 1.00 92.50 317 HIS A N 1
ATOM 2513 C CA . HIS A 1 317 ? -44.198 -13.985 79.599 1.00 92.50 317 HIS A CA 1
ATOM 2514 C C . HIS A 1 317 ? -45.294 -13.433 80.529 1.00 92.50 317 HIS A C 1
ATOM 2516 O O . HIS A 1 317 ? -45.548 -13.983 81.605 1.00 92.50 317 HIS A O 1
ATOM 2522 N N . GLU A 1 318 ? -46.003 -12.378 80.122 1.00 93.50 318 GLU A N 1
ATOM 2523 C CA . GLU A 1 318 ? -47.159 -11.861 80.864 1.00 93.50 318 GLU A CA 1
ATOM 2524 C C . GLU A 1 318 ? -48.280 -12.898 80.990 1.00 93.50 318 GLU A C 1
ATOM 2526 O O . GLU A 1 318 ? -48.826 -13.090 82.083 1.00 93.50 318 GLU A O 1
ATOM 2531 N N . LEU A 1 319 ? -48.608 -13.591 79.896 1.00 91.19 319 LEU A N 1
ATOM 2532 C CA . LEU A 1 319 ? -49.633 -14.633 79.881 1.00 91.19 319 LEU A CA 1
ATOM 2533 C C . LEU A 1 319 ? -49.257 -15.810 80.786 1.00 91.19 319 LEU A C 1
ATOM 2535 O O . LEU A 1 319 ? -50.100 -16.271 81.557 1.00 91.19 319 LEU A O 1
ATOM 2539 N N . GLU A 1 320 ? -48.004 -16.268 80.748 1.00 90.31 320 GLU A N 1
ATOM 2540 C CA . GLU A 1 320 ? -47.495 -17.316 81.643 1.00 90.31 320 GLU A CA 1
ATOM 2541 C C . GLU A 1 320 ? -47.638 -16.917 83.117 1.00 90.31 320 GLU A C 1
ATOM 2543 O O . GLU A 1 320 ? -48.157 -17.690 83.931 1.00 90.31 320 GLU A O 1
ATOM 2548 N N . ASN A 1 321 ? -47.260 -15.682 83.457 1.00 86.75 321 ASN A N 1
ATOM 2549 C CA . ASN A 1 321 ? -47.381 -15.140 84.809 1.00 86.75 321 ASN A CA 1
ATOM 2550 C C . ASN A 1 321 ? -48.845 -15.009 85.262 1.00 86.75 321 ASN A C 1
ATOM 2552 O O . ASN A 1 321 ? -49.181 -15.331 86.407 1.00 86.75 321 ASN A O 1
ATOM 2556 N N . ALA A 1 322 ? -49.738 -14.550 84.383 1.00 83.81 322 ALA A N 1
ATOM 2557 C CA . ALA A 1 322 ? -51.168 -14.475 84.667 1.00 83.81 322 ALA A CA 1
ATOM 2558 C C . ALA A 1 322 ? -51.761 -15.872 84.914 1.00 83.81 322 ALA A C 1
ATOM 2560 O O . ALA A 1 322 ? -52.501 -16.075 85.880 1.00 83.81 322 ALA A O 1
ATOM 2561 N N . LEU A 1 323 ? -51.380 -16.855 84.097 1.00 84.94 323 LEU A N 1
ATOM 2562 C CA . LEU A 1 323 ? -51.832 -18.240 84.214 1.00 84.94 323 LEU A CA 1
ATOM 2563 C C . LEU A 1 323 ? -51.325 -18.895 85.510 1.00 84.94 323 LEU A C 1
ATOM 2565 O O . LEU A 1 323 ? -52.070 -19.625 86.169 1.00 84.94 323 LEU A O 1
ATOM 2569 N N . ALA A 1 324 ? -50.098 -18.575 85.933 1.00 77.12 324 ALA A N 1
ATOM 2570 C CA . ALA A 1 324 ? -49.560 -18.984 87.228 1.00 77.12 324 ALA A CA 1
ATOM 2571 C C . ALA A 1 324 ? -50.353 -18.392 88.411 1.00 77.12 324 ALA A C 1
ATOM 2573 O O . ALA A 1 324 ? -50.664 -19.116 89.357 1.00 77.12 324 ALA A O 1
ATOM 2574 N N . LYS A 1 325 ? -50.746 -17.109 88.351 1.00 74.44 325 LYS A N 1
ATOM 2575 C CA . LYS A 1 325 ? -51.576 -16.460 89.390 1.00 74.44 325 LYS A CA 1
ATOM 2576 C C . LYS A 1 325 ? -52.978 -17.060 89.495 1.00 74.44 325 LYS A C 1
ATOM 2578 O O . LYS A 1 325 ? -53.493 -17.231 90.596 1.00 74.44 325 LYS A O 1
ATOM 2583 N N . VAL A 1 326 ? -53.599 -17.407 88.367 1.00 74.31 326 VAL A N 1
ATOM 2584 C CA . VAL A 1 326 ? -54.901 -18.095 88.374 1.00 74.31 326 VAL A CA 1
ATOM 2585 C C . VAL A 1 326 ? -54.779 -19.470 89.043 1.00 74.31 326 VAL A C 1
ATOM 2587 O O . VAL A 1 326 ? -55.611 -19.805 89.883 1.00 74.31 326 VAL A O 1
ATOM 2590 N N . LYS A 1 327 ? -53.708 -20.228 88.756 1.00 61.50 327 LYS A N 1
ATOM 2591 C CA . LYS A 1 327 ? -53.439 -21.528 89.402 1.00 61.50 327 LYS A CA 1
ATOM 2592 C C . LYS A 1 327 ? -53.222 -21.433 90.918 1.00 61.50 327 LYS A C 1
ATOM 2594 O O . LYS A 1 327 ? -53.618 -22.349 91.636 1.00 61.50 327 LYS A O 1
ATOM 2599 N N . THR A 1 328 ? -52.602 -20.368 91.429 1.00 56.62 328 THR A N 1
ATOM 2600 C CA . THR A 1 328 ? -52.383 -20.202 92.880 1.00 56.62 328 THR A CA 1
ATOM 2601 C C . THR A 1 328 ? -53.634 -19.726 93.621 1.00 56.62 328 THR A C 1
ATOM 2603 O O . THR A 1 328 ? -53.857 -20.135 94.760 1.00 56.62 328 THR A O 1
ATOM 2606 N N . LEU A 1 329 ? -54.496 -18.928 92.981 1.00 52.97 329 LEU A N 1
ATOM 2607 C CA . LEU A 1 329 ? -55.775 -18.480 93.553 1.00 52.97 329 LEU A CA 1
ATOM 2608 C C . LEU A 1 329 ? -56.818 -19.606 93.672 1.00 52.97 329 LEU A C 1
ATOM 2610 O O . LEU A 1 329 ? -57.688 -19.538 94.538 1.00 52.97 329 LEU A O 1
ATOM 2614 N N . SER A 1 330 ? -56.702 -20.678 92.884 1.00 54.62 330 SER A N 1
ATOM 2615 C CA . SER A 1 330 ? -57.548 -21.880 92.991 1.00 54.62 330 SER A CA 1
ATOM 2616 C C . SER A 1 330 ? -57.183 -22.836 94.149 1.00 54.62 330 SER A C 1
ATOM 2618 O O . SER A 1 330 ? -57.615 -23.984 94.152 1.00 54.62 330 SER A O 1
ATOM 2620 N N . GLY A 1 331 ? -56.376 -22.407 95.129 1.00 55.62 331 GLY A N 1
ATOM 2621 C CA . GLY A 1 331 ? -55.739 -23.292 96.119 1.00 55.62 331 GLY A CA 1
ATOM 2622 C C . GLY A 1 331 ? -56.418 -23.466 97.487 1.00 55.62 331 GLY A C 1
ATOM 2623 O O . GLY A 1 331 ? -55.857 -24.156 98.337 1.00 55.62 331 GLY A O 1
ATOM 2624 N N . PHE A 1 332 ? -57.581 -22.864 97.760 1.00 64.12 332 PHE A N 1
ATOM 2625 C CA . PHE A 1 332 ? -58.226 -23.006 99.075 1.00 64.12 332 PHE A CA 1
ATOM 2626 C C . PHE A 1 332 ? -59.260 -24.133 99.085 1.00 64.12 332 PHE A C 1
ATOM 2628 O O . PHE A 1 332 ? -60.419 -23.933 98.731 1.00 64.12 332 PHE A O 1
ATOM 2635 N N . LEU A 1 333 ? -58.845 -25.313 99.553 1.00 69.81 333 LEU A N 1
ATOM 2636 C CA . LEU A 1 333 ? -59.751 -26.425 99.846 1.00 69.81 333 LEU A CA 1
ATOM 2637 C C . LEU A 1 333 ? -60.500 -26.152 101.162 1.00 69.81 333 LEU A C 1
ATOM 2639 O O . LEU A 1 333 ? -59.870 -26.128 102.224 1.00 69.81 333 LEU A O 1
ATOM 2643 N N . PRO A 1 334 ? -61.831 -25.952 101.149 1.00 69.94 334 PRO A N 1
ATOM 2644 C CA . PRO A 1 334 ? -62.583 -25.697 102.371 1.00 69.94 334 PRO A CA 1
ATOM 2645 C C . PRO A 1 334 ? -62.660 -26.985 103.197 1.00 69.94 334 PRO A C 1
ATOM 2647 O O . PRO A 1 334 ? -63.252 -27.968 102.753 1.00 69.94 334 PRO A O 1
ATOM 2650 N N . ILE A 1 335 ? -62.098 -26.981 104.409 1.00 78.00 335 ILE A N 1
ATOM 2651 C CA . ILE A 1 335 ? -62.157 -28.113 105.343 1.00 78.00 335 ILE A CA 1
ATOM 2652 C C . ILE A 1 335 ? -63.099 -27.806 106.514 1.00 78.00 335 ILE A C 1
ATOM 2654 O O . ILE A 1 335 ? -63.075 -26.717 107.085 1.00 78.00 335 ILE A O 1
ATOM 2658 N N . CYS A 1 336 ? -63.947 -28.763 106.896 1.00 81.31 336 CYS A N 1
ATOM 2659 C CA . CYS A 1 336 ? -64.848 -28.604 108.033 1.00 81.31 336 CYS A CA 1
ATOM 2660 C C . CYS A 1 336 ? -64.042 -28.632 109.337 1.00 81.31 336 CYS A C 1
ATOM 2662 O O . CYS A 1 336 ? -63.376 -29.624 109.640 1.00 81.31 336 CYS A O 1
ATOM 2664 N N . SER A 1 337 ? -64.144 -27.581 110.153 1.00 79.31 337 SER A N 1
ATOM 2665 C CA . SER A 1 337 ? -63.380 -27.463 111.402 1.00 79.31 337 SER A CA 1
ATOM 2666 C C . SER A 1 337 ? -63.673 -28.574 112.415 1.00 79.31 337 SER A C 1
ATOM 2668 O O . SER A 1 337 ? -62.784 -28.917 113.191 1.00 79.31 337 SER A O 1
ATOM 2670 N N . SER A 1 338 ? -64.880 -29.154 112.377 1.00 74.88 338 SER A N 1
ATOM 2671 C CA . SER A 1 338 ? -65.329 -30.193 113.311 1.00 74.88 338 SER A CA 1
ATOM 2672 C C . SER A 1 338 ? -64.999 -31.613 112.834 1.00 74.88 338 SER A C 1
ATOM 2674 O O . SER A 1 338 ? -64.348 -32.356 113.560 1.00 74.88 338 SER A O 1
ATOM 2676 N N . CYS A 1 339 ? -65.392 -31.993 111.611 1.00 77.62 339 CYS A N 1
ATOM 2677 C CA . CYS A 1 339 ? -65.264 -33.377 111.126 1.00 77.62 339 CYS A CA 1
ATOM 2678 C C . CYS A 1 339 ? -64.172 -33.592 110.064 1.00 77.62 339 CYS A C 1
ATOM 2680 O O . CYS A 1 339 ? -64.038 -34.698 109.546 1.00 77.62 339 CYS A O 1
ATOM 2682 N N . LYS A 1 340 ? -63.416 -32.542 109.711 1.00 78.00 340 LYS A N 1
ATOM 2683 C CA . LYS A 1 340 ? -62.277 -32.562 108.770 1.00 78.00 340 LYS A CA 1
ATOM 2684 C C . LYS A 1 340 ? -62.583 -33.064 107.346 1.00 78.00 340 LYS A C 1
ATOM 2686 O O . LYS A 1 340 ? -61.667 -33.380 106.594 1.00 78.00 340 LYS A O 1
ATOM 2691 N N . LYS A 1 341 ? -63.857 -33.085 106.937 1.00 82.44 341 LYS A N 1
ATOM 2692 C CA . LYS A 1 341 ? -64.267 -33.311 105.537 1.00 82.44 341 LYS A CA 1
ATOM 2693 C C . LYS A 1 341 ? -63.872 -32.127 104.649 1.00 82.44 341 LYS A C 1
ATOM 2695 O O . LYS A 1 341 ? -63.904 -30.996 105.127 1.00 82.44 341 LYS A O 1
ATOM 2700 N N . ILE A 1 342 ? -63.557 -32.378 103.378 1.00 81.19 342 ILE A N 1
ATOM 2701 C CA . ILE A 1 342 ? -63.325 -31.347 102.353 1.00 81.19 342 ILE A CA 1
ATOM 2702 C C . ILE A 1 342 ? -64.620 -31.101 101.576 1.00 81.19 342 ILE A C 1
ATOM 2704 O O . ILE A 1 342 ? -65.340 -32.052 101.258 1.00 81.19 342 ILE A O 1
ATOM 2708 N N . ARG A 1 343 ? -64.907 -29.833 101.267 1.00 79.31 343 ARG A N 1
ATOM 2709 C CA . ARG A 1 343 ? -65.988 -29.438 100.361 1.00 79.31 343 ARG A CA 1
ATOM 2710 C C . ARG A 1 343 ? -65.487 -29.402 98.920 1.00 79.31 343 ARG A C 1
ATOM 2712 O O . ARG A 1 343 ? -64.528 -28.692 98.637 1.00 79.31 343 ARG A O 1
ATOM 2719 N N . ASP A 1 344 ? -66.141 -30.141 98.034 1.00 75.31 344 ASP A N 1
ATOM 2720 C CA . ASP A 1 344 ? -65.834 -30.111 96.604 1.00 75.31 344 ASP A CA 1
ATOM 2721 C C . ASP A 1 344 ? -66.419 -28.889 95.879 1.00 75.31 344 ASP A C 1
ATOM 2723 O O . ASP A 1 344 ? -67.187 -28.108 96.449 1.00 75.31 344 ASP A O 1
ATOM 2727 N N . ASP A 1 345 ? -66.065 -28.736 94.601 1.00 72.56 345 ASP A N 1
ATOM 2728 C CA . ASP A 1 345 ? -66.522 -27.631 93.743 1.00 72.56 345 ASP A CA 1
ATOM 2729 C C . ASP A 1 345 ? -68.047 -27.631 93.523 1.00 72.56 345 ASP A C 1
ATOM 2731 O O . ASP A 1 345 ? -68.623 -26.627 93.105 1.00 72.56 345 ASP A O 1
ATOM 2735 N N . LYS A 1 346 ? -68.723 -28.748 93.826 1.00 74.06 346 LYS A N 1
ATOM 2736 C CA . LYS A 1 346 ? -70.184 -28.903 93.762 1.00 74.06 346 LYS A CA 1
ATOM 2737 C C . LYS A 1 346 ? -70.862 -28.646 95.114 1.00 74.06 346 LYS A C 1
ATOM 2739 O O . LYS A 1 346 ? -72.086 -28.711 95.198 1.00 74.06 346 LYS A O 1
ATOM 2744 N N . GLY A 1 347 ? -70.092 -28.328 96.158 1.00 74.06 347 GLY A N 1
ATOM 2745 C CA . GLY A 1 347 ? -70.579 -27.987 97.492 1.00 74.06 347 GLY A CA 1
ATOM 2746 C C . GLY A 1 347 ? -70.793 -29.177 98.433 1.00 74.06 347 GLY A C 1
ATOM 2747 O O . GLY A 1 347 ? -71.242 -28.967 99.562 1.00 74.06 347 GLY A O 1
ATOM 2748 N N . TYR A 1 348 ? -70.460 -30.404 98.024 1.00 79.38 348 TYR A N 1
ATOM 2749 C CA . TYR A 1 348 ? -70.638 -31.605 98.840 1.00 79.38 348 TYR A CA 1
ATOM 2750 C C . TYR A 1 348 ? -69.442 -31.850 99.759 1.00 79.38 348 TYR A C 1
ATOM 2752 O O . TYR A 1 348 ? -68.286 -31.667 99.382 1.00 79.38 348 TYR A O 1
ATOM 2760 N N . TRP A 1 349 ? -69.725 -32.307 100.981 1.00 84.12 349 TRP A N 1
ATOM 2761 C CA . TRP A 1 349 ? -68.705 -32.639 101.974 1.00 84.12 349 TRP A CA 1
ATOM 2762 C C . TRP A 1 349 ? -68.321 -34.113 101.894 1.00 84.12 349 TRP A C 1
ATOM 2764 O O . TRP A 1 349 ? -69.114 -34.991 102.242 1.00 84.12 349 TRP A O 1
ATOM 2774 N N . GLN A 1 350 ? -67.074 -34.378 101.525 1.00 83.25 350 GLN A N 1
ATOM 2775 C CA . GLN A 1 350 ? -66.516 -35.724 101.425 1.00 83.25 350 GLN A CA 1
ATOM 2776 C C . GLN A 1 350 ? -65.294 -35.900 102.331 1.00 83.25 350 GLN A C 1
ATOM 2778 O O . GLN A 1 350 ? -64.676 -34.930 102.771 1.00 83.25 350 GLN A O 1
ATOM 2783 N N . GLN A 1 351 ? -64.974 -37.146 102.686 1.00 80.62 351 GLN A N 1
ATOM 2784 C CA . GLN A 1 351 ? -63.761 -37.428 103.455 1.00 80.62 351 GLN A CA 1
ATOM 2785 C C . GLN A 1 351 ? -62.515 -37.029 102.657 1.00 80.62 351 GLN A C 1
ATOM 2787 O O . GLN A 1 351 ? -62.490 -37.151 101.433 1.00 80.62 351 GLN A O 1
ATOM 2792 N N . LEU A 1 352 ? -61.495 -36.559 103.378 1.00 77.31 352 LEU A N 1
ATOM 2793 C CA . LEU A 1 352 ? -60.216 -36.094 102.835 1.00 77.31 352 LEU A CA 1
ATOM 2794 C C . LEU A 1 352 ? -59.620 -37.084 101.821 1.00 77.31 352 LEU A C 1
ATOM 2796 O O . LEU A 1 352 ? -59.246 -36.701 100.717 1.00 77.31 352 LEU A O 1
ATOM 2800 N N . GLU A 1 353 ? -59.586 -38.362 102.190 1.00 77.00 353 GLU A N 1
ATOM 2801 C CA . GLU A 1 353 ? -59.008 -39.449 101.393 1.00 77.00 353 GLU A CA 1
ATOM 2802 C C . GLU A 1 353 ? -59.757 -39.640 100.067 1.00 77.00 353 GLU A C 1
ATOM 2804 O O . GLU A 1 353 ? -59.143 -39.720 99.006 1.00 77.00 353 GLU A O 1
ATOM 2809 N N . ALA A 1 354 ? -61.095 -39.620 100.107 1.00 76.69 354 ALA A N 1
ATOM 2810 C CA . ALA A 1 354 ? -61.936 -39.732 98.916 1.00 76.69 354 ALA A CA 1
ATOM 2811 C C . ALA A 1 354 ? -61.789 -38.522 97.975 1.00 76.69 354 ALA A C 1
ATOM 2813 O O . ALA A 1 354 ? -61.882 -38.673 96.756 1.00 76.69 354 ALA A O 1
ATOM 2814 N N . TYR A 1 355 ? -61.552 -37.330 98.534 1.00 76.12 355 TYR A N 1
ATOM 2815 C CA . TYR A 1 355 ? -61.288 -36.115 97.765 1.00 76.12 355 TYR A CA 1
ATOM 2816 C C . TYR A 1 355 ? -59.937 -36.196 97.039 1.00 76.12 355 TYR A C 1
ATOM 2818 O O . TYR A 1 355 ? -59.868 -36.012 95.824 1.00 76.12 355 TYR A O 1
ATOM 2826 N N . LEU A 1 356 ? -58.864 -36.504 97.775 1.00 72.31 356 LEU A N 1
ATOM 2827 C CA . LEU A 1 356 ? -57.504 -36.564 97.232 1.00 72.31 356 LEU A CA 1
ATOM 2828 C C . LEU A 1 356 ? -57.333 -37.721 96.240 1.00 72.31 356 LEU A C 1
ATOM 2830 O O . LEU A 1 356 ? -56.770 -37.516 95.170 1.00 72.31 356 LEU A O 1
ATOM 2834 N N . GLY A 1 357 ? -57.915 -38.893 96.504 1.00 75.00 357 GLY A N 1
ATOM 2835 C CA . GLY A 1 357 ? -57.866 -40.017 95.562 1.00 75.00 357 GLY A CA 1
ATOM 2836 C C . GLY A 1 357 ? -58.415 -39.668 94.171 1.00 75.00 357 GLY A C 1
ATOM 2837 O O . GLY A 1 357 ? -57.842 -40.072 93.163 1.00 75.00 357 GLY A O 1
ATOM 2838 N N . LYS A 1 358 ? -59.475 -38.846 94.094 1.00 72.06 358 LYS A N 1
ATOM 2839 C CA . LYS A 1 358 ? -60.073 -38.406 92.818 1.00 72.06 358 LYS A CA 1
ATOM 2840 C C . LYS A 1 358 ? -59.322 -37.266 92.125 1.00 72.06 358 LYS A C 1
ATOM 2842 O O . LYS A 1 358 ? -59.382 -37.185 90.902 1.00 72.06 358 LYS A O 1
ATOM 2847 N N . HIS A 1 359 ? -58.665 -36.378 92.874 1.00 70.69 359 HIS A N 1
ATOM 2848 C CA . HIS A 1 359 ? -58.069 -35.150 92.327 1.00 70.69 359 HIS A CA 1
ATOM 2849 C C . HIS A 1 359 ? -56.538 -35.179 92.193 1.00 70.69 359 HIS A C 1
ATOM 2851 O O . HIS A 1 359 ? -56.005 -34.435 91.374 1.00 70.69 359 HIS A O 1
ATOM 2857 N N . SER A 1 360 ? -55.826 -36.021 92.949 1.00 65.81 360 SER A N 1
ATOM 2858 C CA . SER A 1 360 ? -54.357 -36.144 92.904 1.00 65.81 360 SER A CA 1
ATOM 2859 C C . SER A 1 360 ? -53.856 -37.550 92.559 1.00 65.81 360 SER A C 1
ATOM 2861 O O . SER A 1 360 ? -52.646 -37.762 92.518 1.00 65.81 360 SER A O 1
ATOM 2863 N N . GLY A 1 361 ? -54.758 -38.511 92.313 1.00 66.62 361 GLY A N 1
ATOM 2864 C CA . GLY A 1 361 ? -54.408 -39.887 91.929 1.00 66.62 361 GLY A CA 1
ATOM 2865 C C . GLY A 1 361 ? -53.669 -40.676 93.016 1.00 66.62 361 GLY A C 1
ATOM 2866 O O . GLY A 1 361 ? -52.904 -41.581 92.702 1.00 66.62 361 GLY A O 1
ATOM 2867 N N . THR A 1 362 ? -53.839 -40.303 94.287 1.00 72.50 362 THR A N 1
ATOM 2868 C CA . THR A 1 362 ? -53.108 -40.881 95.426 1.00 72.50 362 THR A CA 1
ATOM 2869 C C . THR A 1 362 ? -53.901 -42.024 96.069 1.00 72.50 362 THR A C 1
ATOM 2871 O O . THR A 1 362 ? -55.063 -41.835 96.424 1.00 72.50 362 THR A O 1
ATOM 2874 N N . GLU A 1 363 ? -53.279 -43.191 96.257 1.00 70.31 363 GLU A N 1
ATOM 2875 C CA . GLU A 1 363 ? -53.853 -44.315 97.015 1.00 70.31 363 GLU A CA 1
ATOM 2876 C C . GLU A 1 363 ? -53.423 -44.252 98.488 1.00 70.31 363 GLU A C 1
ATOM 2878 O O . GLU A 1 363 ? -52.259 -43.991 98.796 1.00 70.31 363 GLU A O 1
ATOM 2883 N N . PHE A 1 364 ? -54.361 -44.483 99.411 1.00 76.19 364 PHE A N 1
ATOM 2884 C CA . PHE A 1 364 ? -54.112 -44.427 100.854 1.00 76.19 364 PHE A CA 1
ATOM 2885 C C . PHE A 1 364 ? -54.134 -45.830 101.465 1.00 76.19 364 PHE A C 1
ATOM 2887 O O . PHE A 1 364 ? -55.076 -46.589 101.248 1.00 76.19 364 PHE A O 1
ATOM 2894 N N . SER A 1 365 ? -53.125 -46.153 102.278 1.00 73.25 365 SER A N 1
ATOM 2895 C CA . SER A 1 365 ? -53.118 -47.338 103.140 1.00 73.25 365 SER A CA 1
ATOM 2896 C C . SER A 1 365 ? -53.481 -46.943 104.571 1.00 73.25 365 SER A C 1
ATOM 2898 O O . SER A 1 365 ? -52.790 -46.117 105.174 1.00 73.25 365 SER A O 1
ATOM 2900 N N . HIS A 1 366 ? -54.524 -47.539 105.145 1.00 79.88 366 HIS A N 1
ATOM 2901 C CA . HIS A 1 366 ? -54.920 -47.253 106.525 1.00 79.88 366 HIS A CA 1
ATOM 2902 C C . HIS A 1 366 ? -54.046 -48.019 107.519 1.00 79.88 366 HIS A C 1
ATOM 2904 O O . HIS A 1 366 ? -54.014 -49.247 107.523 1.00 79.88 366 HIS A O 1
ATOM 2910 N N . SER A 1 367 ? -53.364 -47.288 108.399 1.00 75.31 367 SER A N 1
ATOM 2911 C CA . SER A 1 367 ? -52.667 -47.828 109.567 1.00 75.31 367 SER A CA 1
ATOM 2912 C C . SER A 1 367 ? -53.099 -47.068 110.820 1.00 75.31 367 SER A C 1
ATOM 2914 O O . SER A 1 367 ? -53.492 -45.901 110.762 1.00 75.31 367 SER A O 1
ATOM 2916 N N . ILE A 1 368 ? -53.076 -47.740 111.971 1.00 77.69 368 ILE A N 1
ATOM 2917 C CA . ILE A 1 368 ? -53.387 -47.108 113.255 1.00 77.69 368 ILE A CA 1
ATOM 2918 C C . ILE A 1 368 ? -52.068 -46.625 113.852 1.00 77.69 368 ILE A C 1
ATOM 2920 O O . ILE A 1 368 ? -51.150 -47.418 114.054 1.00 77.69 368 ILE A O 1
ATOM 2924 N N . CYS A 1 369 ? -51.958 -45.326 114.137 1.00 78.19 369 CYS A N 1
ATOM 2925 C CA . CYS A 1 369 ? -50.751 -44.799 114.763 1.00 78.19 369 CYS A CA 1
ATOM 2926 C C . CYS A 1 369 ? -50.616 -45.309 116.216 1.00 78.19 369 CYS A C 1
ATOM 2928 O O . CYS A 1 369 ? -51.627 -45.619 116.856 1.00 78.19 369 CYS A O 1
ATOM 2930 N N . PRO A 1 370 ? -49.397 -45.353 116.782 1.00 72.44 370 PRO A N 1
ATOM 2931 C CA . PRO A 1 370 ? -49.159 -45.896 118.123 1.00 72.44 370 PRO A CA 1
ATOM 2932 C C . PRO A 1 370 ? -49.995 -45.235 119.231 1.00 72.44 370 PRO A C 1
ATOM 2934 O O . PRO A 1 370 ? -50.381 -45.893 120.194 1.00 72.44 370 PRO A O 1
ATOM 2937 N N . GLU A 1 371 ? -50.313 -43.944 119.099 1.00 76.81 371 GLU A N 1
ATOM 2938 C CA . GLU A 1 371 ? -51.156 -43.235 120.069 1.00 76.81 371 GLU A CA 1
ATOM 2939 C C . GLU A 1 371 ? -52.626 -43.656 119.987 1.00 76.81 371 GLU A C 1
ATOM 2941 O O . GLU A 1 371 ? -53.260 -43.912 121.012 1.00 76.81 371 GLU A O 1
ATOM 2946 N N . CYS A 1 372 ? -53.168 -43.775 118.772 1.00 79.69 372 CYS A N 1
ATOM 2947 C CA . CYS A 1 372 ? -54.528 -44.261 118.563 1.00 79.69 372 CYS A CA 1
ATOM 2948 C C . CYS A 1 372 ? -54.659 -45.733 118.960 1.00 79.69 372 CYS A C 1
ATOM 2950 O O . CYS A 1 372 ? -55.668 -46.104 119.555 1.00 79.69 372 CYS A O 1
ATOM 2952 N N . ALA A 1 373 ? -53.633 -46.549 118.705 1.00 75.94 373 ALA A N 1
ATOM 2953 C CA . ALA A 1 373 ? -53.596 -47.947 119.117 1.00 75.94 373 ALA A CA 1
ATOM 2954 C C . ALA A 1 373 ? -53.683 -48.076 120.646 1.00 75.94 373 ALA A C 1
ATOM 2956 O O . ALA A 1 373 ? -54.547 -48.796 121.139 1.00 75.94 373 ALA A O 1
ATOM 2957 N N . LYS A 1 374 ? -52.891 -47.292 121.395 1.00 72.81 374 LYS A N 1
ATOM 2958 C CA . LYS A 1 374 ? -52.949 -47.246 122.870 1.00 72.81 374 LYS A CA 1
ATOM 2959 C C . LYS A 1 374 ? -54.321 -46.849 123.411 1.00 72.81 374 LYS A C 1
ATOM 2961 O O . LYS A 1 374 ? -54.719 -47.298 124.478 1.00 72.81 374 LYS A O 1
ATOM 2966 N N . LYS A 1 375 ? -55.034 -45.979 122.695 1.00 75.81 375 LYS A N 1
ATOM 2967 C CA . LYS A 1 375 ? -56.326 -45.444 123.138 1.00 75.81 375 LYS A CA 1
ATOM 2968 C C . LYS A 1 375 ? -57.499 -46.372 122.817 1.00 75.81 375 LYS A C 1
ATOM 2970 O O . LYS A 1 375 ? -58.460 -46.407 123.576 1.00 75.81 375 LYS A O 1
ATOM 2975 N N . LEU A 1 376 ? -57.434 -47.071 121.684 1.00 74.88 376 LEU A N 1
ATOM 2976 C CA . LEU A 1 376 ? -58.510 -47.931 121.179 1.00 74.88 376 LEU A CA 1
ATOM 2977 C C . LEU A 1 376 ? -58.366 -49.388 121.617 1.00 74.88 376 LEU A C 1
ATOM 2979 O O . LEU A 1 376 ? -59.377 -50.061 121.787 1.00 74.88 376 LEU A O 1
ATOM 2983 N N . TYR A 1 377 ? -57.136 -49.857 121.839 1.00 74.69 377 TYR A N 1
ATOM 2984 C CA . TYR A 1 377 ? -56.855 -51.215 122.299 1.00 74.69 377 TYR A CA 1
ATOM 2985 C C . TYR A 1 377 ? -55.881 -51.215 123.486 1.00 74.69 377 TYR A C 1
ATOM 2987 O O . TYR A 1 377 ? -54.750 -51.689 123.356 1.00 74.69 377 TYR A O 1
ATOM 2995 N N . PRO A 1 378 ? -56.298 -50.702 124.659 1.00 65.50 378 PRO A N 1
ATOM 2996 C CA . PRO A 1 378 ? -55.439 -50.669 125.844 1.00 65.50 378 PRO A CA 1
ATOM 2997 C C . PRO A 1 378 ? -55.008 -52.071 126.305 1.00 65.50 378 PRO A C 1
ATOM 2999 O O . PRO A 1 378 ? -53.961 -52.228 126.919 1.00 65.50 378 PRO A O 1
ATOM 3002 N N . GLU A 1 379 ? -55.809 -53.091 125.986 1.00 61.16 379 GLU A N 1
ATOM 3003 C CA . GLU A 1 379 ? -55.676 -54.462 126.502 1.00 61.16 379 GLU A CA 1
ATOM 3004 C C . GLU A 1 379 ? -54.750 -55.360 125.664 1.00 61.16 379 GLU A C 1
ATOM 3006 O O . GLU A 1 379 ? -54.432 -56.474 126.067 1.00 61.16 379 GLU A O 1
ATOM 3011 N N . LEU A 1 380 ? -54.272 -54.879 124.511 1.00 60.97 380 LEU A N 1
ATOM 3012 C CA . LEU A 1 380 ? -53.300 -55.589 123.668 1.00 60.97 380 LEU A CA 1
ATOM 3013 C C . LEU A 1 380 ? -51.836 -55.322 124.080 1.00 60.97 380 LEU A C 1
ATOM 3015 O O . LEU A 1 380 ? -50.930 -55.701 123.345 1.00 60.97 380 LEU A O 1
ATOM 3019 N N . GLN A 1 381 ? -51.583 -54.668 125.225 1.00 56.69 381 GLN A N 1
ATOM 3020 C CA . GLN A 1 381 ? -50.216 -54.390 125.699 1.00 56.69 381 GLN A CA 1
ATOM 3021 C C . GLN A 1 381 ? -49.563 -55.522 126.511 1.00 56.69 381 GLN A C 1
ATOM 3023 O O . GLN A 1 381 ? -48.355 -55.458 126.712 1.00 56.69 381 GLN A O 1
ATOM 3028 N N . ASP A 1 382 ? -50.295 -56.575 126.894 1.00 52.88 382 ASP A N 1
ATOM 3029 C CA . ASP A 1 382 ? -49.740 -57.719 127.634 1.00 52.88 382 ASP A CA 1
ATOM 3030 C C . ASP A 1 382 ? -49.831 -59.021 126.823 1.00 52.88 382 ASP A C 1
ATOM 3032 O O . ASP A 1 382 ? -50.682 -59.876 127.077 1.00 52.88 382 ASP A O 1
ATOM 3036 N N . LYS A 1 383 ? -48.953 -59.157 125.820 1.00 48.59 383 LYS A N 1
ATOM 3037 C CA . LYS A 1 383 ? -48.358 -60.421 125.339 1.00 48.59 383 LYS A CA 1
ATOM 3038 C C . LYS A 1 383 ? -47.325 -60.111 124.245 1.00 48.59 383 LYS A C 1
ATOM 3040 O O . LYS A 1 383 ? -47.712 -59.903 123.103 1.00 48.59 383 LYS A O 1
ATOM 3045 N N . GLU A 1 384 ? -46.063 -60.102 124.686 1.00 41.34 384 GLU A N 1
ATOM 3046 C CA . GLU A 1 384 ? -44.770 -60.146 123.958 1.00 41.34 384 GLU A CA 1
ATOM 3047 C C . GLU A 1 384 ? -44.529 -59.189 122.779 1.00 41.34 384 GLU A C 1
ATOM 3049 O O . GLU A 1 384 ? -45.115 -59.366 121.689 1.00 41.34 384 GLU A O 1
#

Sequence (384 aa):
MDKKEIKKILVVDNNPVILRLMSHLLEEMGCEVYTAVDGLDALEVLSRLLPDVIFVDLVMPKINGEKLCRIVRSLPGMEGVFLVIFSAIAAEEQVDVKKIGADACIAKGPFKEIREHVKKVLGLAASKRKTLPEGEIIGSESIFEREITKELLSSKKHFELALNRISDAFFELTPEGKVVYANEAACKLLELAEEKVLSLRFANFFAAEQRPVIEKLLLQAGAEQVTAGEEQPLFIRDLQVQLNIVTVTDLDQRFIMVIIHDITERKRTEKQLVKQQADLEKLVAERTLALSEANTKLQRDIVERQRLYDQREELIHELENALAKVKTLSGFLPICSSCKKIRDDKGYWQQLEAYLGKHSGTEFSHSICPECAKKLYPELQDKE

Radius of gyration: 58.31 Å; chains: 1; bounding box: 104×78×176 Å

pLDDT: mean 84.31, std 12.19, range [40.66, 97.0]

Foldseek 3Di:
DDQDDFAEEEEEALDVVVLVLVCVLVVVVVHDYHYHNHLLRVVVVVVVDQGQEYEAEQDHPLAGRLLSLVLLVVDPPSPRHAYEYEYQCVLQDQDPCVNSPHAAYEHPDDSVQVSVVVVVSVVCSSVPVSHDPPSDHHPSPPDDHDPVVVVVVVVVVVVLVVQQPDLWWKFKAALQQFTSDTHPNVCVLLVHDRSVRGRDRPLVQFDPVCSVVVSVQSVVQVVPWDKDCPVPFGDRPPFTWIWIWHWDDDPHGIMIMITIDGCRVVVVVVVVVVVVVVVVVVVCVVVVVVVVVVVVVVVVVVVVVVVVVVVVVVVVVVVVVVVVVVVVVPPDFDADPPPRFTQDPVRDTHRPQVVCCVPVVDDDDDDQDPVNCCVVCVPVPPDD